Protein AF-0000000085164967 (afdb_homodimer)

InterPro domains:
  IPR003785 Creatininase/formamide hydrolase [PF02633] (7-240)
  IPR003785 Creatininase/formamide hydrolase [PTHR35005] (4-246)
  IPR024087 Creatininase-like superfamily [G3DSA:3.40.50.10310] (2-249)
  IPR024087 Creatininase-like superfamily [SSF102215] (3-246)

Sequence (498 aa):
MPLLHLSTWPEVEAYLNTSKGMIIPIGSTEQHGPMGLMGTDALCAEAIAKGVGEITQALVGPTISVGMALHHTAFPGTISLRPSTLMLVIRDYLVSLVRAGFQRFFFINGHGGNIATLKAAFAETYAILTDLQIPEADQVRCELANWFMCPSVVQLARELYGDREGSHATPSEVAVTQFLYPEAIKRVPLNPEVNSSHAIYSAADFRRRYPDGRMGSDSSLATPEHGQQFYQRAVQELSDRYRQFLQADMPLLHLSTWPEVEAYLNTSKGMIIPIGSTEQHGPMGLMGTDALCAEAIAKGVGEITQALVGPTISVGMALHHTAFPGTISLRPSTLMLVIRDYLVSLVRAGFQRFFFINGHGGNIATLKAAFAETYAILTDLQIPEADQVRCELANWFMCPSVVQLARELYGDREGSHATPSEVAVTQFLYPEAIKRVPLNPEVNSSHAIYSAADFRRRYPDGRMGSDSSLATPEHGQQFYQRAVQELSDRYRQFLQAD

Solvent-accessible surface area (backbone atoms only — not comparable to full-atom values): 24340 Å² total; per-residue (Å²): 93,54,42,42,48,64,27,26,26,62,57,41,50,56,44,55,76,77,43,39,53,36,35,36,17,30,14,24,26,30,59,18,18,77,51,18,31,17,16,43,23,21,53,50,12,39,54,38,39,51,49,21,16,50,74,65,58,32,38,27,46,72,60,38,42,62,24,36,41,62,54,41,42,65,36,33,80,12,32,24,33,51,58,70,49,47,27,46,50,51,33,29,42,48,54,30,37,41,76,52,60,40,34,37,40,41,31,29,31,40,39,80,59,36,52,68,40,50,54,53,23,51,58,52,35,56,53,49,37,53,74,67,64,45,85,68,42,89,66,51,45,77,44,83,41,47,46,78,66,35,66,67,32,44,51,49,42,43,73,75,42,46,79,35,30,49,78,30,36,22,15,64,59,42,5,33,46,26,45,78,36,63,90,59,62,56,87,67,94,72,75,85,81,54,50,60,86,74,90,82,84,39,20,68,55,36,40,71,65,21,76,62,51,32,24,24,26,44,45,82,72,36,37,40,71,57,7,49,53,45,47,51,41,33,22,54,53,50,32,54,49,49,58,50,57,74,68,52,131,94,54,42,41,48,65,26,24,26,63,56,42,50,56,42,54,76,78,44,39,52,36,35,35,17,31,13,23,25,31,58,17,17,77,50,20,31,18,18,40,24,21,52,51,12,39,54,37,40,51,48,22,15,50,75,65,58,32,39,26,47,72,59,38,42,62,24,35,40,62,52,41,41,67,36,33,79,12,33,25,34,50,58,72,50,47,27,46,49,53,34,28,42,48,55,31,37,41,75,52,58,40,36,35,39,41,32,27,30,40,41,78,58,35,52,68,40,51,54,52,24,51,59,52,34,56,51,48,37,53,75,68,63,45,84,69,42,88,64,52,45,76,44,83,41,47,48,79,67,34,66,67,33,43,51,50,42,44,72,75,42,46,81,37,28,49,80,30,34,20,15,63,61,42,5,33,46,26,44,75,36,64,91,60,62,56,87,69,93,73,76,85,80,55,50,61,84,74,89,80,74,43,20,68,56,34,39,71,65,22,76,62,52,30,24,23,27,44,44,83,72,36,37,40,70,57,5,48,52,44,47,52,42,34,21,53,54,49,34,54,50,48,57,49,58,74,68,53,130

Structure (mmCIF, N/CA/C/O backbone):
data_AF-0000000085164967-model_v1
#
loop_
_entity.id
_entity.type
_entity.pdbx_description
1 polymer 'Tlr1392 protein'
#
loop_
_atom_site.group_PDB
_atom_site.id
_atom_site.type_symbol
_atom_site.label_atom_id
_atom_site.label_alt_id
_atom_site.label_comp_id
_atom_site.label_asym_id
_atom_site.label_entity_id
_atom_site.label_seq_id
_atom_site.pdbx_PDB_ins_code
_atom_site.Cartn_x
_atom_site.Cartn_y
_atom_site.Cartn_z
_atom_site.occupancy
_atom_site.B_iso_or_equiv
_atom_site.auth_seq_id
_atom_site.auth_comp_id
_atom_site.auth_asym_id
_atom_site.auth_atom_id
_atom_site.pdbx_PDB_model_num
ATOM 1 N N . MET A 1 1 ? -14.781 12.492 -6 1 62.34 1 MET A N 1
ATOM 2 C CA . MET A 1 1 ? -14.625 12.234 -4.57 1 62.34 1 MET A CA 1
ATOM 3 C C . MET A 1 1 ? -13.195 11.805 -4.25 1 62.34 1 MET A C 1
ATOM 5 O O . MET A 1 1 ? -12.539 11.141 -5.062 1 62.34 1 MET A O 1
ATOM 9 N N . PRO A 1 2 ? -12.703 12.266 -2.943 1 82.62 2 PRO A N 1
ATOM 10 C CA . PRO A 1 2 ? -11.25 12.453 -2.85 1 82.62 2 PRO A CA 1
ATOM 11 C C . PRO A 1 2 ? -10.523 11.188 -2.404 1 82.62 2 PRO A C 1
ATOM 13 O O . PRO A 1 2 ? -11.102 10.344 -1.712 1 82.62 2 PRO A O 1
ATOM 16 N N . LEU A 1 3 ? -9.766 10.711 -3.094 1 97.88 3 LEU A N 1
ATOM 17 C CA . LEU A 1 3 ? -8.703 9.82 -2.623 1 97.88 3 LEU A CA 1
ATOM 18 C C . LEU A 1 3 ? -7.914 10.469 -1.493 1 97.88 3 LEU A C 1
ATOM 20 O O . LEU A 1 3 ? -7.461 11.609 -1.622 1 97.88 3 LEU A O 1
ATOM 24 N N . LEU A 1 4 ? -7.859 9.703 -0.384 1 98.75 4 LEU A N 1
ATOM 25 C CA . LEU A 1 4 ? -7.16 10.258 0.769 1 98.75 4 LEU A CA 1
ATOM 26 C C . LEU A 1 4 ? -5.77 10.742 0.38 1 98.75 4 LEU A C 1
ATOM 28 O O . LEU A 1 4 ? -5.359 11.844 0.753 1 98.75 4 LEU A O 1
ATOM 32 N N . HIS A 1 5 ? -5.031 9.914 -0.427 1 98.44 5 HIS A N 1
ATOM 33 C CA . HIS A 1 5 ? -3.641 10.234 -0.731 1 98.44 5 HIS A CA 1
ATOM 34 C C . HIS A 1 5 ? -3.541 11.484 -1.605 1 98.44 5 HIS A C 1
ATOM 36 O O . HIS A 1 5 ? -2.461 12.062 -1.748 1 98.44 5 HIS A O 1
ATOM 42 N N . LEU A 1 6 ? -4.648 11.992 -2.146 1 98.25 6 LEU A N 1
ATOM 43 C CA . LEU A 1 6 ? -4.637 13.195 -2.969 1 98.25 6 LEU A CA 1
ATOM 44 C C . LEU A 1 6 ? -5.379 14.336 -2.275 1 98.25 6 LEU A C 1
ATOM 46 O O . LEU A 1 6 ? -5.695 15.344 -2.902 1 98.25 6 LEU A O 1
ATOM 50 N N . SER A 1 7 ? -5.688 14.148 -0.988 1 98.12 7 SER A N 1
ATOM 51 C CA . SER A 1 7 ? -6.352 15.164 -0.173 1 98.12 7 SER A CA 1
ATOM 52 C C . SER A 1 7 ? -5.367 15.836 0.78 1 98.12 7 SER A C 1
ATOM 54 O O . SER A 1 7 ? -4.27 15.32 1.015 1 98.12 7 SER A O 1
ATOM 56 N N . THR A 1 8 ? -5.762 16.984 1.257 1 97.69 8 THR A N 1
ATOM 57 C CA . THR A 1 8 ? -5.055 17.625 2.359 1 97.69 8 THR A CA 1
ATOM 58 C C . THR A 1 8 ? -5.766 17.375 3.684 1 97.69 8 THR A C 1
ATOM 60 O O . THR A 1 8 ? -6.93 16.969 3.699 1 97.69 8 THR A O 1
ATOM 63 N N . TRP A 1 9 ? -5.051 17.578 4.789 1 97.94 9 TRP A N 1
ATOM 64 C CA . TRP A 1 9 ? -5.688 17.297 6.07 1 97.94 9 TRP A CA 1
ATOM 65 C C . TRP A 1 9 ? -6.852 18.25 6.32 1 97.94 9 TRP A C 1
ATOM 67 O O . TRP A 1 9 ? -7.863 17.859 6.91 1 97.94 9 TRP A O 1
ATOM 77 N N . PRO A 1 10 ? -6.785 19.562 5.844 1 97.44 10 PRO A N 1
ATOM 78 C CA . PRO A 1 10 ? -7.98 20.391 6.004 1 97.44 10 PRO A CA 1
ATOM 79 C C . PRO A 1 10 ? -9.188 19.844 5.242 1 97.44 10 PRO A C 1
ATOM 81 O O . PRO A 1 10 ? -10.32 19.938 5.723 1 97.44 10 PRO A O 1
ATOM 84 N N . GLU A 1 11 ? -8.961 19.297 4.07 1 97.38 11 GLU A N 1
ATOM 85 C CA . GLU A 1 11 ? -10.047 18.688 3.311 1 97.38 11 GLU A CA 1
ATOM 86 C C . GLU A 1 11 ? -10.633 17.484 4.043 1 97.38 11 GLU A C 1
ATOM 88 O O . GLU A 1 11 ? -11.844 17.266 4.004 1 97.38 11 GLU A O 1
ATOM 93 N N . VAL A 1 12 ? -9.773 16.703 4.684 1 98.12 12 VAL A N 1
ATOM 94 C CA . VAL A 1 12 ? -10.234 15.57 5.469 1 98.12 12 VAL A CA 1
ATOM 95 C C . VAL A 1 12 ? -11.062 16.062 6.656 1 98.12 12 VAL A C 1
ATOM 97 O O . VAL A 1 12 ? -12.102 15.477 6.977 1 98.12 12 VAL A O 1
ATOM 100 N N . GLU A 1 13 ? -10.547 17.094 7.297 1 97.5 13 GLU A N 1
ATOM 101 C CA . GLU A 1 13 ? -11.289 17.703 8.398 1 97.5 13 GLU A CA 1
ATOM 102 C C . GLU A 1 13 ? -12.688 18.125 7.945 1 97.5 13 GLU A C 1
ATOM 104 O O . GLU A 1 13 ? -13.672 17.875 8.641 1 97.5 13 GLU A O 1
ATOM 109 N N . ALA A 1 14 ? -12.75 18.766 6.801 1 97.25 14 ALA A N 1
ATOM 110 C CA . ALA A 1 14 ? -14.031 19.188 6.242 1 97.25 14 ALA A CA 1
ATOM 111 C C . ALA A 1 14 ? -14.922 17.984 5.941 1 97.25 14 ALA A C 1
ATOM 113 O O . ALA A 1 14 ? -16.141 18.031 6.176 1 97.25 14 ALA A O 1
ATOM 114 N N . TYR A 1 15 ? -14.344 16.969 5.414 1 97.56 15 TYR A N 1
ATOM 115 C CA . TYR A 1 15 ? -15.062 15.75 5.098 1 97.56 15 TYR A CA 1
ATOM 116 C C . TYR A 1 15 ? -15.719 15.164 6.34 1 97.56 15 TYR A C 1
ATOM 118 O O . TYR A 1 15 ? -16.859 14.695 6.289 1 97.56 15 TYR A O 1
ATOM 126 N N . LEU A 1 16 ? -15.062 15.219 7.441 1 97.19 16 LEU A N 1
ATOM 127 C CA . LEU A 1 16 ? -15.523 14.625 8.695 1 97.19 16 LEU A CA 1
ATOM 128 C C . LEU A 1 16 ? -16.766 15.352 9.219 1 97.19 16 LEU A C 1
ATOM 130 O O . LEU A 1 16 ? -17.469 14.836 10.078 1 97.19 16 LEU A O 1
ATOM 134 N N . ASN A 1 17 ? -16.969 16.578 8.695 1 96.75 17 ASN A N 1
ATOM 135 C CA . ASN A 1 17 ? -18.172 17.297 9.062 1 96.75 17 ASN A CA 1
ATOM 136 C C . ASN A 1 17 ? -19.391 16.75 8.336 1 96.75 17 ASN A C 1
ATOM 138 O O . ASN A 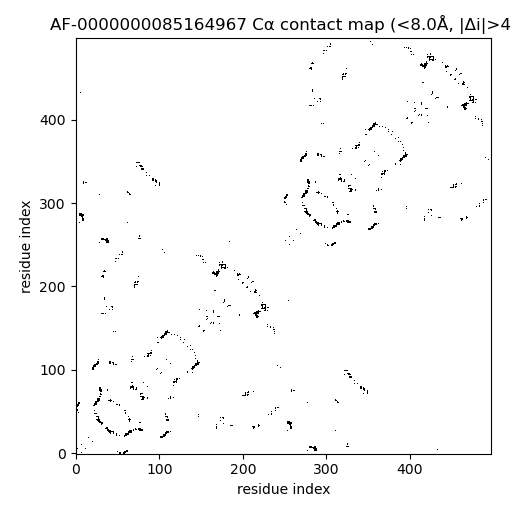1 17 ? -20.531 17.016 8.734 1 96.75 17 ASN A O 1
ATOM 142 N N . THR A 1 18 ? -19.172 15.945 7.281 1 95.25 18 THR A N 1
ATOM 143 C CA . THR A 1 18 ? -20.297 15.492 6.461 1 95.25 18 THR A CA 1
ATOM 144 C C . THR A 1 18 ? -20.438 13.977 6.543 1 95.25 18 THR A C 1
ATOM 146 O O . THR A 1 18 ? -21.531 13.438 6.348 1 95.25 18 THR A O 1
ATOM 149 N N . SER A 1 19 ? -19.328 13.289 6.758 1 96.62 19 SER A N 1
ATOM 150 C CA . SER A 1 19 ? -19.344 11.836 6.824 1 96.62 19 SER A CA 1
ATOM 151 C C . SER A 1 19 ? -18.25 11.312 7.75 1 96.62 19 SER A C 1
ATOM 153 O O . SER A 1 19 ? -17.141 11.859 7.785 1 96.62 19 SER A O 1
ATOM 155 N N . LYS A 1 20 ? -18.547 10.188 8.43 1 97.12 20 LYS A N 1
ATOM 156 C CA . LYS A 1 20 ? -17.578 9.516 9.289 1 97.12 20 LYS A CA 1
ATOM 157 C C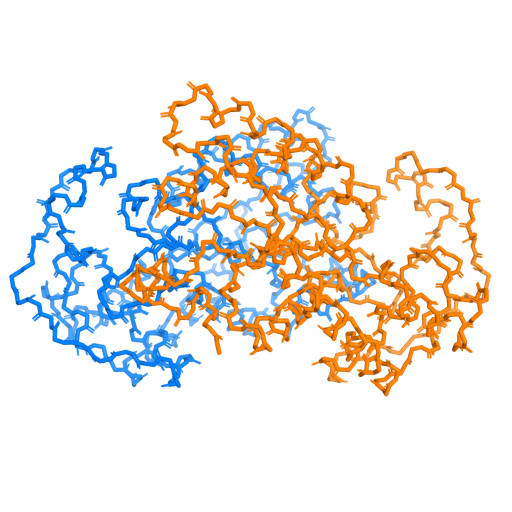 . LYS A 1 20 ? -17.109 8.195 8.672 1 97.12 20 LYS A C 1
ATOM 159 O O . LYS A 1 20 ? -16.5 7.371 9.344 1 97.12 20 LYS A O 1
ATOM 164 N N . GLY A 1 21 ? -17.562 8 7.418 1 97.94 21 GLY A N 1
ATOM 165 C CA . GLY A 1 21 ? -17.25 6.758 6.734 1 97.94 21 GLY A CA 1
ATOM 166 C C . GLY A 1 21 ? -16 6.844 5.875 1 97.94 21 GLY A C 1
ATOM 167 O O . GLY A 1 21 ? -15.703 7.895 5.305 1 97.94 21 GLY A O 1
ATOM 168 N N . MET A 1 22 ? -15.266 5.75 5.785 1 98.56 22 MET A N 1
ATOM 169 C CA . MET A 1 22 ? -14.133 5.605 4.883 1 98.56 22 MET A CA 1
ATOM 170 C C . MET A 1 22 ? -14.117 4.223 4.242 1 98.56 22 MET A C 1
ATOM 172 O O . MET A 1 22 ? -14.422 3.225 4.898 1 98.56 22 MET A O 1
ATOM 176 N N . ILE A 1 23 ? -13.75 4.184 2.98 1 98.88 23 ILE A N 1
ATOM 177 C CA . ILE A 1 23 ? -13.508 2.93 2.275 1 98.88 23 ILE A CA 1
ATOM 178 C C . ILE A 1 23 ? -12.016 2.605 2.303 1 98.88 23 ILE A C 1
ATOM 180 O O . ILE A 1 23 ? -11.18 3.479 2.061 1 98.88 23 ILE A O 1
ATOM 184 N N . ILE A 1 24 ? -11.648 1.395 2.646 1 98.94 24 ILE A N 1
ATOM 185 C CA . ILE A 1 24 ? -10.258 0.959 2.658 1 98.94 24 ILE A CA 1
ATOM 186 C C . ILE A 1 24 ? -10.086 -0.26 1.754 1 98.94 24 ILE A C 1
ATOM 188 O O . ILE A 1 24 ? -10.586 -1.344 2.064 1 98.94 24 ILE A O 1
ATOM 192 N N . PRO A 1 25 ? -9.414 -0.101 0.631 1 98.94 25 PRO A N 1
ATOM 193 C CA . PRO A 1 25 ? -9.117 -1.261 -0.215 1 98.94 25 PRO A CA 1
ATOM 194 C C . PRO A 1 25 ? -7.992 -2.129 0.342 1 98.94 25 PRO A C 1
ATOM 196 O O . PRO A 1 25 ? -7 -1.605 0.851 1 98.94 25 PRO A O 1
ATOM 199 N N . ILE A 1 26 ? -8.172 -3.451 0.28 1 98.94 26 ILE A N 1
ATOM 200 C CA . ILE A 1 26 ? -7.145 -4.383 0.722 1 98.94 26 ILE A CA 1
ATOM 201 C C . ILE A 1 26 ? -7.109 -5.594 -0.209 1 98.94 26 ILE A C 1
ATOM 203 O O . ILE A 1 26 ? -8.156 -6.086 -0.638 1 98.94 26 ILE A O 1
ATOM 207 N N . GLY A 1 27 ? -5.953 -5.969 -0.598 1 98.81 27 GLY A N 1
ATOM 208 C CA . GLY A 1 27 ? -5.723 -7.168 -1.389 1 98.81 27 GLY A CA 1
ATOM 209 C C . GLY A 1 27 ? -4.547 -7.988 -0.896 1 98.81 27 GLY A C 1
ATOM 210 O O . GLY A 1 27 ? -4.453 -8.297 0.294 1 98.81 27 GLY A O 1
ATOM 211 N N . SER A 1 28 ? -3.789 -8.453 -1.862 1 98.75 28 SER A N 1
ATOM 212 C CA . SER A 1 28 ? -2.582 -9.242 -1.661 1 98.75 28 SER A CA 1
ATOM 213 C C . SER A 1 28 ? -1.611 -9.078 -2.826 1 98.75 28 SER A C 1
ATOM 215 O O . SER A 1 28 ? -1.997 -8.617 -3.902 1 98.75 28 SER A O 1
ATOM 217 N N . THR A 1 29 ? -0.348 -9.258 -2.549 1 98.81 29 THR A N 1
ATOM 218 C CA . THR A 1 29 ? 0.665 -9.492 -3.574 1 98.81 29 THR A CA 1
ATOM 219 C C . THR A 1 29 ? 1.072 -10.961 -3.607 1 98.81 29 THR A C 1
ATOM 221 O O . THR A 1 29 ? 1.889 -11.406 -2.797 1 98.81 29 THR A O 1
ATOM 224 N N . GLU A 1 30 ? 0.521 -11.695 -4.566 1 98.81 30 GLU A N 1
ATOM 225 C CA . GLU A 1 30 ? 0.699 -13.141 -4.605 1 98.81 30 GLU A CA 1
ATOM 226 C C . GLU A 1 30 ? 0.509 -13.688 -6.02 1 98.81 30 GLU A C 1
ATOM 228 O O . GLU A 1 30 ? -0.004 -12.984 -6.895 1 98.81 30 GLU A O 1
ATOM 233 N N . GLN A 1 31 ? 0.863 -14.953 -6.16 1 98.5 31 GLN A N 1
ATOM 234 C CA . GLN A 1 31 ? 0.736 -15.602 -7.461 1 98.5 31 GLN A CA 1
ATOM 235 C C . GLN A 1 31 ? -0.728 -15.727 -7.875 1 98.5 31 GLN A C 1
ATOM 237 O O . GLN A 1 31 ? -1.605 -15.891 -7.023 1 98.5 31 GLN A O 1
ATOM 242 N N . HIS A 1 32 ? -1.003 -15.625 -9.203 1 98.44 32 HIS A N 1
ATOM 243 C CA . HIS A 1 32 ? -2.322 -15.852 -9.781 1 98.44 32 HIS A CA 1
ATOM 244 C C . HIS A 1 32 ? -2.232 -16.688 -11.055 1 98.44 32 HIS A C 1
ATOM 246 O O . HIS A 1 32 ? -2.844 -16.344 -12.07 1 98.44 32 HIS A O 1
ATOM 252 N N . GLY A 1 33 ? -1.492 -17.828 -10.93 1 97.31 33 GLY A N 1
ATOM 253 C CA . GLY A 1 33 ? -1.264 -18.656 -12.109 1 97.31 33 GLY A CA 1
ATOM 254 C C . GLY A 1 33 ? -0.308 -18.031 -13.102 1 97.31 33 GLY A C 1
ATOM 255 O O . GLY A 1 33 ? 0.227 -16.938 -12.859 1 97.31 33 GLY A O 1
ATOM 256 N N . PRO A 1 34 ? -0.104 -18.703 -14.219 1 96.75 34 PRO A N 1
ATOM 257 C CA . PRO A 1 34 ? 0.904 -18.266 -15.18 1 96.75 34 PRO A CA 1
ATOM 258 C C . PRO A 1 34 ? 0.509 -16.969 -15.898 1 96.75 34 PRO A C 1
ATOM 260 O O . PRO A 1 34 ? 1.372 -16.266 -16.422 1 96.75 34 PRO A O 1
ATOM 263 N N . MET A 1 35 ? -0.768 -16.656 -15.844 1 95.94 35 MET A N 1
ATOM 264 C CA . MET A 1 35 ? -1.242 -15.531 -16.656 1 95.94 35 MET A CA 1
ATOM 265 C C . MET A 1 35 ? -1.645 -14.352 -15.773 1 95.94 35 MET A C 1
ATOM 267 O O . MET A 1 35 ? -1.756 -13.227 -16.25 1 95.94 35 MET A O 1
ATOM 271 N N . GLY A 1 36 ? -1.91 -14.641 -14.555 1 98 36 GLY A N 1
ATOM 272 C CA . GLY A 1 36 ? -2.404 -13.594 -13.672 1 98 36 GLY A CA 1
ATOM 273 C C . GLY A 1 36 ? -1.296 -12.766 -13.055 1 98 36 GLY A C 1
ATOM 274 O O . GLY A 1 36 ? -0.214 -13.281 -12.766 1 98 36 GLY A O 1
ATOM 275 N N . LEU A 1 37 ? -1.569 -11.531 -12.836 1 98.62 37 LEU A N 1
ATOM 276 C CA . LEU A 1 37 ? -0.598 -10.602 -12.273 1 98.62 37 LEU A CA 1
ATOM 277 C C . LEU A 1 37 ? -0.433 -10.828 -10.773 1 98.62 37 LEU A C 1
ATOM 279 O O . LEU A 1 37 ? -1.402 -11.141 -10.078 1 98.62 37 LEU A O 1
ATOM 283 N N . MET A 1 38 ? 0.727 -10.555 -10.25 1 98.69 38 MET A N 1
ATOM 284 C CA . MET A 1 38 ? 1.025 -10.688 -8.828 1 98.69 38 MET A CA 1
ATOM 285 C C . MET A 1 38 ? 0.134 -9.766 -7.996 1 98.69 38 MET A C 1
ATOM 287 O O . MET A 1 38 ? -0.221 -10.102 -6.863 1 98.69 38 MET A O 1
ATOM 291 N N . GLY A 1 39 ? -0.244 -8.609 -8.547 1 98.81 39 GLY A N 1
ATOM 292 C CA . GLY A 1 39 ? -1.002 -7.613 -7.809 1 98.81 39 GLY A CA 1
ATOM 293 C C . GLY A 1 39 ? -2.5 -7.719 -8.023 1 98.81 39 GLY A C 1
ATOM 294 O O . GLY A 1 39 ? -3.252 -6.816 -7.66 1 98.81 39 GLY A O 1
ATOM 295 N N . THR A 1 40 ? -3.021 -8.812 -8.602 1 98.88 40 THR A N 1
ATOM 296 C CA . THR A 1 40 ? -4.414 -8.953 -9.008 1 98.88 40 THR A CA 1
ATOM 297 C C . THR A 1 40 ? -5.355 -8.562 -7.875 1 98.88 40 THR A C 1
ATOM 299 O O . THR A 1 40 ? -6.219 -7.699 -8.047 1 98.88 40 THR A O 1
ATOM 302 N N . ASP A 1 41 ? -5.145 -9.086 -6.719 1 98.94 41 ASP A N 1
ATOM 303 C CA . ASP A 1 41 ? -6.043 -8.867 -5.59 1 98.94 41 ASP A CA 1
ATOM 304 C C . ASP A 1 41 ? -6.098 -7.387 -5.215 1 98.94 41 ASP A C 1
ATOM 306 O O . ASP A 1 41 ? -7.176 -6.82 -5.035 1 98.94 41 ASP A O 1
ATOM 310 N N . ALA A 1 42 ? -4.938 -6.781 -5.098 1 98.94 42 ALA A N 1
ATOM 311 C CA . ALA A 1 42 ? -4.844 -5.383 -4.684 1 98.94 42 ALA A CA 1
ATOM 312 C C . ALA A 1 42 ? -5.344 -4.449 -5.781 1 98.94 42 ALA A C 1
ATOM 314 O O . ALA A 1 42 ? -6.02 -3.457 -5.5 1 98.94 42 ALA A O 1
ATOM 315 N N . LEU A 1 43 ? -4.992 -4.762 -7.031 1 98.88 43 LEU A N 1
ATOM 316 C CA . LEU A 1 43 ? -5.41 -3.943 -8.164 1 98.88 43 LEU A CA 1
ATOM 317 C C . LEU A 1 43 ? -6.93 -3.922 -8.289 1 98.88 43 LEU A C 1
ATOM 319 O O . LEU A 1 43 ? -7.523 -2.859 -8.492 1 98.88 43 LEU A O 1
ATOM 323 N N . CYS A 1 44 ? -7.535 -5.09 -8.141 1 98.94 44 CYS A N 1
ATOM 324 C CA . CYS A 1 44 ? -8.992 -5.168 -8.219 1 98.94 44 CYS A CA 1
ATOM 325 C C . CYS A 1 44 ? -9.641 -4.379 -7.086 1 98.94 44 CYS A C 1
ATOM 327 O O . CYS A 1 44 ? -10.523 -3.555 -7.324 1 98.94 44 CYS A O 1
ATOM 329 N N . ALA A 1 45 ? -9.188 -4.621 -5.887 1 98.94 45 ALA A N 1
ATOM 330 C CA . ALA A 1 45 ? -9.766 -3.951 -4.723 1 98.94 45 ALA A CA 1
ATOM 331 C C . ALA A 1 45 ? -9.633 -2.436 -4.836 1 98.94 45 ALA A C 1
ATOM 333 O O . ALA A 1 45 ? -10.57 -1.698 -4.531 1 98.94 45 ALA A O 1
ATOM 334 N N . GLU A 1 46 ? -8.5 -1.981 -5.262 1 98.88 46 GLU A N 1
ATOM 335 C CA . GLU A 1 46 ? -8.234 -0.552 -5.395 1 98.88 46 GLU A CA 1
ATOM 336 C C . GLU A 1 46 ? -9.164 0.09 -6.422 1 98.88 46 GLU A C 1
ATOM 338 O O . GLU A 1 46 ? -9.773 1.128 -6.148 1 98.88 46 GLU A O 1
ATOM 343 N N . ALA A 1 47 ? -9.227 -0.519 -7.598 1 98.88 47 ALA A N 1
ATOM 344 C CA . ALA A 1 47 ? -10.055 0.039 -8.664 1 98.88 47 ALA A CA 1
ATOM 345 C C . ALA A 1 47 ? -11.523 0.085 -8.258 1 98.88 47 ALA A C 1
ATOM 347 O O . ALA A 1 47 ? -12.203 1.088 -8.484 1 98.88 47 ALA A O 1
ATOM 348 N N . ILE A 1 48 ? -11.977 -0.993 -7.68 1 98.94 48 ILE A N 1
ATOM 349 C CA . ILE A 1 48 ? -13.375 -1.079 -7.281 1 98.94 48 ILE A CA 1
ATOM 350 C C . ILE A 1 48 ? -13.656 -0.078 -6.164 1 98.94 48 ILE A C 1
ATOM 352 O O . ILE A 1 48 ? -14.688 0.604 -6.176 1 98.94 48 ILE A O 1
ATOM 356 N N . ALA A 1 49 ? -12.766 0.038 -5.207 1 98.94 49 ALA A N 1
ATOM 357 C CA . ALA A 1 49 ? -12.922 1.012 -4.129 1 98.94 49 ALA A CA 1
ATOM 358 C C . ALA A 1 49 ? -13 2.432 -4.68 1 98.94 49 ALA A C 1
ATOM 360 O O . ALA A 1 49 ? -13.812 3.238 -4.223 1 98.94 49 ALA A O 1
ATOM 361 N N . LYS A 1 50 ? -12.148 2.748 -5.637 1 98.69 50 LYS A N 1
ATOM 362 C CA . LYS A 1 50 ? -12.18 4.066 -6.266 1 98.69 50 LYS A CA 1
ATOM 363 C C . LYS A 1 50 ? -13.523 4.32 -6.938 1 98.69 50 LYS A C 1
ATOM 365 O O . LYS A 1 50 ? -14.094 5.406 -6.809 1 98.69 50 LYS A O 1
ATOM 370 N N . GLY A 1 51 ? -14.023 3.305 -7.672 1 98.69 51 GLY A N 1
ATOM 371 C CA . GLY A 1 51 ? -15.328 3.426 -8.297 1 98.69 51 GLY A CA 1
ATOM 372 C C . GLY A 1 51 ? -16.453 3.656 -7.297 1 98.69 51 GLY A C 1
ATOM 373 O O . GLY A 1 51 ? -17.297 4.531 -7.496 1 98.69 51 GLY A O 1
ATOM 374 N N . VAL A 1 52 ? -16.422 2.859 -6.211 1 98.75 52 VAL A N 1
ATOM 375 C CA . VAL A 1 52 ? -17.422 3.014 -5.164 1 98.75 52 VAL A CA 1
ATOM 376 C C . VAL A 1 52 ? -17.312 4.406 -4.543 1 98.75 52 VAL A C 1
ATOM 378 O O . VAL A 1 52 ? -18.328 5.062 -4.301 1 98.75 52 VAL A O 1
ATOM 381 N N . GLY A 1 53 ? -16.078 4.824 -4.238 1 98.38 53 GLY A N 1
ATOM 382 C CA . GLY A 1 53 ? -15.859 6.156 -3.693 1 98.38 53 GLY A CA 1
ATOM 383 C C . GLY A 1 53 ? -16.422 7.258 -4.574 1 98.38 53 GLY A C 1
ATOM 384 O O . GLY A 1 53 ? -17.016 8.211 -4.074 1 98.38 53 GLY A O 1
ATOM 385 N N . GLU A 1 54 ? -16.234 7.152 -5.863 1 97.62 54 GLU A N 1
ATOM 386 C CA . GLU A 1 54 ? -16.703 8.148 -6.812 1 97.62 54 GLU A CA 1
ATOM 387 C C . GLU A 1 54 ? -18.234 8.242 -6.793 1 97.62 54 GLU A C 1
ATOM 389 O O . GLU A 1 54 ? -18.797 9.344 -6.797 1 97.62 54 GLU A O 1
ATOM 394 N N . ILE A 1 55 ? -18.875 7.129 -6.738 1 97.5 55 ILE A N 1
ATOM 395 C CA . ILE A 1 55 ? -20.328 7.074 -6.801 1 97.5 55 ILE A CA 1
ATOM 396 C C . ILE A 1 55 ? -20.922 7.57 -5.484 1 97.5 55 ILE A C 1
ATOM 398 O O . ILE A 1 55 ? -21.922 8.297 -5.477 1 97.5 55 ILE A O 1
ATOM 402 N N . THR A 1 56 ? -20.312 7.238 -4.395 1 97.69 56 THR A N 1
ATOM 403 C CA . THR A 1 56 ? -20.906 7.473 -3.084 1 97.69 56 THR A CA 1
ATOM 404 C C . THR A 1 56 ? -20.344 8.742 -2.451 1 97.69 56 THR A C 1
ATOM 406 O O . THR A 1 56 ? -20.797 9.164 -1.386 1 97.69 56 THR A O 1
ATOM 409 N N . GLN A 1 57 ? -19.297 9.312 -3.023 1 96.44 57 GLN A N 1
ATOM 410 C CA . GLN A 1 57 ? -18.578 10.469 -2.492 1 96.44 57 GLN A CA 1
ATOM 411 C C . GLN A 1 57 ? -17.891 10.125 -1.17 1 96.44 57 GLN A C 1
ATOM 413 O O . GLN A 1 57 ? -17.797 10.977 -0.278 1 96.44 57 GLN A O 1
ATOM 418 N N . ALA A 1 58 ? -17.562 8.852 -1.056 1 97.62 58 ALA A N 1
ATOM 419 C CA . ALA A 1 58 ? -16.844 8.391 0.127 1 97.62 58 ALA A CA 1
ATOM 420 C C . ALA A 1 58 ? -15.336 8.594 -0.036 1 97.62 58 ALA A C 1
ATOM 422 O O . ALA A 1 58 ? -14.789 8.391 -1.125 1 97.62 58 ALA A O 1
ATOM 423 N N . LEU A 1 59 ? -14.672 9 1.054 1 98.5 59 LEU A N 1
ATOM 424 C CA . LEU A 1 59 ? -13.219 9.047 1.081 1 98.5 59 LEU A CA 1
ATOM 425 C C . LEU A 1 59 ? -12.625 7.645 1.016 1 98.5 59 LEU A C 1
ATOM 427 O O . LEU A 1 59 ? -13.07 6.742 1.729 1 98.5 59 LEU A O 1
ATOM 431 N N . VAL A 1 60 ? -11.648 7.43 0.098 1 98.88 60 VAL A N 1
ATOM 432 C CA . VAL A 1 60 ? -10.977 6.141 -0.062 1 98.88 60 VAL A CA 1
ATOM 433 C C . VAL A 1 60 ? -9.555 6.227 0.483 1 98.88 60 VAL A C 1
ATOM 435 O O . VAL A 1 60 ? -8.773 7.086 0.064 1 98.88 60 VAL A O 1
ATOM 438 N N . GLY A 1 61 ? -9.242 5.371 1.429 1 98.75 61 GLY A N 1
ATOM 439 C CA . GLY A 1 61 ? -7.918 5.312 2.021 1 98.75 61 GLY A CA 1
ATOM 440 C C . GLY A 1 61 ? -6.895 4.629 1.133 1 98.75 61 GLY A C 1
ATOM 441 O O . GLY A 1 61 ? -7.227 4.16 0.042 1 98.75 61 GLY A O 1
ATOM 442 N N . PRO A 1 62 ? -5.621 4.645 1.585 1 98.69 62 PRO A N 1
ATOM 443 C CA . PRO A 1 62 ? -4.574 3.979 0.806 1 98.69 62 PRO A CA 1
ATOM 444 C C . PRO A 1 62 ? -4.785 2.469 0.706 1 98.69 62 PRO A C 1
ATOM 446 O O . PRO A 1 62 ? -5.23 1.839 1.668 1 98.69 62 PRO A O 1
ATOM 449 N N . THR A 1 63 ? -4.441 1.912 -0.42 1 98.75 63 THR A N 1
ATOM 450 C CA . THR A 1 63 ? -4.586 0.477 -0.643 1 98.75 63 THR A CA 1
ATOM 451 C C . THR A 1 63 ? -3.57 -0.303 0.187 1 98.75 63 THR A C 1
ATOM 453 O O . THR A 1 63 ? -2.389 0.048 0.225 1 98.75 63 THR A O 1
ATOM 456 N N . ILE A 1 64 ? -4.055 -1.303 0.91 1 98.88 64 ILE A N 1
ATOM 457 C CA . ILE A 1 64 ? -3.191 -2.295 1.541 1 98.88 64 ILE A CA 1
ATOM 458 C C . ILE A 1 64 ? -2.885 -3.416 0.551 1 98.88 64 ILE A C 1
ATOM 460 O O . ILE A 1 64 ? -3.693 -4.328 0.364 1 98.88 64 ILE A O 1
ATOM 464 N N . SER A 1 65 ? -1.73 -3.396 -0.046 1 98.75 65 SER A N 1
ATOM 465 C CA . SER A 1 65 ? -1.438 -4.207 -1.225 1 98.75 65 SER A CA 1
ATOM 466 C C . SER A 1 65 ? -0.92 -5.586 -0.833 1 98.75 65 SER A C 1
ATOM 468 O O . SER A 1 65 ? -0.844 -6.488 -1.671 1 98.75 65 SER A O 1
ATOM 470 N N . VAL A 1 66 ? -0.482 -5.688 0.413 1 98.88 66 VAL A N 1
ATOM 471 C CA . VAL A 1 66 ? 0.027 -6.961 0.913 1 98.88 66 VAL A CA 1
ATOM 472 C C . VAL A 1 66 ? -0.835 -7.441 2.078 1 98.88 66 VAL A C 1
ATOM 474 O O . VAL A 1 66 ? -1.003 -6.727 3.068 1 98.88 66 VAL A O 1
ATOM 477 N N . GLY A 1 67 ? -1.445 -8.531 1.925 1 98.69 67 GLY A N 1
ATOM 478 C CA . GLY A 1 67 ? -2.271 -9.156 2.947 1 98.69 67 GLY A CA 1
ATOM 479 C C . GLY A 1 67 ? -1.735 -10.492 3.418 1 98.69 67 GLY A C 1
ATOM 480 O O . GLY A 1 67 ? -0.523 -10.664 3.572 1 98.69 67 GLY A O 1
ATOM 481 N N . MET A 1 68 ? -2.639 -11.383 3.803 1 98.62 68 MET A N 1
ATOM 482 C CA . MET A 1 68 ? -2.27 -12.711 4.297 1 98.62 68 MET A CA 1
ATOM 483 C C . MET A 1 68 ? -2.334 -13.742 3.178 1 98.62 68 MET A C 1
ATOM 485 O O . MET A 1 68 ? -3.42 -14.133 2.746 1 98.62 68 MET A O 1
ATOM 489 N N . ALA A 1 69 ? -1.156 -14.148 2.693 1 98.19 69 ALA A N 1
ATOM 490 C CA . ALA A 1 69 ? -1.07 -15.086 1.579 1 98.19 69 ALA A CA 1
ATOM 491 C C . ALA A 1 69 ? 0.027 -16.125 1.815 1 98.19 69 ALA A C 1
ATOM 493 O O . ALA A 1 69 ? 0.724 -16.516 0.879 1 98.19 69 ALA A O 1
ATOM 494 N N . LEU A 1 70 ? 0.206 -16.609 3.01 1 97.5 70 LEU A N 1
ATOM 495 C CA . LEU A 1 70 ? 1.278 -17.531 3.385 1 97.5 70 LEU A CA 1
ATOM 496 C C . LEU A 1 70 ? 1.252 -18.781 2.516 1 97.5 70 LEU A C 1
ATOM 498 O O . LEU A 1 70 ? 2.303 -19.297 2.133 1 97.5 70 LEU A O 1
ATOM 502 N N . HIS A 1 71 ? 0.118 -19.25 2.15 1 96.06 71 HIS A N 1
ATOM 503 C CA . HIS A 1 71 ? -0.02 -20.484 1.402 1 96.06 71 HIS A CA 1
ATOM 504 C C . HIS A 1 71 ? 0.488 -20.328 -0.027 1 96.06 71 HIS A C 1
ATOM 506 O O . HIS A 1 71 ? 0.704 -21.328 -0.725 1 96.06 71 HIS A O 1
ATOM 512 N N . HIS A 1 72 ? 0.741 -19.094 -0.483 1 97.62 72 HIS A N 1
ATOM 513 C CA . HIS A 1 72 ? 1.184 -18.859 -1.853 1 97.62 72 HIS A CA 1
ATOM 514 C C . HIS A 1 72 ? 2.678 -18.562 -1.905 1 97.62 72 HIS A C 1
ATOM 516 O O . HIS A 1 72 ? 3.232 -18.328 -2.982 1 97.62 72 HIS A O 1
ATOM 522 N N . THR A 1 73 ? 3.387 -18.641 -0.795 1 97.81 73 THR A N 1
ATOM 523 C CA . THR A 1 73 ? 4.75 -18.125 -0.697 1 97.81 73 THR A CA 1
ATOM 524 C C . THR A 1 73 ? 5.738 -19.078 -1.36 1 97.81 73 THR A C 1
ATOM 526 O O . THR A 1 73 ? 6.918 -18.75 -1.5 1 97.81 73 THR A O 1
ATOM 529 N N . ALA A 1 74 ? 5.305 -20.219 -1.845 1 97.56 74 ALA A N 1
ATOM 530 C CA . ALA A 1 74 ? 6.18 -21.109 -2.607 1 97.56 74 ALA A CA 1
ATOM 531 C C . ALA A 1 74 ? 6.277 -20.656 -4.062 1 97.56 74 ALA A C 1
ATOM 533 O O . ALA A 1 74 ? 7.027 -21.25 -4.848 1 97.56 74 ALA A O 1
ATOM 534 N N . PHE A 1 75 ? 5.555 -19.688 -4.473 1 98.19 75 PHE A N 1
ATOM 535 C CA . PHE A 1 75 ? 5.652 -19.078 -5.789 1 98.19 75 PHE A CA 1
ATOM 536 C C . PHE A 1 75 ? 6.418 -17.75 -5.707 1 98.19 75 PHE A C 1
ATOM 538 O O . PHE A 1 75 ? 6.012 -16.844 -4.992 1 98.19 75 PHE A O 1
ATOM 545 N N . PRO A 1 76 ? 7.48 -17.625 -6.492 1 97.88 76 PRO A N 1
ATOM 546 C CA . PRO A 1 76 ? 8.328 -16.438 -6.367 1 97.88 76 PRO A CA 1
ATOM 547 C C . PRO A 1 76 ? 7.578 -15.141 -6.664 1 97.88 76 PRO A C 1
ATOM 549 O O . PRO A 1 76 ? 6.77 -15.086 -7.594 1 97.88 76 PRO A O 1
ATOM 552 N N . GLY A 1 77 ? 7.91 -14.109 -5.805 1 98 77 GLY A N 1
ATOM 553 C CA . GLY A 1 77 ? 7.285 -12.805 -5.938 1 98 77 GLY A CA 1
ATOM 554 C C . GLY A 1 77 ? 6.16 -12.578 -4.945 1 98 77 GLY A C 1
ATOM 555 O O . GLY A 1 77 ? 5.734 -11.445 -4.73 1 98 77 GLY A O 1
ATOM 556 N N . THR A 1 78 ? 5.629 -13.68 -4.371 1 98.81 78 THR A N 1
ATOM 557 C CA . THR A 1 78 ? 4.59 -13.555 -3.355 1 98.81 78 THR A CA 1
ATOM 558 C C . THR A 1 78 ? 5.152 -12.945 -2.078 1 98.81 78 THR A C 1
ATOM 560 O O . THR A 1 78 ? 6.227 -13.336 -1.615 1 98.81 78 THR A O 1
ATOM 563 N N . ILE A 1 79 ? 4.516 -11.969 -1.61 1 98.88 79 ILE A N 1
ATOM 564 C CA . ILE A 1 79 ? 4.789 -11.352 -0.313 1 98.88 79 ILE A CA 1
ATOM 565 C C . ILE A 1 79 ? 3.576 -11.523 0.602 1 98.88 79 ILE A C 1
ATOM 567 O O . ILE A 1 79 ? 2.445 -11.242 0.203 1 98.88 79 ILE A O 1
ATOM 571 N N . SER A 1 80 ? 3.789 -12 1.844 1 98.81 80 SER A N 1
ATOM 572 C CA . SER A 1 80 ? 2.666 -12.195 2.758 1 98.81 80 SER A CA 1
ATOM 573 C C . SER A 1 80 ? 2.979 -11.625 4.141 1 98.81 80 SER A C 1
ATOM 575 O O . SER A 1 80 ? 4.098 -11.766 4.633 1 98.81 80 SER A O 1
ATOM 577 N N . LEU A 1 81 ? 1.991 -11.047 4.707 1 98.81 81 LEU A N 1
ATOM 578 C CA . LEU A 1 81 ? 2.023 -10.797 6.145 1 98.81 81 LEU A CA 1
ATOM 579 C C . LEU A 1 81 ? 1.517 -12.016 6.918 1 98.81 81 LEU A C 1
ATOM 581 O O . LEU A 1 81 ? 0.576 -12.68 6.488 1 98.81 81 LEU A O 1
ATOM 585 N N . ARG A 1 82 ? 2.16 -12.297 8.023 1 98.44 82 ARG A N 1
ATOM 586 C CA . ARG A 1 82 ? 1.534 -13.203 8.977 1 98.44 82 ARG A CA 1
ATOM 587 C C . ARG A 1 82 ? 0.198 -12.656 9.461 1 98.44 82 ARG A C 1
ATOM 589 O O . ARG A 1 82 ? 0.008 -11.438 9.523 1 98.44 82 ARG A O 1
ATOM 596 N N . PRO A 1 83 ? -0.763 -13.578 9.844 1 98.44 83 PRO A N 1
ATOM 597 C CA . PRO A 1 83 ? -2.039 -13.094 10.375 1 98.44 83 PRO A CA 1
ATOM 598 C C . PRO A 1 83 ? -1.865 -12.133 11.547 1 98.44 83 PRO A C 1
ATOM 600 O O . PRO A 1 83 ? -2.535 -11.102 11.609 1 98.44 83 PRO A O 1
ATOM 603 N N . SER A 1 84 ? -0.967 -12.422 12.453 1 98.69 84 SER A N 1
ATOM 604 C CA . SER A 1 84 ? -0.743 -11.57 13.625 1 98.69 84 SER A CA 1
ATOM 605 C C . SER A 1 84 ? -0.241 -10.188 13.211 1 98.69 84 SER A C 1
ATOM 607 O O . SER A 1 84 ? -0.627 -9.18 13.812 1 98.69 84 SER A O 1
ATOM 609 N N . THR A 1 85 ? 0.673 -10.125 12.211 1 98.81 85 THR A N 1
ATOM 610 C CA . THR A 1 85 ? 1.178 -8.844 11.719 1 98.81 85 THR A CA 1
ATOM 611 C C . THR A 1 85 ? 0.057 -8.031 11.07 1 98.81 85 THR A C 1
ATOM 613 O O . THR A 1 85 ? -0.077 -6.836 11.328 1 98.81 85 THR A O 1
ATOM 616 N N . LEU A 1 86 ? -0.733 -8.695 10.227 1 98.88 86 LEU A N 1
ATOM 617 C CA . LEU A 1 86 ? -1.826 -8.008 9.555 1 98.88 86 LEU A CA 1
ATOM 618 C C . LEU A 1 86 ? -2.83 -7.461 10.562 1 98.88 86 LEU A C 1
ATOM 620 O O . LEU A 1 86 ? -3.355 -6.359 10.391 1 98.88 86 LEU A O 1
ATOM 624 N N . MET A 1 87 ? -3.125 -8.195 11.594 1 98.88 87 MET A N 1
ATOM 625 C CA . MET A 1 87 ? -4.039 -7.727 12.633 1 98.88 87 MET A CA 1
ATOM 626 C C . MET A 1 87 ? -3.52 -6.441 13.273 1 98.88 87 MET A C 1
ATOM 628 O O . MET A 1 87 ? -4.293 -5.523 13.547 1 98.88 87 MET A O 1
ATOM 632 N N . LEU A 1 88 ? -2.193 -6.359 13.516 1 98.81 88 LEU A N 1
ATOM 633 C CA . LEU A 1 88 ? -1.595 -5.164 14.086 1 98.81 88 LEU A CA 1
ATOM 634 C C . LEU A 1 88 ? -1.682 -3.99 13.117 1 98.81 88 LEU A C 1
ATOM 636 O O . LEU A 1 88 ? -1.893 -2.848 13.539 1 98.81 88 LEU A O 1
ATOM 640 N N . VAL A 1 89 ? -1.481 -4.246 11.828 1 98.94 89 VAL A N 1
ATOM 641 C CA . VAL A 1 89 ? -1.599 -3.215 10.805 1 98.94 89 VAL A CA 1
ATOM 642 C C . VAL A 1 89 ? -3.008 -2.625 10.828 1 98.94 89 VAL A C 1
ATOM 644 O O . VAL A 1 89 ? -3.176 -1.406 10.898 1 98.94 89 VAL A O 1
ATOM 647 N N . ILE A 1 90 ? -4.004 -3.506 10.812 1 98.88 90 ILE A N 1
ATOM 648 C CA . ILE A 1 90 ? -5.395 -3.061 10.789 1 98.88 90 ILE A CA 1
ATOM 649 C C . ILE A 1 90 ? -5.699 -2.264 12.062 1 98.88 90 ILE A C 1
ATOM 651 O O . ILE A 1 90 ? -6.336 -1.21 12 1 98.88 90 ILE A O 1
ATOM 655 N N . ARG A 1 91 ? -5.258 -2.744 13.188 1 98.69 91 ARG A N 1
ATOM 656 C CA . ARG A 1 91 ? -5.453 -2.039 14.453 1 98.69 91 ARG A CA 1
ATOM 657 C C . ARG A 1 91 ? -4.871 -0.631 14.391 1 98.69 91 ARG A C 1
ATOM 659 O O . ARG A 1 91 ? -5.531 0.338 14.766 1 98.69 91 ARG A O 1
ATOM 666 N N . ASP A 1 92 ? -3.629 -0.524 13.961 1 98.81 92 ASP A N 1
ATOM 667 C CA . ASP A 1 92 ? -2.959 0.772 13.93 1 98.81 92 ASP A CA 1
ATOM 668 C C . ASP A 1 92 ? -3.658 1.73 12.969 1 98.81 92 ASP A C 1
ATOM 670 O O . ASP A 1 92 ? -3.771 2.926 13.242 1 98.81 92 ASP A O 1
ATOM 674 N N . TYR A 1 93 ? -4.113 1.198 11.758 1 98.81 93 TYR A N 1
ATOM 675 C CA . TYR A 1 93 ? -4.91 1.993 10.836 1 98.81 93 TYR A CA 1
ATOM 676 C C . TYR A 1 93 ? -6.133 2.578 11.523 1 98.81 93 TYR A C 1
ATOM 678 O O . TYR A 1 93 ? -6.344 3.793 11.508 1 98.81 93 TYR A O 1
ATOM 686 N N . LEU A 1 94 ? -6.871 1.727 12.172 1 98.56 94 LEU A N 1
ATOM 687 C CA . LEU A 1 94 ? -8.18 2.102 12.695 1 98.56 94 LEU A CA 1
ATOM 688 C C . LEU A 1 94 ? -8.039 3.006 13.914 1 98.56 94 LEU A C 1
ATOM 690 O O . LEU A 1 94 ? -8.789 3.977 14.055 1 98.56 94 LEU A O 1
ATOM 694 N N . VAL A 1 95 ? -7.074 2.717 14.781 1 98.19 95 VAL A N 1
ATOM 695 C CA . VAL A 1 95 ? -6.883 3.555 15.961 1 98.19 95 VAL A CA 1
ATOM 696 C C . VAL A 1 95 ? -6.566 4.984 15.539 1 98.19 95 VAL A C 1
ATOM 698 O O . VAL A 1 95 ? -7.121 5.941 16.078 1 98.19 95 VAL A O 1
ATOM 701 N N . SER A 1 96 ? -5.672 5.152 14.516 1 97.94 96 SER A N 1
ATOM 702 C CA . SER A 1 96 ? -5.332 6.473 14 1 97.94 96 SER A CA 1
ATOM 703 C C . SER A 1 96 ? -6.57 7.203 13.492 1 97.94 96 SER A C 1
ATOM 705 O O . SER A 1 96 ? -6.793 8.367 13.828 1 97.94 96 SER A O 1
ATOM 707 N N . LEU A 1 97 ? -7.383 6.527 12.75 1 98.38 97 LEU A N 1
ATOM 708 C CA . LEU A 1 97 ? -8.508 7.137 12.055 1 98.38 97 LEU A CA 1
ATOM 709 C C . LEU A 1 97 ? -9.664 7.402 13.016 1 98.38 97 LEU A C 1
ATOM 711 O O . LEU A 1 97 ? -10.344 8.422 12.906 1 98.38 97 LEU A O 1
ATOM 715 N N . VAL A 1 98 ? -9.883 6.492 14 1 98.38 98 VAL A N 1
ATOM 716 C CA . VAL A 1 98 ? -10.945 6.676 14.984 1 98.38 98 VAL A CA 1
ATOM 717 C C . VAL A 1 98 ? -10.633 7.887 15.859 1 98.38 98 VAL A C 1
ATOM 719 O O . VAL A 1 98 ? -11.531 8.672 16.188 1 98.38 98 VAL A O 1
ATOM 722 N N . ARG A 1 99 ? -9.398 8.078 16.25 1 96.94 99 ARG A N 1
ATOM 723 C CA . ARG A 1 99 ? -8.992 9.234 17.047 1 96.94 99 ARG A CA 1
ATOM 724 C C . ARG A 1 99 ? -9.258 10.539 16.297 1 96.94 99 ARG A C 1
ATOM 726 O O . ARG A 1 99 ? -9.531 11.57 16.906 1 96.94 99 ARG A O 1
ATOM 733 N N . ALA A 1 100 ? -9.227 10.445 14.977 1 96.75 100 ALA A N 1
ATOM 734 C CA . ALA A 1 100 ? -9.422 11.633 14.148 1 96.75 100 ALA A CA 1
ATOM 735 C C . ALA A 1 100 ? -10.906 11.898 13.922 1 96.75 100 ALA A C 1
ATOM 737 O O . ALA A 1 100 ? -11.289 12.953 13.398 1 96.75 100 ALA A O 1
ATOM 738 N N . GLY A 1 101 ? -11.766 10.891 14.203 1 97.06 101 GLY A N 1
ATOM 739 C CA . GLY A 1 101 ? -13.195 11.148 14.133 1 97.06 101 GLY A CA 1
ATOM 740 C C . GLY A 1 101 ? -13.93 10.188 13.227 1 97.06 101 GLY A C 1
ATOM 741 O O . GLY A 1 101 ? -15.156 10.195 13.164 1 97.06 101 GLY A O 1
ATOM 742 N N . PHE A 1 102 ? -13.266 9.32 12.492 1 98 102 PHE A N 1
ATOM 743 C CA . PHE A 1 102 ? -13.938 8.328 11.656 1 98 102 PHE A CA 1
ATOM 744 C C . PHE A 1 102 ? -14.57 7.242 12.516 1 98 102 PHE A C 1
ATOM 746 O O . PHE A 1 102 ? -14.07 6.918 13.594 1 98 102 PHE A O 1
ATOM 753 N N . GLN A 1 103 ? -15.648 6.605 11.93 1 97.81 103 GLN A N 1
ATOM 754 C CA . GLN A 1 103 ? -16.344 5.609 12.727 1 97.81 103 GLN A CA 1
ATOM 755 C C . GLN A 1 103 ? -16.828 4.445 11.867 1 97.81 103 GLN A C 1
ATOM 757 O O . GLN A 1 103 ? -17.172 3.379 12.383 1 97.81 103 GLN A O 1
ATOM 762 N N . ARG A 1 104 ? -16.984 4.621 10.633 1 98.38 104 ARG A N 1
ATOM 763 C CA . ARG A 1 104 ? -17.5 3.621 9.703 1 98.38 104 ARG A CA 1
ATOM 764 C C . ARG A 1 104 ? -16.438 3.229 8.672 1 98.38 104 ARG A C 1
ATOM 766 O O . ARG A 1 104 ? -16.062 4.035 7.824 1 98.38 104 ARG A O 1
ATOM 773 N N . PHE A 1 105 ? -16.031 1.974 8.789 1 98.81 105 PHE A N 1
ATOM 774 C CA . PHE A 1 105 ? -14.945 1.501 7.934 1 98.81 105 PHE A CA 1
ATOM 775 C C . PHE A 1 105 ? -15.43 0.367 7.035 1 98.81 105 PHE A C 1
ATOM 777 O O . PHE A 1 105 ? -15.812 -0.699 7.523 1 98.81 105 PHE A O 1
ATOM 784 N N . PHE A 1 106 ? -15.422 0.616 5.734 1 98.88 106 PHE A N 1
ATOM 785 C CA . PHE A 1 106 ? -15.844 -0.332 4.711 1 98.88 106 PHE A CA 1
ATOM 786 C C . PHE A 1 106 ? -14.641 -0.878 3.949 1 98.88 106 PHE A C 1
ATOM 788 O O . PHE A 1 106 ? -14.117 -0.215 3.053 1 98.88 106 PHE A O 1
ATOM 795 N N . PHE A 1 107 ? -14.25 -2.113 4.324 1 98.94 107 PHE A N 1
ATOM 796 C CA . PHE A 1 107 ? -13.102 -2.742 3.684 1 98.94 107 PHE A CA 1
ATOM 797 C C . PHE A 1 107 ? -13.516 -3.459 2.404 1 98.94 107 PHE A C 1
ATOM 799 O O . PHE A 1 107 ? -14.273 -4.434 2.451 1 98.94 107 PHE A O 1
ATOM 806 N N . ILE A 1 108 ? -13.055 -2.98 1.263 1 98.94 108 ILE A N 1
ATOM 807 C CA . ILE A 1 108 ? -13.234 -3.703 0.008 1 98.94 108 ILE A CA 1
ATOM 808 C C . ILE A 1 108 ? -12.039 -4.625 -0.237 1 98.94 108 ILE A C 1
ATOM 810 O O . ILE A 1 108 ? -10.922 -4.156 -0.435 1 98.94 108 ILE A O 1
ATOM 814 N N . ASN A 1 109 ? -12.312 -5.898 -0.257 1 98.94 109 ASN A N 1
ATOM 815 C CA . ASN A 1 109 ? -11.281 -6.93 -0.197 1 98.94 109 ASN A CA 1
ATOM 816 C C . ASN A 1 109 ? -11.203 -7.727 -1.496 1 98.94 109 ASN A C 1
ATOM 818 O O . ASN A 1 109 ? -12.234 -8.047 -2.094 1 98.94 109 ASN A O 1
ATOM 822 N N . GLY A 1 110 ? -9.945 -8.016 -1.887 1 98.88 110 GLY A N 1
ATOM 823 C CA . GLY A 1 110 ? -9.75 -8.75 -3.127 1 98.88 110 GLY A CA 1
ATOM 824 C C . GLY A 1 110 ? -9.125 -10.117 -2.918 1 98.88 110 GLY A C 1
ATOM 825 O O . GLY A 1 110 ? -8.773 -10.805 -3.885 1 98.88 110 GLY A O 1
ATOM 826 N N . HIS A 1 111 ? -9.008 -10.562 -1.664 1 98.75 111 HIS A N 1
ATOM 827 C CA . HIS A 1 111 ? -8.25 -11.773 -1.397 1 98.75 111 HIS A CA 1
ATOM 828 C C . HIS A 1 111 ? -8.93 -12.625 -0.324 1 98.75 111 HIS A C 1
ATOM 830 O O . HIS A 1 111 ? -9.156 -12.156 0.793 1 98.75 111 HIS A O 1
ATOM 836 N N . GLY A 1 112 ? -9.219 -13.867 -0.621 1 97.94 112 GLY A N 1
ATOM 837 C CA . GLY A 1 112 ? -9.875 -14.766 0.317 1 97.94 112 GLY A CA 1
ATOM 838 C C . GLY A 1 112 ? -9.094 -14.969 1.6 1 97.94 112 GLY A C 1
ATOM 839 O O . GLY A 1 112 ? -9.68 -15.133 2.672 1 97.94 112 GLY A O 1
ATOM 840 N N . GLY A 1 113 ? -7.77 -14.977 1.552 1 97.38 113 GLY A N 1
ATOM 841 C CA . GLY A 1 113 ? -6.91 -15.219 2.699 1 97.38 113 GLY A CA 1
ATOM 842 C C . GLY A 1 113 ? -6.992 -14.117 3.744 1 97.38 113 GLY A C 1
ATOM 843 O O . GLY A 1 113 ? -6.555 -14.305 4.883 1 97.38 113 GLY A O 1
ATOM 844 N N . ASN A 1 114 ? -7.527 -13.016 3.389 1 98.75 114 ASN A N 1
ATOM 845 C CA . ASN A 1 114 ? -7.641 -11.891 4.312 1 98.75 114 ASN A CA 1
ATOM 846 C C . ASN A 1 114 ? -8.852 -12.031 5.227 1 98.75 114 ASN A C 1
ATOM 848 O O . ASN A 1 114 ? -8.938 -11.367 6.258 1 98.75 114 ASN A O 1
ATOM 852 N N . ILE A 1 115 ? -9.859 -12.82 4.809 1 98.5 115 ILE A N 1
ATOM 853 C CA . ILE A 1 115 ? -11.203 -12.766 5.371 1 98.5 115 ILE A CA 1
ATOM 854 C C . ILE A 1 115 ? -11.148 -13.102 6.859 1 98.5 115 ILE A C 1
ATOM 856 O O . ILE A 1 115 ? -11.594 -12.312 7.699 1 98.5 115 ILE A O 1
ATOM 860 N N . ALA A 1 116 ? -10.562 -14.258 7.211 1 98.25 116 ALA A N 1
ATOM 861 C CA . ALA A 1 116 ? -10.523 -14.672 8.609 1 98.25 116 ALA A CA 1
ATOM 862 C C . ALA A 1 116 ? -9.711 -13.695 9.445 1 98.25 116 ALA A C 1
ATOM 864 O O . ALA A 1 116 ? -10.109 -13.344 10.562 1 98.25 116 ALA A O 1
ATOM 865 N N . THR A 1 117 ? -8.586 -13.219 8.953 1 98.69 117 THR A N 1
ATOM 866 C CA . THR A 1 117 ? -7.68 -12.336 9.68 1 98.69 117 THR A CA 1
ATOM 867 C C . THR A 1 117 ? -8.328 -10.969 9.906 1 98.69 117 THR A C 1
ATOM 869 O O . THR A 1 117 ? -8.188 -10.383 10.984 1 98.69 117 THR A O 1
ATOM 872 N N . LEU A 1 118 ? -9.031 -10.43 8.883 1 98.75 118 LEU A N 1
ATOM 873 C CA . LEU A 1 118 ? -9.695 -9.141 9.031 1 98.75 118 LEU A CA 1
ATOM 874 C C . LEU A 1 118 ? -10.797 -9.219 10.078 1 98.75 118 LEU A C 1
ATOM 876 O O . LEU A 1 118 ? -10.938 -8.305 10.906 1 98.75 118 LEU A O 1
ATOM 880 N N . LYS A 1 119 ? -11.555 -10.289 10.062 1 98.44 119 LYS A N 1
ATOM 881 C CA . LYS A 1 119 ? -12.602 -10.445 11.062 1 98.44 119 LYS A CA 1
ATOM 882 C C . LYS A 1 119 ? -12.016 -10.492 12.469 1 98.44 119 LYS A C 1
ATOM 884 O O . LYS A 1 119 ? -12.547 -9.867 13.391 1 98.44 119 LYS A O 1
ATOM 889 N N . ALA A 1 120 ? -10.961 -11.234 12.641 1 98.62 120 ALA A N 1
ATOM 890 C CA . ALA A 1 120 ? -10.266 -11.289 13.922 1 98.62 120 ALA A CA 1
ATOM 891 C C . ALA A 1 120 ? -9.727 -9.914 14.312 1 98.62 120 ALA A C 1
ATOM 893 O O . ALA A 1 120 ? -9.805 -9.516 15.477 1 98.62 120 ALA A O 1
ATOM 894 N N . ALA A 1 121 ? -9.148 -9.18 13.359 1 98.75 121 ALA A N 1
ATOM 895 C CA . ALA A 1 121 ? -8.594 -7.852 13.602 1 98.75 121 ALA A CA 1
ATOM 896 C C . ALA A 1 121 ? -9.68 -6.887 14.078 1 98.75 121 ALA A C 1
ATOM 898 O O . ALA A 1 121 ? -9.453 -6.094 14.992 1 98.75 121 ALA A O 1
ATOM 899 N N . PHE A 1 122 ? -10.883 -6.957 13.422 1 98.19 122 PHE A N 1
ATOM 900 C CA . PHE A 1 122 ? -11.984 -6.094 13.812 1 98.19 122 PHE A CA 1
ATOM 901 C C . PHE A 1 122 ? -12.375 -6.336 15.266 1 98.19 122 PHE A C 1
ATOM 903 O O . PHE A 1 122 ? -12.453 -5.395 16.062 1 98.19 122 PHE A O 1
ATOM 910 N N . ALA A 1 123 ? -12.539 -7.59 15.625 1 97.69 123 ALA A N 1
ATOM 911 C CA . ALA A 1 123 ? -12.938 -7.953 16.984 1 97.69 123 ALA A CA 1
ATOM 912 C C . ALA A 1 123 ? -11.93 -7.445 18.016 1 97.69 123 ALA A C 1
ATOM 914 O O . ALA A 1 123 ? -12.312 -6.852 19.016 1 97.69 123 ALA A O 1
ATOM 915 N N . GLU A 1 124 ? -10.734 -7.641 17.719 1 97.5 124 GLU A N 1
ATOM 916 C CA . GLU A 1 124 ? -9.688 -7.203 18.641 1 97.5 124 GLU A CA 1
ATOM 917 C C . GLU A 1 124 ? -9.625 -5.68 18.719 1 97.5 124 GLU A C 1
ATOM 919 O O . GLU A 1 124 ? -9.406 -5.113 19.797 1 97.5 124 GLU A O 1
ATOM 924 N N . THR A 1 125 ? -9.766 -5.055 17.594 1 97.56 125 THR A N 1
ATOM 925 C CA . THR A 1 125 ? -9.656 -3.602 17.547 1 97.56 125 THR A CA 1
ATOM 926 C C . THR A 1 125 ? -10.789 -2.945 18.312 1 97.56 125 THR A C 1
ATOM 928 O O . THR A 1 125 ? -10.586 -1.946 19.016 1 97.56 125 THR A O 1
ATOM 931 N N . TYR A 1 126 ? -12.008 -3.525 18.25 1 96.62 126 TYR A N 1
ATOM 932 C CA . TYR A 1 126 ? -13.109 -3.006 19.047 1 96.62 126 TYR A CA 1
ATOM 933 C C . TYR A 1 126 ? -12.758 -2.988 20.531 1 96.62 126 TYR A C 1
ATOM 935 O O . TYR A 1 126 ? -13.008 -2 21.219 1 96.62 126 TYR A O 1
ATOM 943 N N . ALA A 1 127 ? -12.156 -4.02 20.984 1 96.56 127 ALA A N 1
ATOM 944 C CA . ALA A 1 127 ? -11.773 -4.121 22.391 1 96.56 127 ALA A CA 1
ATOM 945 C C . ALA A 1 127 ? -10.703 -3.092 22.734 1 96.56 127 ALA A C 1
ATOM 947 O O . ALA A 1 127 ? -10.766 -2.451 23.781 1 96.56 127 ALA A O 1
ATOM 948 N N . ILE A 1 128 ? -9.758 -2.975 21.844 1 97.12 128 ILE A N 1
ATOM 949 C CA . ILE A 1 128 ? -8.641 -2.059 22.078 1 97.12 128 ILE A CA 1
ATOM 950 C C . ILE A 1 128 ? -9.164 -0.624 22.141 1 97.12 128 ILE A C 1
ATOM 952 O O . ILE A 1 128 ? -8.719 0.165 22.984 1 97.12 128 ILE A O 1
ATOM 956 N N . LEU A 1 129 ? -10.039 -0.264 21.25 1 96.94 129 LEU A N 1
ATOM 957 C CA . LEU A 1 129 ? -10.609 1.079 21.234 1 96.94 129 LEU A CA 1
ATOM 958 C C . LEU A 1 129 ? -11.328 1.386 22.547 1 96.94 129 LEU A C 1
ATOM 960 O O . LEU A 1 129 ? -11.242 2.506 23.047 1 96.94 129 LEU A O 1
ATOM 964 N N . THR A 1 130 ? -11.961 0.396 23.094 1 94.31 130 THR A N 1
ATOM 965 C CA . THR A 1 130 ? -12.617 0.536 24.391 1 94.31 130 THR A CA 1
ATOM 966 C C . THR A 1 130 ? -11.586 0.702 25.5 1 94.31 130 THR A C 1
ATOM 968 O O . THR A 1 130 ? -11.742 1.561 26.375 1 94.31 130 THR A O 1
ATOM 971 N N . ASP A 1 131 ? -10.594 -0.071 25.438 1 96.06 131 ASP A N 1
ATOM 972 C CA . ASP A 1 131 ? -9.539 -0.022 26.453 1 96.06 131 ASP A CA 1
ATOM 973 C C . ASP A 1 131 ? -8.852 1.342 26.453 1 96.06 131 ASP A C 1
ATOM 975 O O . ASP A 1 131 ? -8.43 1.823 27.516 1 96.06 131 ASP A O 1
ATOM 979 N N . LEU A 1 132 ? -8.766 1.95 25.312 1 95.12 132 LEU A N 1
ATOM 980 C CA . LEU A 1 132 ? -8.102 3.238 25.156 1 95.12 132 LEU A CA 1
ATOM 981 C C . LEU A 1 132 ? -9.031 4.383 25.562 1 95.12 132 LEU A C 1
ATOM 983 O O . LEU A 1 132 ? -8.617 5.543 25.578 1 95.12 132 LEU A O 1
ATOM 987 N N . GLN A 1 133 ? -10.258 4.105 25.75 1 94.62 133 GLN A N 1
ATOM 988 C CA . GLN A 1 133 ? -11.273 5.059 26.203 1 94.62 133 GLN A CA 1
ATOM 989 C C . GLN A 1 133 ? -11.461 6.172 25.172 1 94.62 133 GLN A C 1
ATOM 991 O O . GLN A 1 133 ? -11.539 7.352 25.531 1 94.62 133 GLN A O 1
ATOM 996 N N . ILE A 1 134 ? -11.383 5.805 23.953 1 93.31 134 ILE A N 1
ATOM 997 C CA . ILE A 1 134 ? -11.664 6.762 22.875 1 93.31 134 ILE A CA 1
ATOM 998 C C . ILE A 1 134 ? -13.148 7.121 22.891 1 93.31 134 ILE A C 1
ATOM 1000 O O . ILE A 1 134 ? -14.008 6.238 22.938 1 93.31 134 ILE A O 1
ATOM 1004 N N . PRO A 1 135 ? -13.453 8.375 22.859 1 91.12 135 PRO A N 1
ATOM 1005 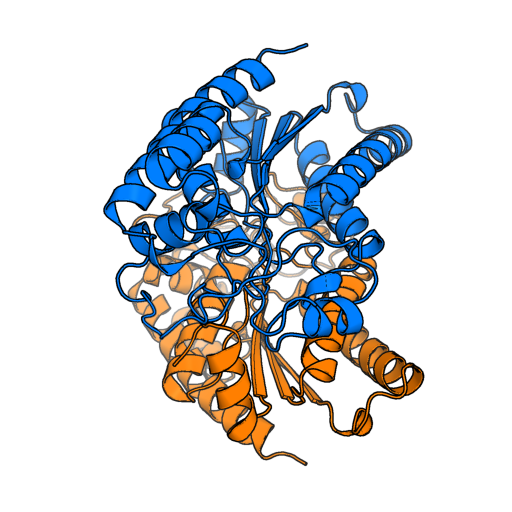C CA . PRO A 1 135 ? -14.859 8.766 22.844 1 91.12 135 PRO A CA 1
ATOM 1006 C C . PRO A 1 135 ? -15.641 8.125 21.703 1 91.12 135 PRO A C 1
ATOM 1008 O O . PRO A 1 135 ? -15.156 8.07 20.578 1 91.12 135 PRO A O 1
ATOM 1011 N N . GLU A 1 136 ? -16.781 7.586 22 1 91.69 136 GLU A N 1
ATOM 1012 C CA . GLU A 1 136 ? -17.719 7.004 21.047 1 91.69 136 GLU A CA 1
ATOM 1013 C C . GLU A 1 136 ? -17.125 5.77 20.375 1 91.69 136 GLU A C 1
ATOM 1015 O O . GLU A 1 136 ? -17.5 5.43 19.25 1 91.69 136 GLU A O 1
ATOM 1020 N N . ALA A 1 137 ? -16.219 5.16 21.078 1 92.19 137 ALA A N 1
ATOM 1021 C CA . ALA A 1 137 ? -15.594 3.953 20.547 1 92.19 137 ALA A CA 1
ATOM 1022 C C . ALA A 1 137 ? -16.641 2.879 20.234 1 92.19 137 ALA A C 1
ATOM 1024 O O . ALA A 1 137 ? -16.469 2.084 19.312 1 92.19 137 ALA A O 1
ATOM 1025 N N . ASP A 1 138 ? -17.719 2.84 20.953 1 92.62 138 ASP A N 1
ATOM 1026 C CA . ASP A 1 138 ? -18.734 1.815 20.797 1 92.62 138 ASP A CA 1
ATOM 1027 C C . ASP A 1 138 ? -19.547 2.031 19.516 1 92.62 138 ASP A C 1
ATOM 1029 O O . ASP A 1 138 ? -20.297 1.151 19.094 1 92.62 138 ASP A O 1
ATOM 1033 N N . GLN A 1 139 ? -19.312 3.145 18.844 1 95.19 139 GLN A N 1
ATOM 1034 C CA . GLN A 1 139 ? -20.031 3.457 17.609 1 95.19 139 GLN A CA 1
ATOM 1035 C C . GLN A 1 139 ? -19.25 3.006 16.391 1 95.19 139 GLN A C 1
ATOM 1037 O O . GLN A 1 139 ? -19.766 3.027 15.266 1 95.19 139 GLN A O 1
ATOM 1042 N N . VAL A 1 140 ? -18.047 2.572 16.609 1 97.62 140 VAL A N 1
ATOM 1043 C CA . VAL A 1 140 ? -17.188 2.178 15.492 1 97.62 140 VAL A CA 1
ATOM 1044 C C . VAL A 1 140 ? -17.688 0.874 14.883 1 97.62 140 VAL A C 1
ATOM 1046 O O . VAL A 1 140 ? -18.062 -0.056 15.609 1 97.62 140 VAL A O 1
ATOM 1049 N N . ARG A 1 141 ? -17.859 0.831 13.555 1 98 141 ARG A N 1
ATOM 1050 C CA . ARG A 1 141 ? -18.281 -0.347 12.797 1 98 141 ARG A CA 1
ATOM 1051 C C . ARG A 1 141 ? -17.344 -0.608 11.625 1 98 141 ARG A C 1
ATOM 1053 O O . ARG A 1 141 ? -16.953 0.324 10.922 1 98 141 ARG A O 1
ATOM 1060 N N . CYS A 1 142 ? -17.016 -1.86 11.461 1 98.5 142 CYS A N 1
ATOM 1061 C CA . CYS A 1 142 ? -16.266 -2.311 10.289 1 98.5 142 CYS A CA 1
ATOM 1062 C C . CYS A 1 142 ? -17.078 -3.318 9.484 1 98.5 142 CYS A C 1
ATOM 1064 O O . CYS A 1 142 ? -17.781 -4.156 10.055 1 98.5 142 CYS A O 1
ATOM 1066 N N . GLU A 1 143 ? -17.016 -3.207 8.219 1 98.38 143 GLU A N 1
ATOM 1067 C CA . GLU A 1 143 ? -17.625 -4.18 7.312 1 98.38 143 GLU A CA 1
ATOM 1068 C C . GLU A 1 143 ? -16.609 -4.691 6.297 1 98.38 143 GLU A C 1
ATOM 1070 O O . GLU A 1 143 ? -15.805 -3.922 5.766 1 98.38 143 GLU A O 1
ATOM 1075 N N . LEU A 1 144 ? -16.578 -5.941 6.184 1 98.69 144 LEU A N 1
ATOM 1076 C CA . LEU A 1 144 ? -15.758 -6.59 5.172 1 98.69 144 LEU A CA 1
ATOM 1077 C C . LEU A 1 144 ? -16.562 -6.887 3.916 1 98.69 144 LEU A C 1
ATOM 1079 O O . LEU A 1 144 ? -17.484 -7.703 3.945 1 98.69 144 LEU A O 1
ATOM 1083 N N . ALA A 1 145 ? -16.172 -6.223 2.846 1 98.75 145 ALA A N 1
ATOM 1084 C CA . ALA A 1 145 ? -16.859 -6.391 1.564 1 98.75 145 ALA A CA 1
ATOM 1085 C C . ALA A 1 145 ? -15.953 -7.066 0.542 1 98.75 145 ALA A C 1
ATOM 1087 O O . ALA A 1 145 ? -15.125 -6.406 -0.09 1 98.75 145 ALA A O 1
ATOM 1088 N N . ASN A 1 146 ? -16.156 -8.352 0.36 1 98.88 146 ASN A N 1
ATOM 1089 C CA . ASN A 1 146 ? -15.438 -9.102 -0.666 1 98.88 146 ASN A CA 1
ATOM 1090 C C . ASN A 1 146 ? -16.062 -8.906 -2.045 1 98.88 146 ASN A C 1
ATOM 1092 O O . ASN A 1 146 ? -17.125 -9.453 -2.334 1 98.88 146 ASN A O 1
ATOM 1096 N N . TRP A 1 147 ? -15.359 -8.211 -2.893 1 98.94 147 TRP A N 1
ATOM 1097 C CA . TRP A 1 147 ? -16 -7.836 -4.152 1 98.94 147 TRP A CA 1
ATOM 1098 C C . TRP A 1 147 ? -16.344 -9.078 -4.977 1 98.94 147 TRP A C 1
ATOM 1100 O O . TRP A 1 147 ? -17.359 -9.109 -5.66 1 98.94 147 TRP A O 1
ATOM 1110 N N . PHE A 1 148 ? -15.531 -10.148 -4.898 1 98.69 148 PHE A N 1
ATOM 1111 C CA . PHE A 1 148 ? -15.664 -11.359 -5.703 1 98.69 148 PHE A CA 1
ATOM 1112 C C . PHE A 1 148 ? -16.766 -12.25 -5.164 1 98.69 148 PHE A C 1
ATOM 1114 O O . PHE A 1 148 ? -17.109 -13.273 -5.77 1 98.69 148 PHE A O 1
ATOM 1121 N N . MET A 1 149 ? -17.328 -11.883 -4.031 1 98.44 149 MET A N 1
ATOM 1122 C CA . MET A 1 149 ? -18.422 -12.641 -3.438 1 98.44 149 MET A CA 1
ATOM 1123 C C . MET A 1 149 ? -19.75 -11.898 -3.58 1 98.44 149 MET A C 1
ATOM 1125 O O . MET A 1 149 ? -20.781 -12.375 -3.102 1 98.44 149 MET A O 1
ATOM 1129 N N . CYS A 1 150 ? -19.766 -10.711 -4.172 1 98.62 150 CYS A N 1
ATOM 1130 C CA . CYS A 1 150 ? -21.016 -10.031 -4.48 1 98.62 150 CYS A CA 1
ATOM 1131 C C . CYS A 1 150 ? -21.938 -10.93 -5.293 1 98.62 150 CYS A C 1
ATOM 1133 O O . CYS A 1 150 ? -21.516 -11.539 -6.273 1 98.62 150 CYS A O 1
ATOM 1135 N N . PRO A 1 151 ? -23.156 -10.984 -4.93 1 98.5 151 PRO A N 1
ATOM 1136 C CA . PRO A 1 151 ? -24.109 -11.859 -5.633 1 98.5 151 PRO A CA 1
ATOM 1137 C C . PRO A 1 151 ? -24.125 -11.602 -7.141 1 98.5 151 PRO A C 1
ATOM 1139 O O . PRO A 1 151 ? -24.109 -12.555 -7.93 1 98.5 151 PRO A O 1
ATOM 1142 N N . SER A 1 152 ? -24.141 -10.398 -7.555 1 98.62 152 SER A N 1
ATOM 1143 C CA . SER A 1 152 ? -24.203 -10.07 -8.977 1 98.62 152 SER A CA 1
ATOM 1144 C C . SER A 1 152 ? -22.922 -10.492 -9.688 1 98.62 152 SER A C 1
ATOM 1146 O O . SER A 1 152 ? -22.953 -10.852 -10.867 1 98.62 152 SER A O 1
ATOM 1148 N N . VAL A 1 153 ? -21.781 -10.406 -8.992 1 98.88 153 VAL A N 1
ATOM 1149 C CA . VAL A 1 153 ? -20.5 -10.812 -9.555 1 98.88 153 VAL A CA 1
ATOM 1150 C C . VAL A 1 153 ? -20.453 -12.336 -9.688 1 98.88 153 VAL A C 1
ATOM 1152 O O . VAL A 1 153 ? -20.062 -12.859 -10.734 1 98.88 153 VAL A O 1
ATOM 1155 N N . VAL A 1 154 ? -20.922 -13.016 -8.656 1 98.69 154 VAL A N 1
ATOM 1156 C CA . VAL A 1 154 ? -20.938 -14.477 -8.641 1 98.69 154 VAL A CA 1
ATOM 1157 C C . VAL A 1 154 ? -21.859 -14.984 -9.75 1 98.69 154 VAL A C 1
ATOM 1159 O O . VAL A 1 154 ? -21.516 -15.945 -10.453 1 98.69 154 VAL A O 1
ATOM 1162 N N . GLN A 1 155 ? -22.953 -14.352 -9.898 1 98.75 155 GLN A N 1
ATOM 1163 C CA . GLN A 1 155 ? -23.891 -14.742 -10.945 1 98.75 155 GLN A CA 1
ATOM 1164 C C . GLN A 1 155 ? -23.281 -14.57 -12.328 1 98.75 155 GLN A C 1
ATOM 1166 O O . GLN A 1 155 ? -23.391 -15.461 -13.18 1 98.75 155 GLN A O 1
ATOM 1171 N N . LEU A 1 156 ? -22.641 -13.469 -12.547 1 98.88 156 LEU A N 1
ATOM 1172 C CA . LEU A 1 156 ? -22.016 -13.219 -13.836 1 98.88 156 LEU A CA 1
ATOM 1173 C C . LEU A 1 156 ? -20.906 -14.234 -14.117 1 98.88 156 LEU A C 1
ATOM 1175 O O . LEU A 1 156 ? -20.797 -14.734 -15.234 1 98.88 156 LEU A O 1
ATOM 1179 N N . ALA A 1 157 ? -20.109 -14.539 -13.125 1 98.81 157 ALA A N 1
ATOM 1180 C CA . ALA A 1 157 ? -19.031 -15.523 -13.281 1 98.81 157 ALA A CA 1
ATOM 1181 C C . ALA A 1 157 ? -19.594 -16.891 -13.664 1 98.81 157 ALA A C 1
ATOM 1183 O O . ALA A 1 157 ? -19.031 -17.594 -14.508 1 98.81 157 ALA A O 1
ATOM 1184 N N . ARG A 1 158 ? -20.688 -17.266 -13.016 1 98.5 158 ARG A N 1
ATOM 1185 C CA . ARG A 1 158 ? -21.344 -18.531 -13.328 1 98.5 158 ARG A CA 1
ATOM 1186 C C . ARG A 1 158 ? -21.844 -18.547 -14.766 1 98.5 158 ARG A C 1
ATOM 1188 O O . ARG A 1 158 ? -21.703 -19.547 -15.469 1 98.5 158 ARG A O 1
ATOM 1195 N N . GLU A 1 159 ? -22.391 -17.484 -15.219 1 98.75 159 GLU A N 1
ATOM 1196 C CA . GLU A 1 159 ? -22.938 -17.375 -16.562 1 98.75 159 GLU A CA 1
ATOM 1197 C C . GLU A 1 159 ? -21.828 -17.438 -17.609 1 98.75 159 GLU A C 1
ATOM 1199 O O . GLU A 1 159 ? -21.984 -18.062 -18.656 1 98.75 159 GLU A O 1
ATOM 1204 N N . LEU A 1 160 ? -20.719 -16.844 -17.312 1 98.75 160 LEU A N 1
ATOM 1205 C CA . LEU A 1 160 ? -19.656 -16.688 -18.297 1 98.75 160 LEU A CA 1
ATOM 1206 C C . LEU A 1 160 ? -18.75 -17.922 -18.297 1 98.75 160 LEU A C 1
ATOM 1208 O O . LEU A 1 160 ? -18.266 -18.328 -19.359 1 98.75 160 LEU A O 1
ATOM 1212 N N . TYR A 1 161 ? -18.531 -18.547 -17.062 1 98.31 161 TYR A N 1
ATOM 1213 C CA . TYR A 1 161 ? -17.406 -19.484 -16.984 1 98.31 161 TYR A CA 1
ATOM 1214 C C . TYR A 1 161 ? -17.859 -20.828 -16.422 1 98.31 161 TYR A C 1
ATOM 1216 O O . TYR A 1 161 ? -17.156 -21.828 -16.547 1 98.31 161 TYR A O 1
ATOM 1224 N N . GLY A 1 162 ? -19.031 -20.859 -15.75 1 97.38 162 GLY A N 1
ATOM 1225 C CA . GLY A 1 162 ? -19.484 -22.094 -15.125 1 97.38 162 GLY A CA 1
ATOM 1226 C C . GLY A 1 162 ? -18.469 -22.688 -14.164 1 97.38 162 GLY A C 1
ATOM 1227 O O . GLY A 1 162 ? -17.953 -22 -13.297 1 97.38 162 GLY A O 1
ATOM 1228 N N . ASP A 1 163 ? -18.219 -23.953 -14.344 1 94.44 163 ASP A N 1
ATOM 1229 C CA . ASP A 1 163 ? -17.328 -24.672 -13.445 1 94.44 163 ASP A CA 1
ATOM 1230 C C . ASP A 1 163 ? -15.867 -24.297 -13.688 1 94.44 163 ASP A C 1
ATOM 1232 O O . ASP A 1 163 ? -15 -24.609 -12.875 1 94.44 163 ASP A O 1
ATOM 1236 N N . ARG A 1 164 ? -15.609 -23.547 -14.695 1 96.62 164 ARG A N 1
ATOM 1237 C CA . ARG A 1 164 ? -14.242 -23.188 -15.055 1 96.62 164 ARG A CA 1
ATOM 1238 C C . ARG A 1 164 ? -13.812 -21.906 -14.344 1 96.62 164 ARG A C 1
ATOM 1240 O O . ARG A 1 164 ? -12.664 -21.484 -14.477 1 96.62 164 ARG A O 1
ATOM 1247 N N . GLU A 1 165 ? -14.719 -21.266 -13.547 1 97.06 165 GLU A N 1
ATOM 1248 C CA . GLU A 1 165 ? -14.352 -20.141 -12.703 1 97.06 165 GLU A CA 1
ATOM 1249 C C . GLU A 1 165 ? -13.273 -20.531 -11.695 1 97.06 165 GLU A C 1
ATOM 1251 O O . GLU A 1 165 ? -12.273 -19.828 -11.539 1 97.06 165 GLU A O 1
ATOM 1256 N N . GLY A 1 166 ? -13.562 -21.703 -11.078 1 95.81 166 GLY A N 1
ATOM 1257 C CA . GLY A 1 166 ? -12.633 -22.141 -10.055 1 95.81 166 GLY A CA 1
ATOM 1258 C C . GLY A 1 166 ? -12.602 -21.234 -8.836 1 95.81 166 GLY A C 1
ATOM 1259 O O . GLY A 1 166 ? -13.602 -20.594 -8.516 1 95.81 166 GLY A O 1
ATOM 1260 N N . SER A 1 167 ? -11.383 -21.266 -8.07 1 95.19 167 SER A N 1
ATOM 1261 C CA . SER A 1 167 ? -11.383 -20.562 -6.793 1 95.19 167 SER A CA 1
ATOM 1262 C C . SER A 1 167 ? -10.148 -19.672 -6.656 1 95.19 167 SER A C 1
ATOM 1264 O O . SER A 1 167 ? -10.086 -18.812 -5.77 1 95.19 167 SER A O 1
ATOM 1266 N N . HIS A 1 168 ? -9.195 -19.75 -7.48 1 96.69 168 HIS A N 1
ATOM 1267 C CA . HIS A 1 168 ? -8 -18.906 -7.473 1 96.69 168 HIS A CA 1
ATOM 1268 C C . HIS A 1 168 ? -7.418 -18.766 -8.875 1 96.69 168 HIS A C 1
ATOM 1270 O O . HIS A 1 168 ? -7.438 -19.719 -9.664 1 96.69 168 HIS A O 1
ATOM 1276 N N . ALA A 1 169 ? -6.848 -17.594 -9.102 1 97.69 169 ALA A N 1
ATOM 1277 C CA . ALA A 1 169 ? -6.461 -17.234 -10.461 1 97.69 169 ALA A CA 1
ATOM 1278 C C . ALA A 1 169 ? -7.648 -17.359 -11.414 1 97.69 169 ALA A C 1
ATOM 1280 O O . ALA A 1 169 ? -7.535 -17.953 -12.484 1 97.69 169 ALA A O 1
ATOM 1281 N N . THR A 1 170 ? -8.75 -16.875 -10.953 1 98.12 170 THR A N 1
ATOM 1282 C CA . THR A 1 170 ? -10.008 -17.062 -11.672 1 98.12 170 THR A CA 1
ATOM 1283 C C . THR A 1 170 ? -10.047 -16.188 -12.922 1 98.12 170 THR A C 1
ATOM 1285 O O . THR A 1 170 ? -9.43 -15.117 -12.961 1 98.12 170 THR A O 1
ATOM 1288 N N . PRO A 1 171 ? -10.789 -16.688 -13.914 1 98.44 171 PRO A N 1
ATOM 1289 C CA . PRO A 1 171 ? -10.961 -15.797 -15.07 1 98.44 171 PRO A CA 1
ATOM 1290 C C . PRO A 1 171 ? -11.609 -14.461 -14.695 1 98.44 171 PRO A C 1
ATOM 1292 O O . PRO A 1 171 ? -11.312 -13.438 -15.312 1 98.44 171 PRO A O 1
ATOM 1295 N N . SER A 1 172 ? -12.469 -14.359 -13.672 1 98.81 172 SER A N 1
ATOM 1296 C CA . SER A 1 172 ? -13.125 -13.117 -13.289 1 98.81 172 SER A CA 1
ATOM 1297 C C . SER A 1 172 ? -12.109 -12.078 -12.812 1 98.81 172 SER A C 1
ATOM 1299 O O . SER A 1 172 ? -12.102 -10.945 -13.281 1 98.81 172 SER A O 1
ATOM 1301 N N . GLU A 1 173 ? -11.25 -12.453 -11.883 1 98.81 173 GLU A N 1
ATOM 1302 C CA . GLU A 1 173 ? -10.297 -11.477 -11.359 1 98.81 173 GLU A CA 1
ATOM 1303 C C . GLU A 1 173 ? -9.25 -11.117 -12.406 1 98.81 173 GLU A C 1
ATOM 1305 O O . GLU A 1 173 ? -8.828 -9.961 -12.5 1 98.81 173 GLU A O 1
ATOM 1310 N N . VAL A 1 174 ? -8.82 -12.117 -13.203 1 98.81 174 VAL A N 1
ATOM 1311 C CA . VAL A 1 174 ? -7.883 -11.844 -14.289 1 98.81 174 VAL A CA 1
ATOM 1312 C C . VAL A 1 174 ? -8.523 -10.891 -15.297 1 98.81 174 VAL A C 1
ATOM 1314 O O . VAL A 1 174 ? -7.867 -9.969 -15.789 1 98.81 174 VAL A O 1
ATOM 1317 N N . ALA A 1 175 ? -9.789 -11.07 -15.578 1 98.88 175 ALA A N 1
ATOM 1318 C CA . ALA A 1 175 ? -10.516 -10.211 -16.516 1 98.88 175 ALA A CA 1
ATOM 1319 C C . ALA A 1 175 ? -10.531 -8.766 -16.031 1 98.88 175 ALA A C 1
ATOM 1321 O O . ALA A 1 175 ? -10.344 -7.832 -16.812 1 98.88 175 ALA A O 1
ATOM 1322 N N . VAL A 1 176 ? -10.773 -8.578 -14.734 1 98.94 176 VAL A N 1
ATOM 1323 C CA . VAL A 1 176 ? -10.781 -7.227 -14.188 1 98.94 176 VAL A CA 1
ATOM 1324 C C . VAL A 1 176 ? -9.422 -6.574 -14.383 1 98.94 176 VAL A C 1
ATOM 1326 O O . VAL A 1 176 ? -9.328 -5.414 -14.789 1 98.94 176 VAL A O 1
ATOM 1329 N N . THR A 1 177 ? -8.336 -7.316 -14.156 1 98.88 177 THR A N 1
ATOM 1330 C CA . THR A 1 177 ? -7.012 -6.73 -14.336 1 98.88 177 THR A CA 1
ATOM 1331 C C . THR A 1 177 ? -6.746 -6.426 -15.805 1 98.88 177 THR A C 1
ATOM 1333 O O . THR A 1 177 ? -6.062 -5.453 -16.125 1 98.88 177 THR A O 1
ATOM 1336 N N . GLN A 1 178 ? -7.285 -7.258 -16.688 1 98.81 178 GLN A N 1
ATOM 1337 C CA . GLN A 1 178 ? -7.117 -7 -18.109 1 98.81 178 GLN A CA 1
ATOM 1338 C C . GLN A 1 178 ? -7.852 -5.727 -18.531 1 98.81 178 GLN A C 1
ATOM 1340 O O . GLN A 1 178 ? -7.379 -4.984 -19.391 1 98.81 178 GLN A O 1
ATOM 1345 N N . PHE A 1 179 ? -9.008 -5.539 -18 1 98.88 179 PHE A N 1
ATOM 1346 C CA . PHE A 1 179 ? -9.766 -4.316 -18.234 1 98.88 179 PHE A CA 1
ATOM 1347 C C . PHE A 1 179 ? -9 -3.096 -17.75 1 98.88 179 PHE A C 1
ATOM 1349 O O . PHE A 1 179 ? -8.922 -2.082 -18.438 1 98.88 179 PHE A O 1
ATOM 1356 N N . LEU A 1 180 ? -8.367 -3.197 -16.578 1 98.69 180 LEU A N 1
ATOM 1357 C CA . LEU A 1 180 ? -7.684 -2.084 -15.922 1 98.69 180 LEU A CA 1
ATOM 1358 C C . LEU A 1 180 ? -6.336 -1.812 -16.578 1 98.69 180 LEU A C 1
ATOM 1360 O O . LEU A 1 180 ? -5.898 -0.662 -16.656 1 98.69 180 LEU A O 1
ATOM 1364 N N . TYR A 1 181 ? -5.664 -2.865 -16.984 1 98.06 181 TYR A N 1
ATOM 1365 C CA . TYR A 1 181 ? -4.312 -2.791 -17.516 1 98.06 181 TYR A CA 1
ATOM 1366 C C . TYR A 1 181 ? -4.195 -3.604 -18.812 1 98.06 181 TYR A C 1
ATOM 1368 O O . TYR A 1 181 ? -3.455 -4.586 -18.859 1 98.06 181 TYR A O 1
ATOM 1376 N N . PRO A 1 182 ? -4.797 -3.107 -19.859 1 98.25 182 PRO A N 1
ATOM 1377 C CA . PRO A 1 182 ? -4.762 -3.867 -21.109 1 98.25 182 PRO A CA 1
ATOM 1378 C C . PRO A 1 182 ? -3.342 -4.055 -21.656 1 98.25 182 PRO A C 1
ATOM 1380 O O . PRO A 1 182 ? -3.066 -5.035 -22.344 1 98.25 182 PRO A O 1
ATOM 1383 N N . GLU A 1 183 ? -2.453 -3.195 -21.234 1 96.44 183 GLU A N 1
ATOM 1384 C CA . GLU A 1 183 ? -1.071 -3.258 -21.703 1 96.44 183 GLU A CA 1
ATOM 1385 C C . GLU A 1 183 ? -0.289 -4.344 -20.969 1 96.44 183 GLU A C 1
ATOM 1387 O O . GLU A 1 183 ? 0.809 -4.715 -21.391 1 96.44 183 GLU A O 1
ATOM 1392 N N . ALA A 1 184 ? -0.86 -4.902 -19.906 1 97.12 184 ALA A N 1
ATOM 1393 C CA . ALA A 1 184 ? -0.156 -5.883 -19.094 1 97.12 184 ALA A CA 1
ATOM 1394 C C . ALA A 1 184 ? -0.749 -7.277 -19.281 1 97.12 184 ALA A C 1
ATOM 1396 O O . ALA A 1 184 ? -0.477 -8.188 -18.484 1 97.12 184 ALA A O 1
ATOM 1397 N N . ILE A 1 185 ? -1.604 -7.492 -20.297 1 98.06 185 ILE A N 1
ATOM 1398 C CA . ILE A 1 185 ? -2.227 -8.789 -20.562 1 98.06 185 ILE A CA 1
ATOM 1399 C C . ILE A 1 185 ? -1.153 -9.812 -20.906 1 98.06 185 ILE A C 1
ATOM 1401 O O . ILE A 1 185 ? -0.281 -9.555 -21.734 1 98.06 185 ILE A O 1
ATOM 1405 N N . LYS A 1 186 ? -1.195 -10.914 -20.188 1 96.69 186 LYS A N 1
ATOM 1406 C CA . LYS A 1 186 ? -0.286 -12.031 -20.438 1 96.69 186 LYS A CA 1
ATOM 1407 C C . LYS A 1 186 ? -0.985 -13.148 -21.203 1 96.69 186 LYS A C 1
ATOM 1409 O O . LYS A 1 186 ? -2.146 -13.461 -20.938 1 96.69 186 LYS A O 1
ATOM 1414 N N . ARG A 1 187 ? -0.266 -13.641 -22.188 1 93 187 ARG A N 1
ATOM 1415 C CA . ARG A 1 187 ? -0.765 -14.773 -22.953 1 93 187 ARG A CA 1
ATOM 1416 C C . ARG A 1 187 ? 0.234 -15.93 -22.938 1 93 187 ARG A C 1
ATOM 1418 O O . ARG A 1 187 ? 1.315 -15.828 -23.531 1 93 187 ARG A O 1
ATOM 1425 N N . VAL A 1 188 ? -0.181 -16.953 -22.234 1 93.62 188 VAL A N 1
ATOM 1426 C CA . VAL A 1 188 ? 0.665 -18.141 -22.125 1 93.62 188 VAL A CA 1
ATOM 1427 C C . VAL A 1 188 ? -0.194 -19.406 -22.203 1 93.62 188 VAL A C 1
ATOM 1429 O O . VAL A 1 188 ? -1.364 -19.391 -21.812 1 93.62 188 VAL A O 1
ATOM 1432 N N . PRO A 1 189 ? 0.394 -20.453 -22.781 1 91.44 189 PRO A N 1
ATOM 1433 C CA . PRO A 1 189 ? -0.337 -21.719 -22.766 1 91.44 189 PRO A CA 1
ATOM 1434 C C . PRO A 1 189 ? -0.589 -22.25 -21.344 1 91.44 189 PRO A C 1
ATOM 1436 O O . PRO A 1 189 ? 0.299 -22.172 -20.484 1 91.44 189 PRO A O 1
ATOM 1439 N N . LEU A 1 190 ? -1.793 -22.641 -21.141 1 93.44 190 LEU A N 1
ATOM 1440 C CA . LEU A 1 190 ? -2.152 -23.188 -19.828 1 93.44 190 LEU A CA 1
ATOM 1441 C C . LEU A 1 190 ? -2.365 -24.703 -19.922 1 93.44 190 LEU A C 1
ATOM 1443 O O . LEU A 1 190 ? -2.922 -25.188 -20.906 1 93.44 190 LEU A O 1
ATOM 1447 N N . ASN A 1 191 ? -1.866 -25.406 -18.922 1 87.19 191 ASN A N 1
ATOM 1448 C CA . ASN A 1 191 ? -2.24 -26.797 -18.797 1 87.19 191 ASN A CA 1
ATOM 1449 C C . ASN A 1 191 ? -3.734 -26.969 -18.531 1 87.19 191 ASN A C 1
ATOM 1451 O O . ASN A 1 191 ? -4.273 -26.375 -17.594 1 87.19 191 ASN A O 1
ATOM 1455 N N . PRO A 1 192 ? -4.402 -27.75 -19.297 1 84.44 192 PRO A N 1
ATOM 1456 C CA . PRO A 1 192 ? -5.852 -27.891 -19.125 1 84.44 192 PRO A CA 1
ATOM 1457 C C . PRO A 1 192 ? -6.219 -28.625 -17.844 1 84.44 192 PRO A C 1
ATOM 1459 O O . PRO A 1 192 ? -7.332 -28.453 -17.328 1 84.44 192 PRO A O 1
ATOM 1462 N N . GLU A 1 193 ? -5.363 -29.453 -17.375 1 83.19 193 GLU A N 1
ATOM 1463 C CA . GLU A 1 193 ? -5.629 -30.172 -16.141 1 83.19 193 GLU A CA 1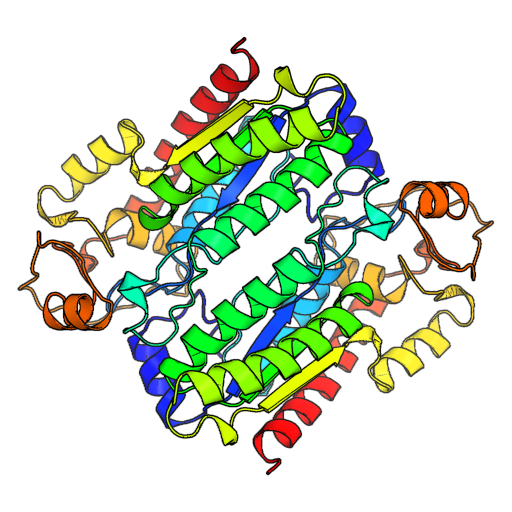
ATOM 1464 C C . GLU A 1 193 ? -5.289 -29.312 -14.922 1 83.19 193 GLU A C 1
ATOM 1466 O O . GLU A 1 193 ? -4.129 -28.938 -14.719 1 83.19 193 GLU A O 1
ATOM 1471 N N . VAL A 1 194 ? -6.355 -29 -14.219 1 85.56 194 VAL A N 1
ATOM 1472 C CA . VAL A 1 194 ? -6.18 -28.172 -13.031 1 85.56 194 VAL A CA 1
ATOM 1473 C C . VAL A 1 194 ? -6.922 -28.797 -11.852 1 85.56 194 VAL A C 1
ATOM 1475 O O . VAL A 1 194 ? -8.117 -29.078 -11.938 1 85.56 194 VAL A O 1
ATOM 1478 N N . ASN A 1 195 ? -6.121 -29.031 -10.742 1 84.38 195 ASN A N 1
ATOM 1479 C CA . ASN A 1 195 ? -6.75 -29.531 -9.531 1 84.38 195 ASN A CA 1
ATOM 1480 C C . ASN A 1 195 ? -7.723 -28.516 -8.938 1 84.38 195 ASN A C 1
ATOM 1482 O O . ASN A 1 195 ? -7.52 -27.312 -9.07 1 84.38 195 ASN A O 1
ATOM 1486 N N . SER A 1 196 ? -8.812 -28.922 -8.359 1 77.88 196 SER A N 1
ATOM 1487 C CA . SER A 1 196 ? -9.797 -27.984 -7.828 1 77.88 196 SER A CA 1
ATOM 1488 C C . SER A 1 196 ? -9.766 -27.969 -6.305 1 77.88 196 SER A C 1
ATOM 1490 O O . SER A 1 196 ? -9.734 -26.891 -5.695 1 77.88 196 SER A O 1
ATOM 1492 N N . SER A 1 197 ? -10.125 -28.922 -5.707 1 71.06 197 SER A N 1
ATOM 1493 C CA . SER A 1 197 ? -10.375 -28.766 -4.277 1 71.06 197 SER A CA 1
ATOM 1494 C C . SER A 1 197 ? -9.5 -29.703 -3.459 1 71.06 197 SER A C 1
ATOM 1496 O O . SER A 1 197 ? -9.531 -30.922 -3.666 1 71.06 197 SER A O 1
ATOM 1498 N N . HIS A 1 198 ? -8.594 -29.062 -2.766 1 76.75 198 HIS A N 1
ATOM 1499 C CA . HIS A 1 198 ? -7.824 -29.734 -1.715 1 76.75 198 HIS A CA 1
ATOM 1500 C C . HIS A 1 198 ? -7.59 -28.797 -0.535 1 76.75 198 HIS A C 1
ATOM 1502 O O . HIS A 1 198 ? -7.543 -27.578 -0.705 1 76.75 198 H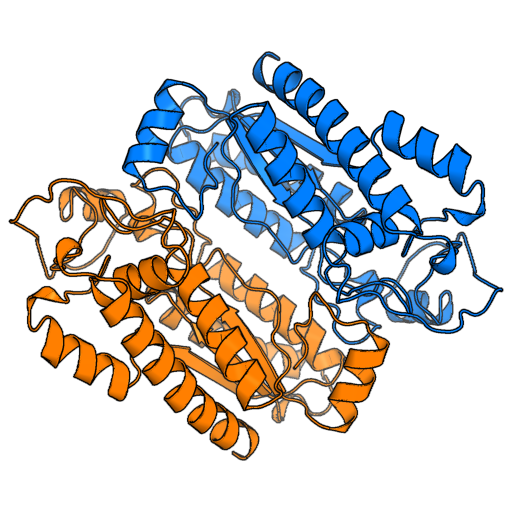IS A O 1
ATOM 1508 N N . ALA A 1 199 ? -7.516 -29.391 0.656 1 81.44 199 ALA A N 1
ATOM 1509 C CA . ALA A 1 199 ? -7.18 -28.609 1.843 1 81.44 199 ALA A CA 1
ATOM 1510 C C . ALA A 1 199 ? -5.801 -27.969 1.703 1 81.44 199 ALA A C 1
ATOM 1512 O O . ALA A 1 199 ? -4.91 -28.531 1.063 1 81.44 199 ALA A O 1
ATOM 1513 N N . ILE A 1 200 ? -5.688 -26.797 2.223 1 81.69 200 ILE A N 1
ATOM 1514 C CA . ILE A 1 200 ? -4.453 -26.016 2.119 1 81.69 200 ILE A CA 1
ATOM 1515 C C . ILE A 1 200 ? -3.691 -26.094 3.441 1 81.69 200 ILE A C 1
ATOM 1517 O O . ILE A 1 200 ? -4.211 -25.688 4.484 1 81.69 200 ILE A O 1
ATOM 1521 N N . TYR A 1 201 ? -2.527 -26.578 3.463 1 85.5 201 TYR A N 1
ATOM 1522 C CA . TYR A 1 201 ? -1.746 -26.734 4.684 1 85.5 201 TYR A CA 1
ATOM 1523 C C . TYR A 1 201 ? -0.511 -25.828 4.656 1 85.5 201 TYR A C 1
ATOM 1525 O O . TYR A 1 201 ? -0.369 -24.938 5.484 1 85.5 201 TYR A O 1
ATOM 1533 N N . SER A 1 202 ? 0.455 -26.094 3.791 1 92.06 202 SER A N 1
ATOM 1534 C CA . SER A 1 202 ? 1.683 -25.312 3.703 1 92.06 202 SER A CA 1
ATOM 1535 C C . SER A 1 202 ? 1.92 -24.812 2.279 1 92.06 202 SER A C 1
ATOM 1537 O O . SER A 1 202 ? 1.286 -25.281 1.337 1 92.06 202 SER A O 1
ATOM 1539 N N . ALA A 1 203 ? 2.758 -23.828 2.221 1 95.94 203 ALA A N 1
ATOM 1540 C CA . ALA A 1 203 ? 3.117 -23.312 0.905 1 95.94 203 ALA A CA 1
ATOM 1541 C C . ALA A 1 203 ? 3.676 -24.422 0.01 1 95.94 203 ALA A C 1
ATOM 1543 O O . ALA A 1 203 ? 3.342 -24.484 -1.175 1 95.94 203 ALA A O 1
ATOM 1544 N N . ALA A 1 204 ? 4.504 -25.266 0.595 1 94.75 204 ALA A N 1
ATOM 1545 C CA . ALA A 1 204 ? 5.09 -26.375 -0.155 1 94.75 204 ALA A CA 1
ATOM 1546 C C . ALA A 1 204 ? 4.012 -27.359 -0.62 1 94.75 204 ALA A C 1
ATOM 1548 O O . ALA A 1 204 ? 4.043 -27.828 -1.759 1 94.75 204 ALA A O 1
ATOM 1549 N N . ASP A 1 205 ? 3.104 -27.672 0.247 1 95.12 205 ASP A N 1
ATOM 1550 C CA . ASP A 1 205 ? 1.995 -28.562 -0.1 1 95.12 205 ASP A CA 1
ATOM 1551 C C . ASP A 1 205 ? 1.126 -27.953 -1.195 1 95.12 205 ASP A C 1
ATOM 1553 O O . ASP A 1 205 ? 0.708 -28.641 -2.125 1 95.12 205 ASP A O 1
ATOM 1557 N N . PHE A 1 206 ? 0.872 -26.656 -1.105 1 95 206 PHE A N 1
ATOM 1558 C CA . PHE A 1 206 ? 0.089 -25.953 -2.111 1 95 206 PHE A CA 1
ATOM 1559 C C . PHE A 1 206 ? 0.746 -26.062 -3.482 1 95 206 PHE A C 1
ATOM 1561 O O . PHE A 1 206 ? 0.089 -26.406 -4.465 1 95 206 PHE A O 1
ATOM 1568 N N . ARG A 1 207 ? 1.956 -25.844 -3.533 1 94.75 207 ARG A N 1
ATOM 1569 C CA . ARG A 1 207 ? 2.691 -25.875 -4.793 1 94.75 207 ARG A CA 1
ATOM 1570 C C . ARG A 1 207 ? 2.678 -27.281 -5.398 1 94.75 207 ARG A C 1
ATOM 1572 O O . ARG A 1 207 ? 2.574 -27.438 -6.617 1 94.75 207 ARG A O 1
ATOM 1579 N N . ARG A 1 208 ? 2.805 -28.266 -4.57 1 93.94 208 ARG A N 1
ATOM 1580 C CA . ARG A 1 208 ? 2.768 -29.656 -5.039 1 93.94 208 ARG A CA 1
ATOM 1581 C C . ARG A 1 208 ? 1.405 -30 -5.633 1 93.94 208 ARG A C 1
ATOM 1583 O O . ARG A 1 208 ? 1.321 -30.656 -6.668 1 93.94 208 ARG A O 1
ATOM 1590 N N . ARG A 1 209 ? 0.375 -29.516 -5.004 1 93.38 209 ARG A N 1
ATOM 1591 C CA . ARG A 1 209 ? -0.985 -29.859 -5.398 1 93.38 209 ARG A CA 1
ATOM 1592 C C . ARG A 1 209 ? -1.457 -29.016 -6.57 1 93.38 209 ARG A C 1
ATOM 1594 O O . ARG A 1 209 ? -2.258 -29.453 -7.391 1 93.38 209 ARG A O 1
ATOM 1601 N N . TYR A 1 210 ? -0.99 -27.797 -6.613 1 94.56 210 TYR A N 1
ATOM 1602 C CA . TYR A 1 210 ? -1.331 -26.844 -7.664 1 94.56 210 TYR A CA 1
ATOM 1603 C C . TYR A 1 210 ? -0.075 -26.297 -8.32 1 94.56 210 TYR A C 1
ATOM 1605 O O . TYR A 1 210 ? 0.285 -25.125 -8.109 1 94.56 210 TYR A O 1
ATOM 1613 N N . PRO A 1 211 ? 0.516 -27.047 -9.211 1 93.94 211 PRO A N 1
ATOM 1614 C CA . PRO A 1 211 ? 1.87 -26.734 -9.68 1 93.94 211 PRO A CA 1
ATOM 1615 C C . PRO A 1 211 ? 1.951 -25.422 -10.438 1 93.94 211 PRO A C 1
ATOM 1617 O O . PRO A 1 211 ? 2.992 -24.75 -10.422 1 93.94 211 PRO A O 1
ATOM 1620 N N . ASP A 1 212 ? 0.855 -25.078 -11.086 1 95.5 212 ASP A N 1
ATOM 1621 C CA . ASP A 1 212 ? 0.965 -23.812 -11.812 1 95.5 212 ASP A CA 1
ATOM 1622 C C . ASP A 1 212 ? 0.229 -22.688 -11.086 1 95.5 212 ASP A C 1
ATOM 1624 O O . ASP A 1 212 ? 0.065 -21.594 -11.625 1 95.5 212 ASP A O 1
ATOM 1628 N N . GLY A 1 213 ? -0.331 -22.953 -9.852 1 95.94 213 GLY A N 1
ATOM 1629 C CA . GLY A 1 213 ? -0.896 -21.938 -8.977 1 95.94 213 GLY A CA 1
ATOM 1630 C C . GLY A 1 213 ? -2.398 -21.781 -9.133 1 95.94 213 GLY A C 1
ATOM 1631 O O . GLY A 1 213 ? -3.045 -21.109 -8.328 1 95.94 213 GLY A O 1
ATOM 1632 N N . ARG A 1 214 ? -3 -22.406 -10.172 1 96.69 214 ARG A N 1
ATOM 1633 C CA . ARG A 1 214 ? -4.441 -22.297 -10.391 1 96.69 214 ARG A CA 1
ATOM 1634 C C . ARG A 1 214 ? -5.191 -23.328 -9.539 1 96.69 214 ARG A C 1
ATOM 1636 O O . ARG A 1 214 ? -4.707 -24.438 -9.328 1 96.69 214 ARG A O 1
ATOM 1643 N N . MET A 1 215 ? -6.324 -22.875 -9.078 1 95.69 215 MET A N 1
ATOM 1644 C CA . MET A 1 215 ? -7.215 -23.797 -8.383 1 95.69 215 MET A CA 1
ATOM 1645 C C . MET A 1 215 ? -8.523 -23.969 -9.148 1 95.69 215 MET A C 1
ATOM 1647 O O . MET A 1 215 ? -9.477 -23.219 -8.922 1 95.69 215 MET A O 1
ATOM 1651 N N . GLY A 1 216 ? -8.57 -24.922 -10.016 1 94.75 216 GLY A N 1
ATOM 1652 C CA . GLY A 1 216 ? -9.766 -25.25 -10.789 1 94.75 216 GLY A CA 1
ATOM 1653 C C . GLY A 1 216 ? -10.133 -24.172 -11.789 1 94.75 216 GLY A C 1
ATOM 1654 O O . GLY A 1 216 ? -11.219 -24.203 -12.375 1 94.75 216 GLY A O 1
ATOM 1655 N N . SER A 1 217 ? -9.305 -23.203 -11.992 1 96.56 217 SER A N 1
ATOM 1656 C CA . SER A 1 217 ? -9.656 -22 -12.758 1 96.56 217 SER A CA 1
ATOM 1657 C C . SER A 1 217 ? -9.07 -22.062 -14.164 1 96.56 217 SER A C 1
ATOM 1659 O O . SER A 1 217 ? -7.941 -22.516 -14.359 1 96.56 217 SER A O 1
ATOM 1661 N N . ASP A 1 218 ? -9.844 -21.672 -15.102 1 96.81 218 ASP A N 1
ATOM 1662 C CA . ASP A 1 218 ? -9.367 -21.469 -16.469 1 96.81 218 ASP A CA 1
ATOM 1663 C C . ASP A 1 218 ? -9.195 -19.984 -16.781 1 96.81 218 ASP A C 1
ATOM 1665 O O . ASP A 1 218 ? -10.047 -19.375 -17.438 1 96.81 218 ASP A O 1
ATOM 1669 N N . SER A 1 219 ? -8.07 -19.453 -16.438 1 97.69 219 SER A N 1
ATOM 1670 C CA . SER A 1 219 ? -7.758 -18.031 -16.531 1 97.69 219 SER A CA 1
ATOM 1671 C C . SER A 1 219 ? -7.801 -17.547 -17.984 1 97.69 219 SER A C 1
ATOM 1673 O O . SER A 1 219 ? -7.918 -16.344 -18.234 1 97.69 219 SER A O 1
ATOM 1675 N N . SER A 1 220 ? -7.699 -18.438 -18.969 1 96.75 220 SER A N 1
ATOM 1676 C CA . SER A 1 220 ? -7.617 -18.078 -20.375 1 96.75 220 SER A CA 1
ATOM 1677 C C . SER A 1 220 ? -8.953 -17.562 -20.891 1 96.75 220 SER A C 1
ATOM 1679 O O . SER A 1 220 ? -9.016 -16.953 -21.969 1 96.75 220 SER A O 1
ATOM 1681 N N . LEU A 1 221 ? -9.969 -17.75 -20.125 1 97.56 221 LEU A N 1
ATOM 1682 C CA . LEU A 1 221 ? -11.305 -17.312 -20.531 1 97.56 221 LEU A CA 1
ATOM 1683 C C . LEU A 1 221 ? -11.484 -15.82 -20.281 1 97.56 221 LEU A C 1
ATOM 1685 O O . LEU A 1 221 ? -12.445 -15.211 -20.766 1 97.56 221 LEU A O 1
ATOM 1689 N N . ALA A 1 222 ? -10.609 -15.211 -19.547 1 98.44 222 ALA A N 1
ATOM 1690 C CA . ALA A 1 222 ? -10.695 -13.797 -19.203 1 98.44 222 ALA A CA 1
ATOM 1691 C C . ALA A 1 222 ? -10.594 -12.914 -20.438 1 98.44 222 ALA A C 1
ATOM 1693 O O . ALA A 1 222 ? -9.781 -13.172 -21.328 1 98.44 222 ALA A O 1
ATOM 1694 N N . THR A 1 223 ? -11.43 -11.93 -20.516 1 98.5 223 THR A N 1
ATOM 1695 C CA . THR A 1 223 ? -11.305 -10.867 -21.5 1 98.5 223 THR A CA 1
ATOM 1696 C C . THR A 1 223 ? -11.5 -9.5 -20.844 1 98.5 223 THR A C 1
ATOM 1698 O O . THR A 1 223 ? -12.18 -9.383 -19.828 1 98.5 223 THR A O 1
ATOM 1701 N N . PRO A 1 224 ? -10.93 -8.445 -21.453 1 98.75 224 PRO A N 1
ATOM 1702 C CA . PRO A 1 224 ? -11.156 -7.102 -20.922 1 98.75 224 PRO A CA 1
ATOM 1703 C C . PRO A 1 224 ? -12.633 -6.734 -20.859 1 98.75 224 PRO A C 1
ATOM 1705 O O . PRO A 1 224 ? -13.062 -6.043 -19.922 1 98.75 224 PRO A O 1
ATOM 1708 N N . GLU A 1 225 ? -13.398 -7.164 -21.828 1 98.81 225 GLU A N 1
ATOM 1709 C CA . GLU A 1 225 ? -14.828 -6.887 -21.844 1 98.81 225 GLU A CA 1
ATOM 1710 C C . GLU A 1 225 ? -15.531 -7.504 -20.641 1 98.81 225 GLU A C 1
ATOM 1712 O O . GLU A 1 225 ? -16.375 -6.863 -20 1 98.81 225 GLU A O 1
ATOM 1717 N N . HIS A 1 226 ? -15.195 -8.773 -20.344 1 98.94 226 HIS A N 1
ATOM 1718 C CA . HIS A 1 226 ? -15.727 -9.391 -19.125 1 98.94 226 HIS A CA 1
ATOM 1719 C C . HIS A 1 226 ? -15.312 -8.602 -17.891 1 98.94 226 HIS A C 1
ATOM 1721 O O . HIS A 1 226 ? -16.125 -8.406 -16.969 1 98.94 226 HIS A O 1
ATOM 1727 N N . GLY A 1 227 ? -14.055 -8.148 -17.859 1 98.94 227 GLY A N 1
ATOM 1728 C CA . GLY A 1 227 ? -13.539 -7.391 -16.734 1 98.94 227 GLY A CA 1
ATOM 1729 C C . GLY A 1 227 ? -14.336 -6.129 -16.453 1 98.94 227 GLY A C 1
ATOM 1730 O O . GLY A 1 227 ? -14.602 -5.805 -15.289 1 98.94 227 GLY A O 1
ATOM 1731 N N . GLN A 1 228 ? -14.664 -5.461 -17.516 1 98.94 228 GLN A N 1
ATOM 1732 C CA . GLN A 1 228 ? -15.477 -4.258 -17.375 1 98.94 228 GLN A CA 1
ATOM 1733 C C . GLN A 1 228 ? -16.828 -4.582 -16.75 1 98.94 228 GLN A C 1
ATOM 1735 O O . GLN A 1 228 ? -17.328 -3.832 -15.914 1 98.94 228 GLN A O 1
ATOM 1740 N N . GLN A 1 229 ? -17.422 -5.688 -17.156 1 98.94 229 GLN A N 1
ATOM 1741 C CA . GLN A 1 229 ? -18.703 -6.102 -16.609 1 98.94 229 GLN A CA 1
ATOM 1742 C C . GLN A 1 229 ? -18.609 -6.414 -15.117 1 98.94 229 GLN A C 1
ATOM 1744 O O . GLN A 1 229 ? -19.453 -5.984 -14.328 1 98.94 229 GLN A O 1
ATOM 1749 N N . PHE A 1 230 ? -17.594 -7.148 -14.75 1 98.94 230 PHE A N 1
ATOM 1750 C CA . PHE A 1 230 ? -17.375 -7.473 -13.344 1 98.94 230 PHE A CA 1
ATOM 1751 C C . PHE A 1 230 ? -17.156 -6.211 -12.523 1 98.94 230 PHE A C 1
ATOM 1753 O O . PHE A 1 230 ? -17.719 -6.055 -11.438 1 98.94 230 PHE A O 1
ATOM 1760 N N . TYR A 1 231 ? -16.312 -5.336 -13.062 1 98.94 231 TYR A N 1
ATOM 1761 C CA . TYR A 1 231 ? -16.031 -4.066 -12.398 1 98.94 231 TYR A CA 1
ATOM 1762 C C . TYR A 1 231 ? -17.312 -3.285 -12.148 1 98.94 231 TYR A C 1
ATOM 1764 O O . TYR A 1 231 ? -17.547 -2.816 -11.039 1 98.94 231 TYR A O 1
ATOM 1772 N N . GLN A 1 232 ? -18.109 -3.189 -13.148 1 98.88 232 GLN A N 1
ATOM 1773 C CA . GLN A 1 232 ? -19.344 -2.412 -13.062 1 98.88 232 GLN A CA 1
ATOM 1774 C C . GLN A 1 232 ? -20.312 -3.031 -12.062 1 98.88 232 GLN A C 1
ATOM 1776 O O . GLN A 1 232 ? -20.938 -2.32 -11.266 1 98.88 232 GLN A O 1
ATOM 1781 N N . ARG A 1 233 ? -20.453 -4.355 -12.094 1 98.88 233 ARG A N 1
ATOM 1782 C CA . ARG A 1 233 ? -21.328 -5.043 -11.156 1 98.88 233 ARG A CA 1
ATOM 1783 C C . ARG A 1 233 ? -20.859 -4.844 -9.719 1 98.88 233 ARG A C 1
ATOM 1785 O O . ARG A 1 233 ? -21.672 -4.551 -8.828 1 98.88 233 ARG A O 1
ATOM 1792 N N . ALA A 1 234 ? -19.594 -5.008 -9.484 1 98.94 234 ALA A N 1
ATOM 1793 C CA . ALA A 1 234 ? -19.031 -4.867 -8.148 1 98.94 234 ALA A CA 1
ATOM 1794 C C . ALA A 1 234 ? -19.219 -3.447 -7.621 1 98.94 234 ALA A C 1
ATOM 1796 O O . ALA A 1 234 ? -19.656 -3.252 -6.484 1 98.94 234 ALA A O 1
ATOM 1797 N N . VAL A 1 235 ? -18.875 -2.438 -8.461 1 98.88 235 VAL A N 1
ATOM 1798 C CA . VAL A 1 235 ? -18.953 -1.038 -8.055 1 98.88 235 VAL A CA 1
ATOM 1799 C C . VAL A 1 235 ? -20.406 -0.685 -7.715 1 98.88 235 VAL A C 1
ATOM 1801 O O . VAL A 1 235 ? -20.672 -0.065 -6.68 1 98.88 235 VAL A O 1
ATOM 1804 N N . GLN A 1 236 ? -21.297 -1.147 -8.57 1 98.81 236 GLN A N 1
ATOM 1805 C CA . GLN A 1 236 ? -22.703 -0.83 -8.336 1 98.81 236 GLN A CA 1
ATOM 1806 C C . GLN A 1 236 ? -23.203 -1.469 -7.043 1 98.81 236 GLN A C 1
ATOM 1808 O O . GLN A 1 236 ? -23.781 -0.79 -6.195 1 98.81 236 GLN A O 1
ATOM 1813 N N . GLU A 1 237 ? -22.984 -2.682 -6.902 1 98.88 237 GLU A N 1
ATOM 1814 C CA . GLU A 1 237 ? -23.516 -3.398 -5.742 1 98.88 237 GLU A CA 1
ATOM 1815 C C . GLU A 1 237 ? -22.859 -2.906 -4.453 1 98.88 237 GLU A C 1
ATOM 1817 O O . GLU A 1 237 ? -23.531 -2.732 -3.436 1 98.88 237 GLU A O 1
ATOM 1822 N N . LEU A 1 238 ? -21.594 -2.693 -4.457 1 98.88 238 LEU A N 1
ATOM 1823 C CA . LEU A 1 238 ? -20.891 -2.275 -3.248 1 98.88 238 LEU A CA 1
ATOM 1824 C C . LEU A 1 238 ? -21.203 -0.822 -2.91 1 98.88 238 LEU A C 1
ATOM 1826 O O . LEU A 1 238 ? -21.141 -0.426 -1.743 1 98.88 238 LEU A O 1
ATOM 1830 N N . SER A 1 239 ? -21.5 0 -3.939 1 98.81 239 SER A N 1
ATOM 1831 C CA . SER A 1 239 ? -21.969 1.353 -3.656 1 98.81 239 SER A CA 1
ATOM 1832 C C . SER A 1 239 ? -23.266 1.331 -2.846 1 98.81 239 SER A C 1
ATOM 1834 O O . SER A 1 239 ? -23.406 2.086 -1.883 1 98.81 239 SER A O 1
ATOM 1836 N N . ASP A 1 240 ? -24.156 0.442 -3.246 1 98.62 240 ASP A N 1
ATOM 1837 C CA . ASP A 1 240 ? -25.422 0.303 -2.52 1 98.62 240 ASP A CA 1
ATOM 1838 C C . ASP A 1 240 ? -25.188 -0.219 -1.104 1 98.62 240 ASP A C 1
ATOM 1840 O O . ASP A 1 240 ? -25.781 0.28 -0.146 1 98.62 240 ASP A O 1
ATOM 1844 N N . ARG A 1 241 ? -24.344 -1.154 -0.967 1 98.62 241 ARG A N 1
ATOM 1845 C CA . ARG A 1 241 ? -24.031 -1.731 0.337 1 98.62 241 ARG A CA 1
ATOM 1846 C C . ARG A 1 241 ? -23.391 -0.7 1.252 1 98.62 241 ARG A C 1
ATOM 1848 O O . ARG A 1 241 ? -23.656 -0.671 2.455 1 98.62 241 ARG A O 1
ATOM 1855 N N . TYR A 1 242 ? -22.484 0.082 0.72 1 98.56 242 TYR A N 1
ATOM 1856 C CA . TYR A 1 242 ? -21.844 1.123 1.506 1 98.56 242 TYR A CA 1
ATOM 1857 C C . TYR A 1 242 ? -22.859 2.111 2.057 1 98.56 242 TYR A C 1
ATOM 1859 O O . TYR A 1 242 ? -22.797 2.498 3.225 1 98.56 242 TYR A O 1
ATOM 1867 N N . ARG A 1 243 ? -23.797 2.557 1.175 1 98.06 243 ARG A N 1
ATOM 1868 C CA . ARG A 1 243 ? -24.844 3.484 1.61 1 98.06 243 ARG A CA 1
ATOM 1869 C C . ARG A 1 243 ? -25.656 2.889 2.75 1 98.06 243 ARG A C 1
ATOM 1871 O O . ARG A 1 243 ? -25.984 3.582 3.721 1 98.06 243 ARG A O 1
ATOM 1878 N N . GLN A 1 244 ? -25.969 1.595 2.596 1 98.12 244 GLN A N 1
ATOM 1879 C CA . GLN A 1 244 ? -26.703 0.907 3.652 1 98.12 244 GLN A CA 1
ATOM 1880 C C . GLN A 1 244 ? -25.875 0.814 4.93 1 98.12 244 GLN A C 1
ATOM 1882 O O . GLN A 1 244 ? -26.406 0.992 6.031 1 98.12 244 GLN A O 1
ATOM 1887 N N . PHE A 1 245 ? -24.672 0.535 4.824 1 97.94 245 PHE A N 1
ATOM 1888 C CA . PHE A 1 245 ? -23.734 0.406 5.941 1 97.94 245 PHE A CA 1
ATOM 1889 C C . PHE A 1 245 ? -23.672 1.704 6.738 1 97.94 245 PHE A C 1
ATOM 1891 O O . PHE A 1 245 ? -23.656 1.682 7.973 1 97.94 245 PHE A O 1
ATOM 1898 N N . LEU A 1 246 ? -23.625 2.889 6.008 1 96.69 246 LEU A N 1
ATOM 1899 C CA . LEU A 1 246 ? -23.531 4.191 6.656 1 96.69 246 LEU A CA 1
ATOM 1900 C C . LEU A 1 246 ? -24.781 4.488 7.477 1 96.69 246 LEU A C 1
ATOM 1902 O O . LEU A 1 246 ? -24.719 5.227 8.461 1 96.69 246 LEU A O 1
ATOM 1906 N N . GLN A 1 247 ? -25.891 3.914 7.078 1 93.88 247 GLN A N 1
ATOM 1907 C CA . GLN A 1 247 ? -27.172 4.219 7.711 1 93.88 247 GLN A CA 1
ATOM 1908 C C . GLN A 1 247 ? -27.469 3.242 8.844 1 93.88 247 GLN A C 1
ATOM 1910 O O . GLN A 1 247 ? -28.359 3.49 9.664 1 93.88 247 GLN A O 1
ATOM 1915 N N . ALA A 1 248 ? -26.766 2.182 8.797 1 88.5 248 ALA A N 1
ATOM 1916 C CA . ALA A 1 248 ? -27.062 1.137 9.773 1 88.5 248 ALA A CA 1
ATOM 1917 C C . ALA A 1 248 ? -26.656 1.575 11.18 1 88.5 248 ALA A C 1
ATOM 1919 O O . ALA A 1 248 ? -25.656 2.287 11.352 1 88.5 248 ALA A O 1
ATOM 1920 N N . ASP A 1 249 ? -27.484 1.257 12.164 1 78.12 249 ASP A N 1
ATOM 1921 C CA . ASP A 1 249 ? -27.234 1.586 13.57 1 78.12 249 ASP A CA 1
ATOM 1922 C C . ASP A 1 249 ? -26.156 0.674 14.164 1 78.12 249 ASP A C 1
ATOM 1924 O O . ASP A 1 249 ? -26.047 -0.49 13.773 1 78.12 249 ASP A O 1
ATOM 1928 N N . MET B 1 1 ? 10.727 -2.084 -17.547 1 62.12 1 MET B N 1
ATOM 1929 C CA . MET B 1 1 ? 11.109 -2.965 -16.438 1 62.12 1 MET B CA 1
ATOM 1930 C C . MET B 1 1 ? 9.953 -3.131 -15.461 1 62.12 1 MET B C 1
ATOM 1932 O O . MET B 1 1 ? 9.164 -2.207 -15.258 1 62.12 1 MET B O 1
ATOM 1936 N N . PRO B 1 2 ? 9.875 -4.469 -14.797 1 82.69 2 PRO B N 1
ATOM 1937 C CA . PRO B 1 2 ? 8.539 -4.918 -14.414 1 82.69 2 PRO B CA 1
ATOM 1938 C C . PRO B 1 2 ? 8.141 -4.48 -13.008 1 82.69 2 PRO B C 1
ATOM 1940 O O . PRO B 1 2 ? 9.016 -4.301 -12.148 1 82.69 2 PRO B O 1
ATOM 1943 N N . LEU B 1 3 ? 7.277 -3.771 -12.867 1 97.81 3 LEU B N 1
ATOM 1944 C CA . LEU B 1 3 ? 6.543 -3.666 -11.609 1 97.81 3 LEU B CA 1
ATOM 1945 C C . LEU B 1 3 ? 6.051 -5.035 -11.156 1 97.81 3 LEU B C 1
ATOM 1947 O O . LEU B 1 3 ? 5.426 -5.766 -11.93 1 97.81 3 LEU B O 1
ATOM 1951 N N . LEU B 1 4 ? 6.438 -5.336 -9.898 1 98.75 4 LEU B N 1
ATOM 1952 C CA . LEU B 1 4 ? 6.055 -6.648 -9.391 1 98.75 4 LEU B CA 1
ATOM 1953 C C . LEU B 1 4 ? 4.555 -6.879 -9.555 1 98.75 4 LEU B C 1
ATOM 1955 O O . LEU B 1 4 ? 4.133 -7.945 -10.008 1 98.75 4 LEU B O 1
ATOM 1959 N N . HIS B 1 5 ? 3.73 -5.84 -9.219 1 98.44 5 HIS B N 1
ATOM 1960 C CA . HIS B 1 5 ? 2.283 -6.027 -9.219 1 98.44 5 HIS B CA 1
ATOM 1961 C C . HIS B 1 5 ? 1.75 -6.23 -10.625 1 98.44 5 HIS B C 1
ATOM 1963 O O . HIS B 1 5 ? 0.608 -6.664 -10.805 1 98.44 5 HIS B O 1
ATOM 1969 N N . LEU B 1 6 ? 2.564 -6.016 -11.672 1 98.25 6 LEU B N 1
ATOM 1970 C CA . LEU B 1 6 ? 2.135 -6.223 -13.047 1 98.25 6 LEU B CA 1
ATOM 1971 C C . LEU B 1 6 ? 2.887 -7.387 -13.688 1 98.25 6 LEU B C 1
ATOM 1973 O O . LEU B 1 6 ? 2.848 -7.562 -14.906 1 98.25 6 LEU B O 1
ATOM 1977 N N . SER B 1 7 ? 3.596 -8.164 -12.859 1 98.12 7 SER B N 1
ATOM 1978 C CA . SER B 1 7 ? 4.324 -9.344 -13.305 1 98.12 7 SER B CA 1
ATOM 1979 C C . SER B 1 7 ? 3.596 -10.625 -12.914 1 98.12 7 SER B C 1
ATOM 1981 O O . SER B 1 7 ? 2.707 -10.602 -12.062 1 98.12 7 SER B O 1
ATOM 1983 N N . THR B 1 8 ? 3.949 -11.688 -13.594 1 97.69 8 THR B N 1
ATOM 1984 C CA . THR B 1 8 ? 3.531 -13.023 -13.172 1 97.69 8 THR B CA 1
ATOM 1985 C C . THR B 1 8 ? 4.645 -13.719 -12.391 1 97.69 8 THR B C 1
ATOM 1987 O O . THR B 1 8 ? 5.801 -13.297 -12.438 1 97.69 8 THR B O 1
ATOM 1990 N N . TRP B 1 9 ? 4.27 -14.766 -11.656 1 97.94 9 TRP B N 1
ATOM 1991 C CA . TRP B 1 9 ? 5.301 -15.43 -10.859 1 97.94 9 TRP B CA 1
ATOM 1992 C C . TRP B 1 9 ? 6.34 -16.094 -11.758 1 97.94 9 TRP B C 1
ATOM 1994 O O . TRP B 1 9 ? 7.527 -16.125 -11.43 1 97.94 9 TRP B O 1
ATOM 2004 N N . PRO B 1 10 ? 5.957 -16.609 -12.984 1 97.44 10 PRO B N 1
ATOM 2005 C CA . PRO B 1 10 ? 7.016 -17.125 -13.859 1 97.44 10 PRO B CA 1
ATOM 2006 C C . PRO B 1 10 ? 8 -16.031 -14.289 1 97.44 10 PRO B C 1
ATOM 2008 O O . PRO B 1 10 ? 9.195 -16.297 -14.414 1 97.44 10 PRO B O 1
ATOM 2011 N N . GLU B 1 11 ? 7.5 -14.852 -14.539 1 97.38 11 GLU B N 1
ATOM 2012 C CA . GLU B 1 11 ? 8.375 -13.742 -14.891 1 97.38 11 GLU B CA 1
ATOM 2013 C C . GLU B 1 11 ? 9.32 -13.391 -13.742 1 97.38 11 GLU B C 1
ATOM 2015 O O . GLU B 1 11 ? 10.477 -13.039 -13.969 1 97.38 11 GLU B O 1
ATOM 2020 N N . VAL B 1 12 ? 8.812 -13.453 -12.523 1 98.19 12 VAL B N 1
ATOM 2021 C CA . VAL B 1 12 ? 9.641 -13.203 -11.352 1 98.19 12 VAL B CA 1
ATOM 2022 C C . VAL B 1 12 ? 10.719 -14.281 -11.234 1 98.19 12 VAL B C 1
ATOM 2024 O O . VAL B 1 12 ? 11.875 -13.984 -10.93 1 98.19 12 VAL B O 1
ATOM 2027 N N . GLU B 1 13 ? 10.289 -15.516 -11.438 1 97.5 13 GLU B N 1
ATOM 2028 C CA . GLU B 1 13 ? 11.242 -16.609 -11.438 1 97.5 13 GLU B CA 1
ATOM 2029 C C . GLU B 1 13 ? 12.359 -16.375 -12.453 1 97.5 13 GLU B C 1
ATOM 2031 O O . GLU B 1 13 ? 13.539 -16.578 -12.141 1 97.5 13 GLU B O 1
ATOM 2036 N N . ALA B 1 14 ? 11.977 -15.977 -13.633 1 97.25 14 ALA B N 1
ATOM 2037 C CA . ALA B 1 14 ? 12.961 -15.672 -14.68 1 97.25 14 ALA B CA 1
ATOM 2038 C C . ALA B 1 14 ? 13.867 -14.523 -14.258 1 97.25 14 ALA B C 1
ATOM 2040 O O . ALA B 1 14 ? 15.078 -14.555 -14.508 1 97.25 14 ALA B O 1
ATOM 2041 N N . TYR B 1 15 ? 13.312 -13.539 -13.656 1 97.56 15 TYR B N 1
ATOM 2042 C CA . TYR B 1 15 ? 14.055 -12.383 -13.172 1 97.56 15 TYR B CA 1
ATOM 2043 C C . TYR B 1 15 ? 15.141 -12.812 -12.188 1 97.56 15 TYR B C 1
ATOM 2045 O O . TYR B 1 15 ? 16.266 -12.305 -12.234 1 97.56 15 TYR B O 1
ATOM 2053 N N . LEU B 1 16 ? 14.844 -13.742 -11.352 1 97.19 16 LEU B N 1
ATOM 2054 C CA . LEU B 1 16 ? 15.742 -14.195 -10.297 1 97.19 16 LEU B CA 1
ATOM 2055 C C . LEU B 1 16 ? 16.969 -14.891 -10.883 1 97.19 16 LEU B C 1
ATOM 2057 O O . LEU B 1 16 ? 17.969 -15.078 -10.195 1 97.19 16 LEU B O 1
ATOM 2061 N N . ASN B 1 17 ? 16.828 -15.312 -12.156 1 96.75 17 ASN B N 1
ATOM 2062 C CA . ASN B 1 17 ? 17.984 -15.898 -12.836 1 96.75 17 ASN B CA 1
ATOM 2063 C C . ASN B 1 17 ? 18.984 -14.828 -13.25 1 96.75 17 ASN B C 1
ATOM 2065 O O . ASN B 1 17 ? 20.141 -15.141 -13.547 1 96.75 17 ASN B O 1
ATOM 2069 N N . THR B 1 18 ? 18.562 -13.555 -13.242 1 95.25 18 THR B N 1
ATOM 2070 C CA . THR B 1 18 ? 19.422 -12.492 -13.75 1 95.25 18 THR B CA 1
ATOM 2071 C C . THR B 1 18 ? 19.797 -11.523 -12.633 1 95.25 18 THR B C 1
ATOM 2073 O O . THR B 1 18 ? 20.844 -10.867 -12.695 1 95.25 18 THR B O 1
ATOM 2076 N N . SER B 1 19 ? 18.938 -11.375 -11.664 1 96.56 19 SER B N 1
ATOM 2077 C CA . SER B 1 19 ? 19.172 -10.445 -10.555 1 96.56 19 SER B CA 1
ATOM 2078 C C . SER B 1 19 ? 18.5 -10.922 -9.281 1 96.56 19 SER B C 1
ATOM 2080 O O . SER B 1 19 ? 17.391 -11.469 -9.32 1 96.56 19 SER B O 1
ATOM 2082 N N . LYS B 1 20 ? 19.125 -10.625 -8.133 1 97.12 20 LYS B N 1
ATOM 2083 C CA . LYS B 1 20 ? 18.562 -10.938 -6.824 1 97.12 20 LYS B CA 1
ATOM 2084 C C . LYS B 1 20 ? 18.125 -9.664 -6.094 1 97.12 20 LYS B C 1
ATOM 2086 O O . LYS B 1 20 ? 17.859 -9.695 -4.891 1 97.12 20 LYS B O 1
ATOM 2091 N N . GLY B 1 21 ? 18.188 -8.547 -6.848 1 97.94 21 GLY B N 1
ATOM 2092 C CA . GLY B 1 21 ? 17.859 -7.262 -6.262 1 97.94 21 GLY B CA 1
ATOM 2093 C C . GLY B 1 21 ? 16.406 -6.863 -6.469 1 97.94 21 GLY B C 1
ATOM 2094 O O . GLY B 1 21 ? 15.812 -7.188 -7.5 1 97.94 21 GLY B O 1
ATOM 2095 N N . MET B 1 22 ? 15.844 -6.172 -5.504 1 98.56 22 MET B N 1
ATOM 2096 C CA . MET B 1 22 ? 14.516 -5.574 -5.602 1 98.56 22 MET B CA 1
ATOM 2097 C C . MET B 1 22 ? 14.5 -4.184 -4.98 1 98.56 22 MET B C 1
ATOM 2099 O O . MET B 1 22 ? 15.125 -3.955 -3.941 1 98.56 22 MET B O 1
ATOM 2103 N N . ILE B 1 23 ? 13.781 -3.283 -5.609 1 98.88 23 ILE B N 1
ATOM 2104 C CA . ILE B 1 23 ? 13.508 -1.964 -5.051 1 98.88 23 ILE B CA 1
ATOM 2105 C C . ILE B 1 23 ? 12.156 -1.972 -4.344 1 98.88 23 ILE B C 1
ATOM 2107 O O . ILE B 1 23 ? 11.172 -2.492 -4.875 1 98.88 23 ILE B O 1
ATOM 2111 N N . ILE B 1 24 ? 12.078 -1.468 -3.141 1 98.94 24 ILE B N 1
ATOM 2112 C CA . ILE B 1 24 ? 10.828 -1.378 -2.393 1 98.94 24 ILE B CA 1
ATOM 2113 C C . ILE B 1 24 ? 10.57 0.075 -2.004 1 98.94 24 ILE B C 1
ATOM 2115 O O . ILE B 1 24 ? 11.281 0.642 -1.174 1 98.94 24 ILE B O 1
ATOM 2119 N N . PRO B 1 25 ? 9.562 0.693 -2.596 1 98.94 25 PRO B N 1
ATOM 2120 C CA . PRO B 1 25 ? 9.195 2.047 -2.176 1 98.94 25 PRO B CA 1
ATOM 2121 C C . PRO B 1 25 ? 8.414 2.066 -0.861 1 98.94 25 PRO B C 1
ATOM 2123 O O . PRO B 1 25 ? 7.562 1.209 -0.632 1 98.94 25 PRO B O 1
ATOM 2126 N N . ILE B 1 26 ? 8.75 3.014 0.011 1 98.94 26 ILE B N 1
ATOM 2127 C CA . ILE B 1 26 ? 8.039 3.172 1.276 1 98.94 26 ILE B CA 1
ATOM 2128 C C . ILE B 1 26 ? 7.891 4.656 1.602 1 98.94 26 ILE B C 1
ATOM 2130 O O . ILE B 1 26 ? 8.812 5.441 1.382 1 98.94 26 ILE B O 1
ATOM 2134 N N . GLY B 1 27 ? 6.734 5.027 1.989 1 98.81 27 GLY B N 1
ATOM 2135 C CA . GLY B 1 27 ? 6.438 6.375 2.453 1 98.81 27 GLY B CA 1
ATOM 2136 C C . GLY B 1 27 ? 5.594 6.398 3.713 1 98.81 27 GLY B C 1
ATOM 2137 O O . GLY B 1 27 ? 5.91 5.719 4.691 1 98.81 27 GLY B O 1
ATOM 2138 N N . SER B 1 28 ? 4.648 7.309 3.693 1 98.75 28 SER B N 1
ATOM 2139 C CA . SER B 1 28 ? 3.684 7.527 4.766 1 98.75 28 SER B CA 1
ATOM 2140 C C . SER B 1 28 ? 2.393 8.141 4.23 1 98.75 28 SER B C 1
ATOM 2142 O O . SER B 1 28 ? 2.367 8.672 3.121 1 98.75 28 SER B O 1
ATOM 2144 N N . THR B 1 29 ? 1.316 7.871 4.918 1 98.81 29 THR B N 1
ATOM 2145 C CA . THR B 1 29 ? 0.082 8.633 4.77 1 98.81 29 THR B CA 1
ATOM 2146 C C . THR B 1 29 ? -0.107 9.586 5.945 1 98.81 29 THR B C 1
ATOM 2148 O O . THR B 1 29 ? -0.566 9.18 7.016 1 98.81 29 THR B O 1
ATOM 2151 N N . GLU B 1 30 ? 0.234 10.859 5.727 1 98.81 30 GLU B N 1
ATOM 2152 C CA . GLU B 1 30 ? 0.261 11.836 6.816 1 98.81 30 GLU B CA 1
ATOM 2153 C C . GLU B 1 30 ? 0.082 13.258 6.293 1 98.81 30 GLU B C 1
ATOM 2155 O O . GLU B 1 30 ? 0.203 13.5 5.09 1 98.81 30 GLU B O 1
ATOM 2160 N N . GLN B 1 31 ? -0.133 14.156 7.234 1 98.5 31 GLN B N 1
ATOM 2161 C CA . GLN B 1 31 ? -0.322 15.555 6.875 1 98.5 31 GLN B CA 1
ATOM 2162 C C . GLN B 1 31 ? 0.95 16.141 6.273 1 98.5 31 GLN B C 1
ATOM 2164 O O . GLN B 1 31 ? 2.059 15.766 6.652 1 98.5 31 GLN B O 1
ATOM 2169 N N . HIS B 1 32 ? 0.795 17.094 5.305 1 98.38 32 HIS B N 1
ATOM 2170 C CA . HIS B 1 32 ? 1.894 17.859 4.715 1 98.38 32 HIS B CA 1
ATOM 2171 C C . HIS B 1 32 ? 1.537 19.328 4.578 1 98.38 32 HIS B C 1
ATOM 2173 O O . HIS B 1 32 ? 1.763 19.938 3.527 1 98.38 32 HIS B O 1
ATOM 2179 N N . GLY B 1 33 ? 1.024 19.891 5.707 1 97.31 33 GLY B N 1
ATOM 2180 C CA . GLY B 1 33 ? 0.567 21.281 5.66 1 97.31 33 GLY B CA 1
ATOM 2181 C C . GLY B 1 33 ? -0.726 21.453 4.887 1 97.31 33 GLY B C 1
ATOM 2182 O O . GLY B 1 33 ? -1.306 20.469 4.406 1 97.31 33 GLY B O 1
ATOM 2183 N N . PRO B 1 34 ? -1.164 22.688 4.758 1 96.69 34 PRO B N 1
ATOM 2184 C CA . PRO B 1 34 ? -2.473 22.969 4.156 1 96.69 34 PRO B CA 1
ATOM 2185 C C . PRO B 1 34 ? -2.506 22.672 2.658 1 96.69 34 PRO B C 1
ATOM 2187 O O . PRO B 1 34 ? -3.58 22.469 2.09 1 96.69 34 PRO B O 1
ATOM 2190 N N . MET B 1 35 ? -1.346 22.594 2.068 1 95.88 35 MET B N 1
ATOM 2191 C CA . MET B 1 35 ? -1.319 22.5 0.611 1 95.88 35 MET B CA 1
ATOM 2192 C C . MET B 1 35 ? -0.814 21.125 0.167 1 95.88 35 MET B C 1
ATOM 2194 O O . MET B 1 35 ? -1.003 20.734 -0.986 1 95.88 35 MET B O 1
ATOM 2198 N N . GLY B 1 36 ? -0.138 20.469 1.041 1 98 36 GLY B N 1
ATOM 2199 C CA . GLY B 1 36 ? 0.456 19.203 0.666 1 98 36 GLY B CA 1
ATOM 2200 C C . GLY B 1 36 ? -0.511 18.031 0.773 1 98 36 GLY B C 1
ATOM 2201 O O . GLY B 1 36 ? -1.372 18.016 1.655 1 98 36 GLY B O 1
ATOM 2202 N N . LEU B 1 37 ? -0.354 17.094 -0.081 1 98.62 37 LEU B N 1
ATOM 2203 C CA . LEU B 1 37 ? -1.227 15.93 -0.122 1 98.62 37 LEU B CA 1
ATOM 2204 C C . LEU B 1 37 ? -0.893 14.961 1.009 1 98.62 37 LEU B C 1
ATOM 2206 O O . LEU B 1 37 ? 0.276 14.797 1.367 1 98.62 37 LEU B O 1
ATOM 2210 N N . MET B 1 38 ? -1.864 14.234 1.488 1 98.69 38 MET B N 1
ATOM 2211 C CA . MET B 1 38 ? -1.695 13.234 2.543 1 98.69 38 MET B CA 1
ATOM 2212 C C . MET B 1 38 ? -0.731 12.141 2.105 1 98.69 38 MET B C 1
ATOM 2214 O O . MET B 1 38 ? -0.006 11.578 2.928 1 98.69 38 MET B O 1
ATOM 2218 N N . GLY B 1 39 ? -0.705 11.812 0.812 1 98.81 39 GLY B N 1
ATOM 2219 C CA . GLY B 1 39 ? 0.092 10.711 0.298 1 98.81 39 GLY B CA 1
ATOM 2220 C C . GLY B 1 39 ? 1.453 11.148 -0.211 1 98.81 39 GLY B C 1
ATOM 2221 O O . GLY B 1 39 ? 2.15 10.375 -0.87 1 98.81 39 GLY B O 1
ATOM 2222 N N . THR B 1 40 ? 1.925 12.367 0.074 1 98.88 40 THR B N 1
ATOM 2223 C CA . THR B 1 40 ? 3.131 12.953 -0.5 1 98.88 40 THR B CA 1
ATOM 2224 C C . THR B 1 40 ? 4.309 11.992 -0.38 1 98.88 40 THR B C 1
ATOM 2226 O O . THR B 1 40 ? 4.949 11.656 -1.378 1 98.88 40 THR B O 1
ATOM 2229 N N . ASP B 1 41 ? 4.539 11.477 0.778 1 98.94 41 ASP B N 1
ATOM 2230 C CA . ASP B 1 41 ? 5.699 10.625 1.032 1 98.94 41 ASP B CA 1
ATOM 2231 C C . ASP B 1 41 ? 5.66 9.367 0.167 1 98.94 41 ASP B C 1
ATOM 2233 O O . ASP B 1 41 ? 6.66 9.016 -0.463 1 98.94 41 ASP B O 1
ATOM 2237 N N . ALA B 1 42 ? 4.523 8.719 0.149 1 98.94 42 ALA B N 1
ATOM 2238 C CA . ALA B 1 42 ? 4.371 7.465 -0.591 1 98.94 42 ALA B CA 1
ATOM 2239 C C . ALA B 1 42 ? 4.383 7.715 -2.096 1 98.94 42 ALA B C 1
ATOM 2241 O O . ALA B 1 42 ? 4.969 6.941 -2.855 1 98.94 42 ALA B O 1
ATOM 2242 N N . LEU B 1 43 ? 3.703 8.789 -2.529 1 98.88 43 LEU B N 1
ATOM 2243 C CA . LEU B 1 43 ? 3.639 9.125 -3.947 1 98.88 43 LEU B CA 1
ATOM 2244 C C . LEU B 1 43 ? 5.031 9.414 -4.5 1 98.88 43 LEU B C 1
ATOM 2246 O O . LEU B 1 43 ? 5.387 8.93 -5.578 1 98.88 43 LEU B O 1
ATOM 2250 N N . CYS B 1 44 ? 5.805 10.18 -3.746 1 98.94 44 CYS B N 1
ATOM 2251 C CA . CYS B 1 44 ? 7.164 10.484 -4.176 1 98.94 44 CYS B CA 1
ATOM 2252 C C . CYS B 1 44 ? 8.008 9.227 -4.254 1 98.94 44 CYS B C 1
ATOM 2254 O O . CYS B 1 44 ? 8.656 8.969 -5.273 1 98.94 44 CYS B O 1
ATOM 2256 N N . ALA B 1 45 ? 7.996 8.445 -3.209 1 98.94 45 ALA B N 1
ATOM 2257 C CA . ALA B 1 45 ? 8.797 7.227 -3.16 1 98.94 45 ALA B CA 1
ATOM 2258 C C . ALA B 1 45 ? 8.43 6.281 -4.297 1 98.94 45 ALA B C 1
ATOM 2260 O O . ALA B 1 45 ? 9.305 5.691 -4.934 1 98.94 45 ALA B O 1
ATOM 2261 N N . GLU B 1 46 ? 7.168 6.129 -4.539 1 98.88 46 GLU B N 1
ATOM 2262 C CA . GLU B 1 46 ? 6.68 5.234 -5.586 1 98.88 46 GLU B CA 1
ATOM 2263 C C . GLU B 1 46 ? 7.156 5.68 -6.965 1 98.88 46 GLU B C 1
ATOM 2265 O O . GLU B 1 46 ? 7.668 4.875 -7.742 1 98.88 46 GLU B O 1
ATOM 2270 N N . ALA B 1 47 ? 6.945 6.957 -7.262 1 98.88 47 ALA B N 1
ATOM 2271 C CA . ALA B 1 47 ? 7.32 7.48 -8.57 1 98.88 47 ALA B CA 1
ATOM 2272 C C . ALA B 1 47 ? 8.82 7.355 -8.805 1 98.88 47 ALA B C 1
ATOM 2274 O O . ALA B 1 47 ? 9.258 6.945 -9.883 1 98.88 47 ALA B O 1
ATOM 2275 N N . ILE B 1 48 ? 9.578 7.715 -7.801 1 98.94 48 ILE B N 1
ATOM 2276 C CA . ILE B 1 48 ? 11.031 7.676 -7.922 1 98.94 48 ILE B CA 1
ATOM 2277 C C . ILE B 1 48 ? 11.5 6.227 -8.055 1 98.94 48 ILE B C 1
ATOM 2279 O O . ILE B 1 48 ? 12.367 5.922 -8.875 1 98.94 48 ILE B O 1
ATOM 2283 N N . ALA B 1 49 ? 10.93 5.324 -7.281 1 98.94 49 ALA B N 1
ATOM 2284 C CA . ALA B 1 49 ? 11.273 3.906 -7.383 1 98.94 49 ALA B CA 1
ATOM 2285 C C . ALA B 1 49 ? 10.984 3.373 -8.781 1 98.94 49 ALA B C 1
ATOM 2287 O O . ALA B 1 49 ? 11.781 2.609 -9.344 1 98.94 49 ALA B O 1
ATOM 2288 N N . LYS B 1 50 ? 9.844 3.744 -9.344 1 98.62 50 LYS B N 1
ATOM 2289 C CA . LYS B 1 50 ? 9.508 3.328 -10.695 1 98.62 50 LYS B CA 1
ATOM 2290 C C . LYS B 1 50 ? 10.531 3.836 -11.703 1 98.62 50 LYS B C 1
ATOM 2292 O O . LYS B 1 50 ? 10.961 3.096 -12.594 1 98.62 50 LYS B O 1
ATOM 2297 N N . GLY B 1 51 ? 10.914 5.125 -11.555 1 98.69 51 GLY B N 1
ATOM 2298 C CA . GLY B 1 51 ? 11.938 5.68 -12.422 1 98.69 51 GLY B CA 1
ATOM 2299 C C . GLY B 1 51 ? 13.266 4.949 -12.328 1 98.69 51 GLY B C 1
ATOM 2300 O O . GLY B 1 51 ? 13.883 4.633 -13.344 1 98.69 51 GLY B O 1
ATOM 2301 N N . VAL B 1 52 ? 13.68 4.684 -11.078 1 98.75 52 VAL B N 1
ATOM 2302 C CA . VAL B 1 52 ? 14.93 3.955 -10.852 1 98.75 52 VAL B CA 1
ATOM 2303 C C . VAL B 1 52 ? 14.82 2.557 -11.461 1 98.75 52 VAL B C 1
ATOM 2305 O O . VAL B 1 52 ? 15.766 2.08 -12.102 1 98.75 52 VAL B O 1
ATOM 2308 N N . GLY B 1 53 ? 13.688 1.881 -11.203 1 98.38 53 GLY B N 1
ATOM 2309 C CA . GLY B 1 53 ? 13.469 0.563 -11.781 1 98.38 53 GLY B CA 1
ATOM 2310 C C . GLY B 1 53 ? 13.578 0.549 -13.289 1 98.38 53 GLY B C 1
ATOM 2311 O O . GLY B 1 53 ? 14.156 -0.371 -13.867 1 98.38 53 GLY B O 1
ATOM 2312 N N . GLU B 1 54 ? 13.016 1.536 -13.945 1 97.56 54 GLU B N 1
ATOM 2313 C CA . GLU B 1 54 ? 13.039 1.632 -15.398 1 97.56 54 GLU B CA 1
ATOM 2314 C C . GLU B 1 54 ? 14.469 1.762 -15.914 1 97.56 54 GLU B C 1
ATOM 2316 O O . GLU B 1 54 ? 14.844 1.108 -16.891 1 97.56 54 GLU B O 1
ATOM 2321 N N . ILE B 1 55 ? 15.258 2.555 -15.266 1 97.5 55 ILE B N 1
ATOM 2322 C CA . ILE B 1 55 ? 16.609 2.834 -15.703 1 97.5 55 ILE B CA 1
ATOM 2323 C C . ILE B 1 55 ? 17.5 1.622 -15.438 1 97.5 55 ILE B C 1
ATOM 2325 O O . ILE B 1 55 ? 18.344 1.263 -16.281 1 97.5 55 ILE B O 1
ATOM 2329 N N . THR B 1 56 ? 17.297 0.967 -14.344 1 97.62 56 THR B N 1
ATOM 2330 C CA . THR B 1 56 ? 18.234 -0.069 -13.891 1 97.62 56 THR B CA 1
ATOM 2331 C C . THR B 1 56 ? 17.703 -1.455 -14.266 1 97.62 56 THR B C 1
ATOM 2333 O O . THR B 1 56 ? 18.406 -2.457 -14.07 1 97.62 56 THR B O 1
ATOM 2336 N N . GLN B 1 57 ? 16.469 -1.563 -14.703 1 96.38 57 GLN B N 1
ATOM 2337 C CA . GLN B 1 57 ? 15.781 -2.818 -15.008 1 96.38 57 GLN B CA 1
ATOM 2338 C C . GLN B 1 57 ? 15.586 -3.654 -13.75 1 96.38 57 GLN B C 1
ATOM 2340 O O . GLN B 1 57 ? 15.609 -4.887 -13.805 1 96.38 57 GLN B O 1
ATOM 2345 N N . ALA B 1 58 ? 15.508 -2.938 -12.641 1 97.62 58 ALA B N 1
ATOM 2346 C CA . ALA B 1 58 ? 15.25 -3.596 -11.367 1 97.62 58 ALA B CA 1
ATOM 2347 C C . ALA B 1 58 ? 13.75 -3.82 -11.156 1 97.62 58 ALA B C 1
ATOM 2349 O O . ALA B 1 58 ? 12.93 -2.975 -11.531 1 97.62 58 ALA B O 1
ATOM 2350 N N . LEU B 1 59 ? 13.406 -4.977 -10.586 1 98.5 59 LEU B N 1
ATOM 2351 C CA . LEU B 1 59 ? 12.031 -5.23 -10.164 1 98.5 59 LEU B CA 1
ATOM 2352 C C . LEU B 1 59 ? 11.648 -4.324 -9 1 98.5 59 LEU B C 1
ATOM 2354 O O . LEU B 1 59 ? 12.406 -4.18 -8.039 1 98.5 59 LEU B O 1
ATOM 2358 N N . VAL B 1 60 ? 10.477 -3.643 -9.109 1 98.88 60 VAL B N 1
ATOM 2359 C CA . VAL B 1 60 ? 9.977 -2.756 -8.062 1 98.88 60 VAL B CA 1
ATOM 2360 C C . VAL B 1 60 ? 8.789 -3.408 -7.359 1 98.88 60 VAL B C 1
ATOM 2362 O O . VAL B 1 60 ? 7.809 -3.787 -8.008 1 98.88 60 VAL B O 1
ATOM 2365 N N . GLY B 1 61 ? 8.891 -3.564 -6.062 1 98.75 61 GLY B N 1
ATOM 2366 C CA . GLY B 1 61 ? 7.824 -4.141 -5.254 1 98.75 61 GLY B CA 1
ATOM 2367 C C . GLY B 1 61 ? 6.688 -3.176 -4.988 1 98.75 61 GLY B C 1
ATOM 2368 O O . GLY B 1 61 ? 6.734 -2.02 -5.41 1 98.75 61 GLY B O 1
ATOM 2369 N N . PRO B 1 62 ? 5.621 -3.686 -4.332 1 98.62 62 PRO B N 1
ATOM 2370 C CA . PRO B 1 62 ? 4.488 -2.814 -4 1 98.62 62 PRO B CA 1
ATOM 2371 C C . PRO B 1 62 ? 4.867 -1.703 -3.025 1 98.62 62 PRO B C 1
ATOM 2373 O O . PRO B 1 62 ? 5.672 -1.923 -2.113 1 98.62 62 PRO B O 1
ATOM 2376 N N . THR B 1 63 ? 4.281 -0.56 -3.197 1 98.75 63 THR B N 1
ATOM 2377 C CA . THR B 1 63 ? 4.547 0.58 -2.328 1 98.75 63 THR B CA 1
ATOM 2378 C C . THR B 1 63 ? 3.947 0.355 -0.943 1 98.75 63 THR B C 1
ATOM 2380 O O . THR B 1 63 ? 2.795 -0.066 -0.82 1 98.75 63 THR B O 1
ATOM 2383 N N . ILE B 1 64 ? 4.754 0.556 0.077 1 98.88 64 ILE B N 1
ATOM 2384 C CA . ILE B 1 64 ? 4.27 0.638 1.449 1 98.88 64 ILE B CA 1
ATOM 2385 C C . ILE B 1 64 ? 3.828 2.068 1.757 1 98.88 64 ILE B C 1
ATOM 2387 O O . ILE B 1 64 ? 4.66 2.928 2.055 1 98.88 64 ILE B O 1
ATOM 2391 N N . SER B 1 65 ? 2.562 2.33 1.735 1 98.75 65 SER B N 1
ATOM 2392 C CA . SER B 1 65 ? 2.037 3.691 1.697 1 98.75 65 SER B CA 1
ATOM 2393 C C . SER B 1 65 ? 1.856 4.254 3.104 1 98.75 65 SER B C 1
ATOM 2395 O O . SER B 1 65 ? 1.651 5.457 3.273 1 98.75 65 SER B O 1
ATOM 2397 N N . VAL B 1 66 ? 1.847 3.348 4.07 1 98.88 66 VAL B N 1
ATOM 2398 C CA . VAL B 1 66 ? 1.694 3.762 5.461 1 98.88 66 VAL B CA 1
ATOM 2399 C C . VAL B 1 66 ? 2.928 3.35 6.262 1 98.88 66 VAL B C 1
ATOM 2401 O O . VAL B 1 66 ? 3.289 2.17 6.297 1 98.88 66 VAL B O 1
ATOM 2404 N N . GLY B 1 67 ? 3.609 4.277 6.773 1 98.69 67 GLY B N 1
ATOM 2405 C CA . GLY B 1 67 ? 4.785 4.059 7.598 1 98.69 67 GLY B CA 1
ATOM 2406 C C . GLY B 1 67 ? 4.609 4.535 9.031 1 98.69 67 GLY B C 1
ATOM 2407 O O . GLY B 1 67 ? 3.543 4.355 9.617 1 98.69 67 GLY B O 1
ATOM 2408 N N . MET B 1 68 ? 5.695 4.996 9.641 1 98.62 68 MET B N 1
ATOM 2409 C CA . MET B 1 68 ? 5.68 5.465 11.023 1 98.62 68 MET B CA 1
ATOM 2410 C C . MET B 1 68 ? 5.547 6.984 11.086 1 98.62 68 MET B C 1
ATOM 2412 O O . MET B 1 68 ? 6.496 7.707 10.773 1 98.62 68 MET B O 1
ATOM 2416 N N . ALA B 1 69 ? 4.352 7.445 11.445 1 98.19 69 ALA B N 1
ATOM 2417 C CA . ALA B 1 69 ? 4.066 8.875 11.477 1 98.19 69 ALA B CA 1
ATOM 2418 C C . ALA B 1 69 ? 3.244 9.242 12.711 1 98.19 69 ALA B C 1
ATOM 2420 O O . ALA B 1 69 ? 2.361 10.102 12.641 1 98.19 69 ALA B O 1
ATOM 2421 N N . LEU B 1 70 ? 3.502 8.664 13.859 1 97.5 70 LEU B N 1
ATOM 2422 C CA . LEU B 1 70 ? 2.729 8.852 15.078 1 97.5 70 LEU B CA 1
ATOM 2423 C C . LEU B 1 70 ? 2.658 10.32 15.453 1 97.5 70 LEU B C 1
ATOM 2425 O O . LEU B 1 70 ? 1.62 10.805 15.914 1 97.5 70 LEU B O 1
ATOM 2429 N N . HIS B 1 71 ? 3.68 11.062 15.234 1 96 71 HIS B N 1
ATOM 2430 C CA . HIS B 1 71 ? 3.754 12.461 15.648 1 96 71 HIS B CA 1
ATOM 2431 C C . HIS B 1 71 ? 2.824 13.336 14.805 1 96 71 HIS B C 1
ATOM 2433 O O . HIS B 1 71 ? 2.549 14.477 15.172 1 96 71 HIS B O 1
ATOM 2439 N N . HIS B 1 72 ? 2.277 12.797 13.695 1 97.62 72 HIS B N 1
ATOM 2440 C CA . HIS B 1 72 ? 1.411 13.578 12.82 1 97.62 72 HIS B CA 1
ATOM 2441 C C . HIS B 1 72 ? -0.055 13.211 13.023 1 97.62 72 HIS B C 1
ATOM 2443 O O . HIS B 1 72 ? -0.938 13.773 12.375 1 97.62 72 HIS B O 1
ATOM 2449 N N . THR B 1 73 ? -0.381 12.352 13.984 1 97.81 73 THR B N 1
ATOM 2450 C CA . THR B 1 73 ? -1.705 11.75 14.078 1 97.81 73 THR B CA 1
ATOM 2451 C C . THR B 1 73 ? -2.707 12.734 14.68 1 97.81 73 THR B C 1
ATOM 2453 O O . THR B 1 73 ? -3.906 12.453 14.719 1 97.81 73 THR B O 1
ATOM 2456 N N . ALA B 1 74 ? -2.295 13.914 15.07 1 97.56 74 ALA B N 1
ATOM 2457 C CA . ALA B 1 74 ? -3.225 14.945 15.523 1 97.56 74 ALA B CA 1
ATOM 2458 C C . ALA B 1 74 ? -3.826 15.695 14.336 1 97.56 74 ALA B C 1
ATOM 2460 O O . ALA B 1 74 ? -4.695 16.547 14.516 1 97.56 74 ALA B O 1
ATOM 2461 N N . PHE B 1 75 ? -3.393 15.445 13.156 1 98.19 75 PHE B N 1
ATOM 2462 C CA . PHE B 1 75 ? -3.973 15.977 11.93 1 98.19 75 PHE B CA 1
ATOM 2463 C C . PHE B 1 75 ? -4.852 14.93 11.25 1 98.19 75 PHE B C 1
ATOM 2465 O O . PHE B 1 75 ? -4.379 13.852 10.891 1 98.19 75 PHE B O 1
ATOM 2472 N N . PRO B 1 76 ? -6.109 15.273 11 1 97.88 76 PRO B N 1
ATOM 2473 C CA . PRO B 1 76 ? -7.035 14.273 10.469 1 97.88 76 PRO B CA 1
ATOM 2474 C C . PRO B 1 76 ? -6.598 13.727 9.109 1 97.88 76 PRO B C 1
ATOM 2476 O O . PRO B 1 76 ? -6.125 14.484 8.266 1 97.88 76 PRO B O 1
ATOM 2479 N N . GLY B 1 77 ? -6.797 12.367 8.992 1 98 77 GLY B N 1
ATOM 2480 C CA . GLY B 1 77 ? -6.426 11.68 7.766 1 98 77 GLY B CA 1
ATOM 2481 C C . GLY B 1 77 ? -5.098 10.961 7.863 1 98 77 GLY B C 1
ATOM 2482 O O . GLY B 1 77 ? -4.785 10.102 7.035 1 98 77 GLY B O 1
ATOM 2483 N N . THR B 1 78 ? -4.258 11.352 8.844 1 98.81 78 THR B N 1
ATOM 2484 C CA . THR B 1 78 ? -2.986 10.672 9.062 1 98.81 78 THR B CA 1
ATOM 2485 C C . THR B 1 78 ? -3.215 9.25 9.57 1 98.81 78 THR B C 1
ATOM 2487 O O . THR B 1 78 ? -4.031 9.031 10.461 1 98.81 78 THR B O 1
ATOM 2490 N N . ILE B 1 79 ? -2.609 8.344 8.945 1 98.88 79 ILE B N 1
ATOM 2491 C CA . ILE B 1 79 ? -2.555 6.953 9.375 1 98.88 79 ILE B CA 1
ATOM 2492 C C . ILE B 1 79 ? -1.11 6.566 9.688 1 98.88 79 ILE B C 1
ATOM 2494 O O . ILE B 1 79 ? -0.204 6.828 8.898 1 98.88 79 ILE B O 1
ATOM 2498 N N . SER B 1 80 ? -0.864 5.945 10.859 1 98.81 80 SER B N 1
ATOM 2499 C CA . SER B 1 80 ? 0.498 5.559 11.211 1 98.81 80 SER B CA 1
ATOM 2500 C C . SER B 1 80 ? 0.545 4.129 11.742 1 98.81 80 SER B C 1
ATOM 2502 O O . SER B 1 80 ? -0.343 3.707 12.484 1 98.81 80 SER B O 1
ATOM 2504 N N . LEU B 1 81 ? 1.573 3.465 11.375 1 98.81 81 LEU B N 1
ATOM 2505 C CA . LEU B 1 81 ? 1.946 2.244 12.078 1 98.81 81 LEU B CA 1
ATOM 2506 C C . LEU B 1 81 ? 2.828 2.559 13.281 1 98.81 81 LEU B C 1
ATOM 2508 O O . LEU B 1 81 ? 3.678 3.451 13.219 1 98.81 81 LEU B O 1
ATOM 2512 N N . ARG B 1 82 ? 2.596 1.859 14.359 1 98.44 82 ARG B N 1
ATOM 2513 C CA . ARG B 1 82 ? 3.604 1.861 15.414 1 98.44 82 ARG B CA 1
ATOM 2514 C C . ARG B 1 82 ? 4.934 1.32 14.906 1 98.44 82 ARG B C 1
ATOM 2516 O O . ARG B 1 82 ? 4.965 0.482 14 1 98.44 82 ARG B O 1
ATOM 2523 N N . PRO B 1 83 ? 6.082 1.79 15.523 1 98.44 83 PRO B N 1
ATOM 2524 C CA . PRO B 1 83 ? 7.379 1.254 15.102 1 98.44 83 PRO B CA 1
ATOM 2525 C C . PRO B 1 83 ? 7.438 -0.27 15.172 1 98.44 83 PRO B C 1
ATOM 2527 O O . PRO B 1 83 ? 7.945 -0.916 14.258 1 98.44 83 PRO B O 1
ATOM 2530 N N . SER B 1 84 ? 6.91 -0.86 16.219 1 98.69 84 SER B N 1
ATOM 2531 C CA . SER B 1 84 ? 6.938 -2.311 16.375 1 98.69 84 SER B CA 1
ATOM 2532 C C . SER B 1 84 ? 6.148 -3.006 15.273 1 98.69 84 SER B C 1
ATOM 2534 O O . SER B 1 84 ? 6.555 -4.062 14.789 1 98.69 84 SER B O 1
ATOM 2536 N N . THR B 1 85 ? 4.969 -2.447 14.883 1 98.81 85 THR B N 1
ATOM 2537 C CA . THR B 1 85 ? 4.168 -3.008 13.805 1 98.81 85 THR B CA 1
ATOM 2538 C C . THR B 1 85 ? 4.914 -2.926 12.477 1 98.81 85 THR B C 1
ATOM 2540 O O . THR B 1 85 ? 4.957 -3.898 11.719 1 98.81 85 THR B O 1
ATOM 2543 N N . LEU B 1 86 ? 5.492 -1.761 12.203 1 98.88 86 LEU B N 1
ATOM 2544 C CA . LEU B 1 86 ? 6.223 -1.578 10.953 1 98.88 86 LEU B CA 1
ATOM 2545 C C . LEU B 1 86 ? 7.398 -2.543 10.859 1 98.88 86 LEU B C 1
ATOM 2547 O O . LEU B 1 86 ? 7.688 -3.08 9.789 1 98.88 86 LEU B O 1
ATOM 2551 N N . MET B 1 87 ? 8.102 -2.766 11.938 1 98.88 87 MET B N 1
ATOM 2552 C CA . MET B 1 87 ? 9.211 -3.711 11.945 1 98.88 87 MET B CA 1
ATOM 2553 C C . MET B 1 87 ? 8.734 -5.109 11.562 1 98.88 87 MET B C 1
ATOM 2555 O O . MET B 1 87 ? 9.422 -5.816 10.82 1 98.88 87 MET B O 1
ATOM 2559 N N . LEU B 1 88 ? 7.543 -5.516 12.047 1 98.81 88 LEU B N 1
ATOM 2560 C CA . LEU B 1 88 ? 6.988 -6.824 11.711 1 98.81 88 LEU B CA 1
ATOM 2561 C C . LEU B 1 88 ? 6.613 -6.887 10.234 1 98.81 88 LEU B C 1
ATOM 2563 O O . LEU B 1 88 ? 6.785 -7.926 9.586 1 98.81 88 LEU B O 1
ATOM 2567 N N . VAL B 1 89 ? 6.066 -5.801 9.695 1 98.94 89 VAL B N 1
ATOM 2568 C CA . VAL B 1 89 ? 5.723 -5.727 8.281 1 98.94 89 VAL B CA 1
ATOM 2569 C C . VAL B 1 89 ? 6.973 -5.941 7.434 1 98.94 89 VAL B C 1
ATOM 2571 O O . VAL B 1 89 ? 6.988 -6.789 6.539 1 98.94 89 VAL B O 1
ATOM 2574 N N . ILE B 1 90 ? 8.031 -5.207 7.766 1 98.88 90 ILE B N 1
ATOM 2575 C CA . ILE B 1 90 ? 9.273 -5.301 7.004 1 98.88 90 ILE B CA 1
ATOM 2576 C C . ILE B 1 90 ? 9.836 -6.715 7.102 1 98.88 90 ILE B C 1
ATOM 2578 O O . ILE B 1 90 ? 10.273 -7.289 6.102 1 98.88 90 ILE B O 1
ATOM 2582 N N . ARG B 1 91 ? 9.836 -7.277 8.273 1 98.69 91 ARG B N 1
ATOM 2583 C CA . ARG B 1 91 ? 10.305 -8.648 8.477 1 98.69 91 ARG B CA 1
ATOM 2584 C C . ARG B 1 91 ? 9.539 -9.625 7.586 1 98.69 91 ARG B C 1
ATOM 2586 O O . ARG B 1 91 ? 10.148 -10.453 6.906 1 98.69 91 ARG B O 1
ATOM 2593 N N . ASP B 1 92 ? 8.227 -9.547 7.625 1 98.81 92 ASP B N 1
ATOM 2594 C CA . ASP B 1 92 ? 7.406 -10.484 6.859 1 98.81 92 ASP B CA 1
ATOM 2595 C C . ASP B 1 92 ? 7.645 -10.32 5.359 1 98.81 92 ASP B C 1
ATOM 2597 O O . ASP B 1 92 ? 7.668 -11.312 4.625 1 98.81 92 ASP B O 1
ATOM 2601 N N . TYR B 1 93 ? 7.773 -9.031 4.875 1 98.81 93 TYR B N 1
ATOM 2602 C CA . TYR B 1 93 ? 8.133 -8.773 3.486 1 98.81 93 TYR B CA 1
ATOM 2603 C C . TYR B 1 93 ? 9.422 -9.508 3.111 1 98.81 93 TYR B C 1
ATOM 2605 O O . TYR B 1 93 ? 9.445 -10.281 2.148 1 98.81 93 TYR B O 1
ATOM 2613 N N . LEU B 1 94 ? 10.43 -9.305 3.896 1 98.56 94 LEU B N 1
ATOM 2614 C CA . LEU B 1 94 ? 11.766 -9.758 3.541 1 98.56 94 LEU B CA 1
ATOM 2615 C C . LEU B 1 94 ? 11.883 -11.273 3.668 1 98.56 94 LEU B C 1
ATOM 2617 O O . LEU B 1 94 ? 12.5 -11.922 2.82 1 98.56 94 LEU B O 1
ATOM 2621 N N . VAL B 1 95 ? 11.273 -11.844 4.707 1 98.19 95 VAL B N 1
ATOM 2622 C CA . VAL B 1 95 ? 11.336 -13.297 4.871 1 98.19 95 VAL B CA 1
ATOM 2623 C C . VAL B 1 95 ? 10.711 -13.984 3.662 1 98.19 95 VAL B C 1
ATOM 2625 O O . VAL B 1 95 ? 11.266 -14.945 3.127 1 98.19 95 VAL B O 1
ATOM 2628 N N . SER B 1 96 ? 9.539 -13.477 3.189 1 98 96 SER B N 1
ATOM 2629 C CA . SER B 1 96 ? 8.875 -14.023 2.01 1 98 96 SER B CA 1
ATOM 2630 C C . SER B 1 96 ? 9.789 -13.969 0.789 1 98 96 SER B C 1
ATOM 2632 O O . SER B 1 96 ? 9.938 -14.961 0.074 1 98 96 SER B O 1
ATOM 2634 N N . LEU B 1 97 ? 10.422 -12.867 0.583 1 98.44 97 LEU B N 1
ATOM 2635 C CA . LEU B 1 97 ? 11.188 -12.609 -0.632 1 98.44 97 LEU B CA 1
ATOM 2636 C C . LEU B 1 97 ? 12.531 -13.336 -0.587 1 98.44 97 LEU B C 1
ATOM 2638 O O . LEU B 1 97 ? 13 -13.844 -1.607 1 98.44 97 LEU B O 1
ATOM 2642 N N . VAL B 1 98 ? 13.164 -13.414 0.61 1 98.38 98 VAL B N 1
ATOM 2643 C CA . VAL B 1 98 ? 14.438 -14.109 0.752 1 98.38 98 VAL B CA 1
ATOM 2644 C C . VAL B 1 98 ? 14.25 -15.602 0.498 1 98.38 98 VAL B C 1
ATOM 2646 O O . VAL B 1 98 ? 15.078 -16.234 -0.152 1 98.38 98 VAL B O 1
ATOM 2649 N N . ARG B 1 99 ? 13.172 -16.188 0.97 1 96.94 99 ARG B N 1
ATOM 2650 C CA . ARG B 1 99 ? 12.875 -17.594 0.737 1 96.94 99 ARG B CA 1
ATOM 2651 C C . ARG B 1 99 ? 12.711 -17.875 -0.752 1 96.94 99 ARG B C 1
ATOM 2653 O O . ARG B 1 99 ? 13.016 -18.984 -1.216 1 96.94 99 ARG B O 1
ATOM 2660 N N . ALA B 1 100 ? 12.297 -16.859 -1.485 1 96.75 100 ALA B N 1
ATOM 2661 C CA . ALA B 1 100 ? 12.07 -17.016 -2.92 1 96.75 100 ALA B CA 1
ATOM 2662 C C . ALA B 1 100 ? 13.367 -16.828 -3.703 1 96.75 100 ALA B C 1
ATOM 2664 O O . ALA B 1 100 ? 13.414 -17.109 -4.906 1 96.75 100 ALA B O 1
ATOM 2665 N N . GLY B 1 101 ? 14.391 -16.25 -3.047 1 97.06 101 GLY B N 1
ATOM 2666 C CA . GLY B 1 101 ? 15.68 -16.172 -3.717 1 97.06 101 GLY B CA 1
ATOM 2667 C C . GLY B 1 101 ? 16.234 -14.758 -3.795 1 97.06 101 GLY B C 1
ATOM 2668 O O . GLY B 1 101 ? 17.375 -14.555 -4.223 1 97.06 101 GLY B O 1
ATOM 2669 N N . PHE B 1 102 ? 15.508 -13.742 -3.404 1 98 102 PHE B N 1
ATOM 2670 C CA . PHE B 1 102 ? 16.016 -12.375 -3.389 1 98 102 PHE B CA 1
ATOM 2671 C C . PHE B 1 102 ? 17.031 -12.188 -2.268 1 98 102 PHE B C 1
ATOM 2673 O O . PHE B 1 102 ? 16.938 -12.828 -1.218 1 98 102 PHE B O 1
ATOM 2680 N N . GLN B 1 103 ? 17.969 -11.188 -2.49 1 97.75 103 GLN B N 1
ATOM 2681 C CA . GLN B 1 103 ? 19.016 -11.008 -1.484 1 97.75 103 GLN B CA 1
ATOM 2682 C C . GLN B 1 103 ? 19.359 -9.531 -1.312 1 97.75 103 GLN B C 1
ATOM 2684 O O . GLN B 1 103 ? 20 -9.148 -0.325 1 97.75 103 GLN B O 1
ATOM 2689 N N . ARG B 1 104 ? 19.094 -8.719 -2.242 1 98.38 104 ARG B N 1
ATOM 2690 C CA . ARG B 1 104 ? 19.438 -7.301 -2.236 1 98.38 104 ARG B CA 1
ATOM 2691 C C . ARG B 1 104 ? 18.172 -6.434 -2.252 1 98.38 104 ARG B C 1
ATOM 2693 O O . ARG B 1 104 ? 17.453 -6.402 -3.248 1 98.38 104 ARG B O 1
ATOM 2700 N N . PHE B 1 105 ? 18 -5.754 -1.135 1 98.81 105 PHE B N 1
ATOM 2701 C CA . PHE B 1 105 ? 16.781 -4.961 -0.984 1 98.81 105 PHE B CA 1
ATOM 2702 C C . PHE B 1 105 ? 17.125 -3.479 -0.849 1 98.81 105 PHE B C 1
ATOM 2704 O O . PHE B 1 105 ? 17.781 -3.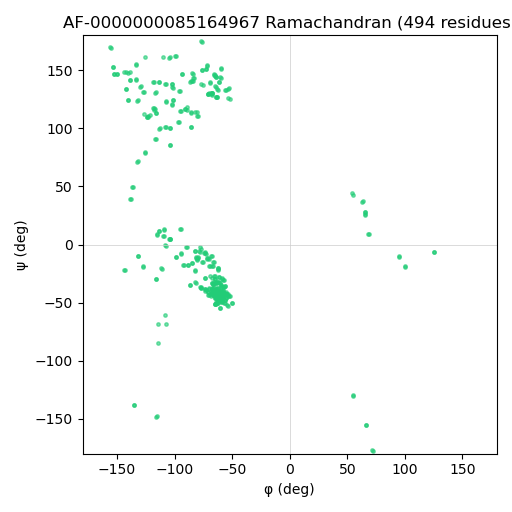07 0.112 1 98.81 105 PHE B O 1
ATOM 2711 N N . PHE B 1 106 ? 16.672 -2.693 -1.819 1 98.88 106 PHE B N 1
ATOM 2712 C CA . PHE B 1 106 ? 16.891 -1.253 -1.881 1 98.88 106 PHE B CA 1
ATOM 2713 C C . PHE B 1 106 ? 15.609 -0.492 -1.584 1 98.88 106 PHE B C 1
ATOM 2715 O O . PHE B 1 106 ? 14.75 -0.354 -2.457 1 98.88 106 PHE B O 1
ATOM 2722 N N . PHE B 1 107 ? 15.531 0.009 -0.336 1 98.94 107 PHE B N 1
ATOM 2723 C CA . PHE B 1 107 ? 14.336 0.738 0.084 1 98.94 107 PHE B CA 1
ATOM 2724 C C . PHE B 1 107 ? 14.438 2.209 -0.299 1 98.94 107 PHE B C 1
ATOM 2726 O O . PHE B 1 107 ? 15.289 2.934 0.22 1 98.94 107 PHE B O 1
ATOM 2733 N N . ILE B 1 108 ? 13.594 2.66 -1.208 1 98.94 108 ILE B N 1
ATOM 2734 C CA . ILE B 1 108 ? 13.484 4.086 -1.502 1 98.94 108 ILE B CA 1
ATOM 2735 C C . ILE B 1 108 ? 12.406 4.711 -0.618 1 98.94 108 ILE B C 1
ATOM 2737 O O . ILE B 1 108 ? 11.227 4.387 -0.743 1 98.94 108 ILE B O 1
ATOM 2741 N N . ASN B 1 109 ? 12.828 5.613 0.22 1 98.94 109 ASN B N 1
ATOM 2742 C CA . ASN B 1 109 ? 12.016 6.113 1.321 1 98.94 109 ASN B CA 1
ATOM 2743 C C . ASN B 1 109 ? 11.656 7.586 1.13 1 98.94 109 ASN B C 1
ATOM 2745 O O . ASN B 1 109 ? 12.484 8.375 0.682 1 98.94 109 ASN B O 1
ATOM 2749 N N . GLY B 1 110 ? 10.391 7.891 1.491 1 98.88 110 GLY B N 1
ATOM 2750 C CA . GLY B 1 110 ? 9.922 9.258 1.328 1 98.88 110 GLY B CA 1
ATOM 2751 C C . GLY B 1 110 ? 9.594 9.938 2.645 1 98.88 110 GLY B C 1
ATOM 2752 O O . GLY B 1 110 ? 9.062 11.055 2.658 1 98.88 110 GLY B O 1
ATOM 2753 N N . HIS B 1 111 ? 9.93 9.297 3.764 1 98.75 111 HIS B N 1
ATOM 2754 C CA . HIS B 1 111 ? 9.469 9.812 5.047 1 98.75 111 HIS B CA 1
ATOM 2755 C C . HIS B 1 111 ? 10.547 9.688 6.113 1 98.75 111 HIS B C 1
ATOM 2757 O O . HIS B 1 111 ? 11.039 8.586 6.383 1 98.75 111 HIS B O 1
ATOM 2763 N N . GLY B 1 112 ? 10.906 10.781 6.754 1 97.94 112 GLY B N 1
ATOM 2764 C CA . GLY B 1 112 ? 11.93 10.789 7.781 1 97.94 112 GLY B CA 1
ATOM 2765 C C . GLY B 1 112 ? 11.609 9.883 8.953 1 97.94 112 GLY B C 1
ATOM 2766 O O . GLY B 1 112 ? 12.516 9.281 9.547 1 97.94 112 GLY B O 1
ATOM 2767 N N . GLY B 1 113 ? 10.352 9.75 9.336 1 97.38 113 GLY B N 1
ATOM 2768 C CA . GLY B 1 113 ? 9.93 8.953 10.477 1 97.38 113 GLY B CA 1
ATOM 2769 C C . GLY B 1 113 ? 10.172 7.465 10.289 1 97.38 113 GLY B C 1
ATOM 2770 O O . GLY B 1 113 ? 10.133 6.703 11.258 1 97.38 113 GLY B O 1
ATOM 2771 N N . ASN B 1 114 ? 10.414 7.059 9.102 1 98.75 114 ASN B N 1
ATOM 2772 C CA . ASN B 1 114 ? 10.641 5.648 8.812 1 98.75 114 ASN B CA 1
ATOM 2773 C C . ASN B 1 114 ? 12.086 5.242 9.102 1 98.75 114 ASN B C 1
ATOM 2775 O O . ASN B 1 114 ? 12.383 4.051 9.227 1 98.75 114 ASN B O 1
ATOM 2779 N N . ILE B 1 115 ? 13.008 6.199 9.117 1 98.5 115 ILE B N 1
ATOM 2780 C CA . ILE B 1 115 ? 14.438 5.938 9.016 1 98.5 115 ILE B CA 1
ATOM 2781 C C . ILE B 1 115 ? 14.891 5.066 10.188 1 98.5 115 ILE B C 1
ATOM 2783 O O . ILE B 1 115 ? 15.453 3.988 9.992 1 98.5 115 ILE B O 1
ATOM 2787 N N . ALA B 1 116 ? 14.609 5.508 11.43 1 98.31 116 ALA B N 1
ATOM 2788 C CA . ALA B 1 116 ? 15.047 4.758 12.602 1 98.31 116 ALA B CA 1
ATOM 2789 C C . ALA B 1 116 ? 14.406 3.375 12.641 1 98.31 116 ALA B C 1
ATOM 2791 O O . ALA B 1 116 ? 15.07 2.383 12.945 1 98.31 116 ALA B O 1
ATOM 2792 N N . THR B 1 117 ? 13.125 3.27 12.336 1 98.69 117 THR B N 1
ATOM 2793 C CA . THR B 1 117 ? 12.375 2.021 12.406 1 98.69 117 THR B CA 1
ATOM 2794 C C . THR B 1 117 ? 12.867 1.033 11.359 1 98.69 117 THR B C 1
ATOM 2796 O O . THR B 1 117 ? 12.984 -0.163 11.625 1 98.69 117 THR B O 1
ATOM 2799 N N . LEU B 1 118 ? 13.141 1.517 10.117 1 98.75 118 LEU B N 1
ATOM 2800 C CA . LEU B 1 118 ? 13.633 0.637 9.062 1 98.75 118 LEU B CA 1
ATOM 2801 C C . LEU B 1 118 ? 15.008 0.072 9.422 1 98.75 118 LEU B C 1
ATOM 2803 O O . LEU B 1 118 ? 15.266 -1.116 9.219 1 98.75 118 LEU B O 1
ATOM 2807 N N . LYS B 1 119 ? 15.867 0.91 9.961 1 98.38 119 LYS B N 1
ATOM 2808 C CA . LYS B 1 119 ? 17.188 0.427 10.367 1 98.38 119 LYS B CA 1
ATOM 2809 C C . LYS B 1 119 ? 17.062 -0.651 11.445 1 98.38 119 LYS B C 1
ATOM 2811 O O . LYS B 1 119 ? 17.766 -1.669 11.383 1 98.38 119 LYS B O 1
ATOM 2816 N N . ALA B 1 120 ? 16.219 -0.427 12.414 1 98.62 120 ALA B N 1
ATOM 2817 C CA . ALA B 1 120 ? 15.969 -1.427 13.445 1 98.62 120 ALA B CA 1
ATOM 2818 C C . ALA B 1 120 ? 15.391 -2.705 12.844 1 98.62 120 ALA B C 1
ATOM 2820 O O . ALA B 1 120 ? 15.766 -3.811 13.242 1 98.62 120 ALA B O 1
ATOM 2821 N N . ALA B 1 121 ? 14.453 -2.57 11.906 1 98.75 121 ALA B N 1
ATOM 2822 C CA . ALA B 1 121 ? 13.82 -3.715 11.25 1 98.75 121 ALA B CA 1
ATOM 2823 C C . ALA B 1 121 ? 14.852 -4.559 10.508 1 98.75 121 ALA B C 1
ATOM 2825 O O . ALA B 1 121 ? 14.805 -5.789 10.555 1 98.75 121 ALA B O 1
ATOM 2826 N N . PHE B 1 122 ? 15.789 -3.865 9.781 1 98.19 122 PHE B N 1
ATOM 2827 C CA . PHE B 1 122 ? 16.828 -4.578 9.055 1 98.19 122 PHE B CA 1
ATOM 2828 C C . PHE B 1 122 ? 17.672 -5.426 10 1 98.19 122 PHE B C 1
ATOM 2830 O O . PHE B 1 122 ? 17.859 -6.621 9.773 1 98.19 122 PHE B O 1
ATOM 2837 N N . ALA B 1 123 ? 18.125 -4.82 11.094 1 97.69 123 ALA B N 1
ATOM 2838 C CA . ALA B 1 123 ? 18.953 -5.516 12.062 1 97.69 123 ALA B CA 1
ATOM 2839 C C . ALA B 1 123 ? 18.25 -6.742 12.625 1 97.69 123 ALA B C 1
ATOM 2841 O O . ALA B 1 123 ? 18.844 -7.828 12.695 1 97.69 123 ALA B O 1
ATOM 2842 N N . GLU B 1 124 ? 17.062 -6.574 12.969 1 97.56 124 GLU B N 1
ATOM 2843 C CA . GLU B 1 124 ? 16.297 -7.688 13.523 1 97.56 124 GLU B CA 1
ATOM 2844 C C .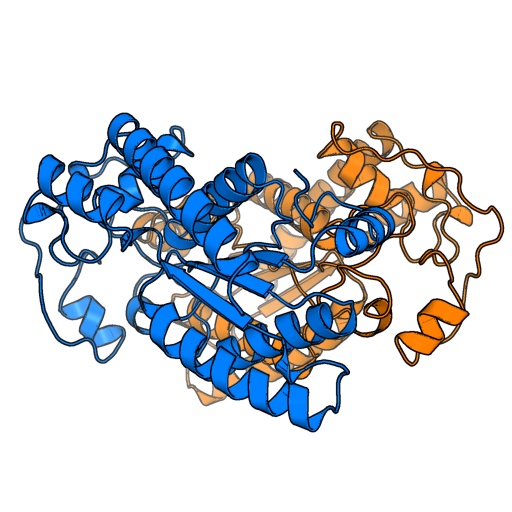 GLU B 1 124 ? 16.031 -8.766 12.477 1 97.56 124 GLU B C 1
ATOM 2846 O O . GLU B 1 124 ? 16.078 -9.961 12.789 1 97.56 124 GLU B O 1
ATOM 2851 N N . THR B 1 125 ? 15.75 -8.344 11.289 1 97.56 125 THR B N 1
ATOM 2852 C CA . THR B 1 125 ? 15.422 -9.289 10.234 1 97.56 125 THR B CA 1
ATOM 2853 C C . THR B 1 125 ? 16.641 -10.141 9.875 1 97.56 125 THR B C 1
ATOM 2855 O O . THR B 1 125 ? 16.516 -11.344 9.633 1 97.56 125 THR B O 1
ATOM 2858 N N . TYR B 1 126 ? 17.844 -9.531 9.891 1 96.69 126 TYR B N 1
ATOM 2859 C CA . TYR B 1 126 ? 19.062 -10.305 9.664 1 96.69 126 TYR B CA 1
ATOM 2860 C C . TYR B 1 126 ? 19.172 -11.453 10.664 1 96.69 126 TYR B C 1
ATOM 2862 O O . TYR B 1 126 ? 19.484 -12.586 10.289 1 96.69 126 TYR B O 1
ATOM 2870 N N . ALA B 1 127 ? 18.891 -11.18 11.867 1 96.56 127 ALA B N 1
ATOM 2871 C CA . ALA B 1 127 ? 18.969 -12.195 12.914 1 96.56 127 ALA B CA 1
ATOM 2872 C C . ALA B 1 127 ? 17.922 -13.281 12.703 1 96.56 127 ALA B C 1
ATOM 2874 O O . ALA B 1 127 ? 18.219 -14.469 12.859 1 96.56 127 ALA B O 1
ATOM 2875 N N . ILE B 1 128 ? 16.734 -12.852 12.367 1 97.12 128 ILE B N 1
ATOM 2876 C CA . ILE B 1 128 ? 15.633 -13.781 12.18 1 97.12 128 ILE B CA 1
ATOM 2877 C C . ILE B 1 128 ? 15.945 -14.719 11.008 1 97.12 128 ILE B C 1
ATOM 2879 O O . ILE B 1 128 ? 15.672 -15.914 11.078 1 97.12 128 ILE B O 1
ATOM 2883 N N . LEU B 1 129 ? 16.453 -14.18 9.938 1 96.94 129 LEU B N 1
ATOM 2884 C CA . LEU B 1 129 ? 16.797 -14.984 8.766 1 96.94 129 LEU B CA 1
ATOM 2885 C C . LEU B 1 129 ? 17.828 -16.047 9.133 1 96.94 129 LEU B C 1
ATOM 2887 O O . LEU B 1 129 ? 17.75 -17.188 8.641 1 96.94 129 LEU B O 1
ATOM 2891 N N . THR B 1 130 ? 18.734 -15.695 10 1 94.25 130 THR B N 1
ATOM 2892 C CA . THR B 1 130 ? 19.734 -16.641 10.484 1 94.25 130 THR B CA 1
ATOM 2893 C C . THR B 1 130 ? 19.078 -17.703 11.359 1 94.25 130 THR B C 1
ATOM 2895 O O . THR B 1 130 ? 19.359 -18.906 11.219 1 94.25 130 THR B O 1
ATOM 2898 N N . ASP B 1 131 ? 18.219 -17.297 12.18 1 96 131 ASP B N 1
ATOM 2899 C CA . ASP B 1 131 ? 17.531 -18.203 13.086 1 96 131 ASP B CA 1
ATOM 2900 C C . ASP B 1 131 ? 16.688 -19.219 12.305 1 96 131 ASP B C 1
ATOM 2902 O O . ASP B 1 131 ? 16.547 -20.359 12.719 1 96 131 ASP B O 1
ATOM 2906 N N . LEU B 1 132 ? 16.172 -18.797 11.18 1 95.12 132 LEU B N 1
ATOM 2907 C CA . LEU B 1 132 ? 15.328 -19.641 10.352 1 95.12 132 LEU B CA 1
ATOM 2908 C C . LEU B 1 132 ? 16.156 -20.578 9.477 1 95.12 132 LEU B C 1
ATOM 2910 O O . LEU B 1 132 ? 15.617 -21.422 8.766 1 95.12 132 LEU B O 1
ATOM 2914 N N . GLN B 1 133 ? 17.422 -20.359 9.422 1 94.56 133 GLN B N 1
ATOM 2915 C CA . GLN B 1 133 ? 18.375 -21.172 8.688 1 94.56 133 GLN B CA 1
ATOM 2916 C C . GLN B 1 133 ? 18.094 -21.156 7.188 1 94.56 133 GLN B C 1
ATOM 2918 O O . GLN B 1 133 ? 18.109 -22.188 6.523 1 94.56 133 GLN B O 1
ATOM 2923 N N . ILE B 1 134 ? 17.688 -20.031 6.734 1 93.5 134 ILE B N 1
ATOM 2924 C CA . ILE B 1 134 ? 17.5 -19.844 5.297 1 93.5 134 ILE B CA 1
ATOM 2925 C C . ILE B 1 134 ? 18.844 -19.891 4.586 1 93.5 134 ILE B C 1
ATOM 2927 O O . ILE B 1 134 ? 19.797 -19.219 5.008 1 93.5 134 ILE B O 1
ATOM 2931 N N . PRO B 1 135 ? 18.953 -20.656 3.555 1 91.31 135 PRO B N 1
ATOM 2932 C CA . PRO B 1 135 ? 20.234 -20.719 2.834 1 91.31 135 PRO B CA 1
ATOM 2933 C C . PRO B 1 135 ? 20.703 -19.344 2.369 1 91.31 135 PRO B C 1
ATOM 2935 O O . PRO B 1 135 ? 19.906 -18.547 1.865 1 91.31 135 PRO B O 1
ATOM 2938 N N . GLU B 1 136 ? 21.953 -19.047 2.602 1 91.75 136 GLU B N 1
ATOM 2939 C CA . GLU B 1 136 ? 22.625 -17.828 2.154 1 91.75 136 GLU B CA 1
ATOM 2940 C C . GLU B 1 136 ? 22.031 -16.594 2.826 1 91.75 136 GLU B C 1
ATOM 2942 O O . GLU B 1 136 ? 22.094 -15.492 2.275 1 91.75 136 GLU B O 1
ATOM 2947 N N . ALA B 1 137 ? 21.469 -16.828 3.979 1 92.31 137 ALA B N 1
ATOM 2948 C CA . ALA B 1 137 ? 20.891 -15.719 4.73 1 92.31 137 ALA B CA 1
ATOM 2949 C C . ALA B 1 137 ? 21.922 -14.633 5.012 1 92.31 137 ALA B C 1
ATOM 2951 O O . ALA B 1 137 ? 21.594 -13.445 5.074 1 92.31 137 ALA B O 1
ATOM 2952 N N . ASP B 1 138 ? 23.156 -14.984 5.156 1 92.69 138 ASP B N 1
ATOM 2953 C CA . ASP B 1 138 ? 24.219 -14.047 5.5 1 92.69 138 ASP B CA 1
ATOM 2954 C C . ASP B 1 138 ? 24.562 -13.141 4.316 1 92.69 138 ASP B C 1
ATOM 2956 O O . ASP B 1 138 ? 25.266 -12.141 4.477 1 92.69 138 ASP B O 1
ATOM 2960 N N . GLN B 1 139 ? 24 -13.422 3.156 1 95.19 139 GLN B N 1
ATOM 2961 C CA . GLN B 1 139 ? 24.266 -12.633 1.958 1 95.19 139 GLN B CA 1
ATOM 2962 C C . GLN B 1 139 ? 23.203 -11.539 1.776 1 95.19 139 GLN B C 1
ATOM 2964 O O . GLN B 1 139 ? 23.359 -10.656 0.927 1 95.19 139 GLN B O 1
ATOM 2969 N N . VAL B 1 140 ? 22.188 -11.586 2.588 1 97.62 140 VAL B N 1
ATOM 2970 C CA . VAL B 1 140 ? 21.094 -10.625 2.457 1 97.62 140 VAL B CA 1
ATOM 2971 C C . VAL B 1 140 ? 21.578 -9.242 2.881 1 97.62 140 VAL B C 1
ATOM 2973 O O . VAL B 1 140 ? 22.266 -9.094 3.889 1 97.62 140 VAL B O 1
ATOM 2976 N N . ARG B 1 141 ? 21.328 -8.211 2.043 1 98 141 ARG B N 1
ATOM 2977 C CA . ARG B 1 141 ? 21.672 -6.816 2.314 1 98 141 ARG B CA 1
ATOM 2978 C C . ARG B 1 141 ? 20.469 -5.91 2.074 1 98 141 ARG B C 1
ATOM 2980 O O . ARG B 1 141 ? 19.734 -6.074 1.089 1 98 141 ARG B O 1
ATOM 2987 N N . CYS B 1 142 ? 20.266 -5 2.992 1 98.5 142 CYS B N 1
ATOM 2988 C CA . CYS B 1 142 ? 19.281 -3.947 2.836 1 98.5 142 CYS B CA 1
ATOM 2989 C C . CYS B 1 142 ? 19.938 -2.572 2.834 1 98.5 142 CYS B C 1
ATOM 2991 O O . CYS B 1 142 ? 20.891 -2.332 3.58 1 98.5 142 CYS B O 1
ATOM 2993 N N . GLU B 1 143 ? 19.469 -1.727 2.006 1 98.44 143 GLU B N 1
ATOM 2994 C CA . GLU B 1 143 ? 19.891 -0.332 1.982 1 98.44 143 GLU B CA 1
ATOM 2995 C C . GLU B 1 143 ? 18.703 0.615 2.045 1 98.44 143 GLU B C 1
ATOM 2997 O O . GLU B 1 143 ? 17.672 0.376 1.399 1 98.44 143 GLU B O 1
ATOM 3002 N N . LEU B 1 144 ? 18.812 1.534 2.891 1 98.69 144 LEU B N 1
ATOM 3003 C CA . LEU B 1 144 ? 17.812 2.592 2.996 1 98.69 144 LEU B CA 1
ATOM 3004 C C . LEU B 1 144 ? 18.234 3.82 2.197 1 98.69 144 LEU B C 1
ATOM 3006 O O . LEU B 1 144 ? 19.234 4.473 2.531 1 98.69 144 LEU B O 1
ATOM 3010 N N . ALA B 1 145 ? 17.453 4.102 1.178 1 98.75 145 ALA B N 1
ATOM 3011 C CA . ALA B 1 145 ? 17.734 5.242 0.305 1 98.75 145 ALA B CA 1
ATOM 3012 C C . ALA B 1 145 ? 16.656 6.316 0.445 1 98.75 145 ALA B C 1
ATOM 3014 O O . ALA B 1 145 ? 15.602 6.227 -0.18 1 98.75 145 ALA B O 1
ATOM 3015 N N . ASN B 1 146 ? 16.969 7.332 1.221 1 98.88 146 ASN B N 1
ATOM 3016 C CA . ASN B 1 146 ? 16.078 8.484 1.361 1 98.88 146 ASN B CA 1
ATOM 3017 C C . ASN B 1 146 ? 16.219 9.445 0.184 1 98.88 146 ASN B C 1
ATOM 3019 O O . ASN B 1 146 ? 17.219 10.172 0.085 1 98.88 146 ASN B O 1
ATOM 3023 N N . TRP B 1 147 ? 15.211 9.508 -0.632 1 98.94 147 TRP B N 1
ATOM 3024 C CA . TRP B 1 147 ? 15.375 10.266 -1.868 1 98.94 147 TRP B CA 1
ATOM 3025 C C . TRP B 1 147 ? 15.625 11.742 -1.574 1 98.94 147 TRP B C 1
ATOM 3027 O O . TRP B 1 147 ? 16.391 12.406 -2.281 1 98.94 147 TRP B O 1
ATOM 3037 N N . PHE B 1 148 ? 15.039 12.289 -0.497 1 98.69 148 PHE B N 1
ATOM 3038 C CA . PHE B 1 148 ? 15.078 13.703 -0.146 1 98.69 148 PHE B CA 1
ATOM 3039 C C . PHE B 1 148 ? 16.406 14.055 0.502 1 98.69 148 PHE B C 1
ATOM 3041 O O . PHE B 1 148 ? 16.672 15.227 0.776 1 98.69 148 PHE B O 1
ATOM 3048 N N . MET B 1 149 ? 17.234 13.062 0.749 1 98.44 149 MET B N 1
ATOM 3049 C CA . MET B 1 149 ? 18.547 13.297 1.339 1 98.44 149 MET B CA 1
ATOM 3050 C C . MET B 1 149 ? 19.656 13.086 0.307 1 98.44 149 MET B C 1
ATOM 3052 O O . MET B 1 149 ? 20.844 13.188 0.628 1 98.44 149 MET B O 1
ATOM 3056 N N . CYS B 1 150 ? 19.328 12.719 -0.936 1 98.62 150 CYS B N 1
ATOM 3057 C CA . CYS B 1 150 ? 20.328 12.672 -2.004 1 98.62 150 CYS B CA 1
ATOM 3058 C C . CYS B 1 150 ? 21.078 13.992 -2.117 1 98.62 150 CYS B C 1
ATOM 3060 O O . CYS B 1 150 ? 20.453 15.062 -2.145 1 98.62 150 CYS B O 1
ATOM 3062 N N . PRO B 1 151 ? 22.344 13.938 -2.232 1 98.5 151 PRO B N 1
ATOM 3063 C CA . PRO B 1 151 ? 23.125 15.164 -2.309 1 98.5 151 PRO B CA 1
ATOM 3064 C C . PRO B 1 151 ? 22.672 16.094 -3.424 1 98.5 151 PRO B C 1
ATOM 3066 O O . PRO B 1 151 ? 22.547 17.312 -3.213 1 98.5 151 PRO B O 1
ATOM 3069 N N . SER B 1 152 ? 22.391 15.586 -4.559 1 98.62 152 SER B N 1
ATOM 3070 C CA . SER B 1 152 ? 21.953 16.422 -5.684 1 98.62 152 SER B CA 1
ATOM 3071 C C . SER B 1 152 ? 20.594 17.047 -5.426 1 98.62 152 SER B C 1
ATOM 3073 O O . SER B 1 152 ? 20.312 18.156 -5.891 1 98.62 152 SER B O 1
ATOM 3075 N N . VAL B 1 153 ? 19.719 16.312 -4.711 1 98.88 153 VAL B N 1
ATOM 3076 C CA . VAL B 1 153 ? 18.391 16.828 -4.363 1 98.88 153 VAL B CA 1
ATOM 3077 C C . VAL B 1 153 ? 18.531 17.938 -3.322 1 98.88 153 VAL B C 1
ATOM 3079 O O . VAL B 1 153 ? 17.906 19 -3.459 1 98.88 153 VAL B O 1
ATOM 3082 N N . VAL B 1 154 ? 19.375 17.703 -2.338 1 98.69 154 VAL B N 1
ATOM 3083 C CA . VAL B 1 154 ? 19.594 18.672 -1.271 1 98.69 154 VAL B CA 1
ATOM 3084 C C . VAL B 1 154 ? 20.188 19.953 -1.853 1 98.69 154 VAL B C 1
ATOM 3086 O O . VAL B 1 154 ? 19.781 21.062 -1.483 1 98.69 154 VAL B O 1
ATOM 3089 N N . GLN B 1 155 ? 21.094 19.781 -2.742 1 98.75 155 GLN B N 1
ATOM 3090 C CA . GLN B 1 155 ? 21.719 20.938 -3.381 1 98.75 155 GLN B CA 1
ATOM 3091 C C . GLN B 1 155 ? 20.688 21.75 -4.164 1 98.75 155 GLN B C 1
ATOM 3093 O O . GLN B 1 155 ? 20.672 22.984 -4.074 1 98.75 155 GLN B O 1
ATOM 3098 N N . LEU B 1 156 ? 19.875 21.078 -4.914 1 98.88 156 LEU B N 1
ATOM 3099 C CA . LEU B 1 156 ? 18.844 21.766 -5.695 1 98.88 156 LEU B CA 1
ATOM 3100 C C . LEU B 1 156 ? 17.875 22.5 -4.785 1 98.88 156 LEU B C 1
ATOM 3102 O O . LEU B 1 156 ? 17.484 23.641 -5.07 1 98.88 156 LEU B O 1
ATOM 3106 N N . ALA B 1 157 ? 17.453 21.875 -3.701 1 98.81 157 ALA B N 1
ATOM 3107 C CA . ALA B 1 157 ? 16.531 22.5 -2.75 1 98.81 157 ALA B CA 1
ATOM 3108 C C . ALA B 1 157 ? 17.141 23.766 -2.158 1 98.81 157 ALA B C 1
ATOM 3110 O O . ALA B 1 157 ? 16.438 24.766 -1.981 1 98.81 157 ALA B O 1
ATOM 3111 N N . ARG B 1 158 ? 18.422 23.703 -1.83 1 98.44 158 ARG B N 1
ATOM 3112 C CA . ARG B 1 158 ? 19.109 24.859 -1.3 1 98.44 158 ARG B CA 1
ATOM 3113 C C . ARG B 1 158 ? 19.141 26 -2.32 1 98.44 158 ARG B C 1
ATOM 3115 O O . ARG B 1 158 ? 18.938 27.156 -1.969 1 98.44 158 ARG B O 1
ATOM 3122 N N . GLU B 1 159 ? 19.375 25.688 -3.533 1 98.75 159 GLU B N 1
ATOM 3123 C CA . GLU B 1 159 ? 19.453 26.688 -4.605 1 98.75 159 GLU B CA 1
ATOM 3124 C C . GLU B 1 159 ? 18.094 27.328 -4.859 1 98.75 159 GLU B C 1
ATOM 3126 O O . GLU B 1 159 ? 18.016 28.531 -5.094 1 98.75 159 GLU B O 1
ATOM 3131 N N . LEU B 1 160 ? 17.078 26.547 -4.773 1 98.75 160 LEU B N 1
ATOM 3132 C CA . LEU B 1 160 ? 15.758 27.016 -5.16 1 98.75 160 LEU B CA 1
ATOM 3133 C C . LEU B 1 160 ? 15.062 27.719 -3.994 1 98.75 160 LEU B C 1
ATOM 3135 O O . LEU B 1 160 ? 14.336 28.703 -4.191 1 98.75 160 LEU B O 1
ATOM 3139 N N . TYR B 1 161 ? 15.312 27.203 -2.709 1 98.31 161 TYR B N 1
ATOM 3140 C CA . TYR B 1 161 ? 14.414 27.609 -1.637 1 98.31 161 TYR B CA 1
ATOM 3141 C C . TYR B 1 161 ? 15.195 28.172 -0.45 1 98.31 161 TYR B C 1
ATOM 3143 O O . TYR B 1 161 ? 14.633 28.828 0.417 1 98.31 161 TYR B O 1
ATOM 3151 N N . GLY B 1 162 ? 16.5 27.859 -0.366 1 97.31 162 GLY B N 1
ATOM 3152 C CA . GLY B 1 162 ? 17.297 28.281 0.774 1 97.31 162 GLY B CA 1
ATOM 3153 C C . GLY B 1 162 ? 16.719 27.844 2.105 1 97.31 162 GLY B C 1
ATOM 3154 O O . GLY B 1 162 ? 16.391 26.672 2.287 1 97.31 162 GLY B O 1
ATOM 3155 N N . ASP B 1 163 ? 16.594 28.781 2.992 1 94.38 163 ASP B N 1
ATOM 3156 C CA . ASP B 1 163 ? 16.141 28.484 4.348 1 94.38 163 ASP B CA 1
ATOM 3157 C C . ASP B 1 163 ? 14.633 28.203 4.363 1 94.38 163 ASP B C 1
ATOM 3159 O O . ASP B 1 163 ? 14.102 27.703 5.359 1 94.38 163 ASP B O 1
ATOM 3163 N N . ARG B 1 164 ? 13.984 28.406 3.281 1 96.62 164 ARG B N 1
ATOM 3164 C CA . ARG B 1 164 ? 12.539 28.25 3.221 1 96.62 164 ARG B CA 1
ATOM 3165 C C . ARG B 1 164 ? 12.164 26.812 2.846 1 96.62 164 ARG B C 1
ATOM 3167 O O . ARG B 1 164 ? 10.984 26.469 2.801 1 96.62 164 ARG B O 1
ATOM 3174 N N . GLU B 1 165 ? 13.172 25.922 2.59 1 97.06 165 GLU B N 1
ATOM 3175 C CA . GLU B 1 165 ? 12.922 24.5 2.389 1 97.06 165 GLU B CA 1
ATOM 3176 C C . GLU B 1 165 ? 12.273 23.875 3.621 1 97.06 165 GLU B C 1
ATOM 3178 O O . GLU B 1 165 ? 11.273 23.156 3.51 1 97.06 165 GLU B O 1
ATOM 3183 N N . GLY B 1 166 ? 12.906 24.234 4.762 1 95.81 166 GLY B N 1
ATOM 3184 C CA . GLY B 1 166 ? 12.406 23.656 5.996 1 95.81 166 GLY B CA 1
ATOM 3185 C C . GLY B 1 166 ? 12.617 22.156 6.086 1 95.81 166 GLY B C 1
ATOM 3186 O O . GLY B 1 166 ? 13.57 21.625 5.504 1 95.81 166 GLY B O 1
ATOM 3187 N N . SER B 1 167 ? 11.695 21.453 6.957 1 95.19 167 SER B N 1
ATOM 3188 C CA . SER B 1 167 ? 11.984 20.047 7.211 1 95.19 167 SER B CA 1
ATOM 3189 C C . SER B 1 167 ? 10.734 19.188 7.023 1 95.19 167 SER B C 1
ATOM 3191 O O . SER B 1 167 ? 10.828 17.953 6.961 1 95.19 167 SER B O 1
ATOM 3193 N N . HIS B 1 168 ? 9.594 19.703 6.867 1 96.75 168 HIS B N 1
ATOM 3194 C CA . HIS B 1 168 ? 8.359 18.984 6.621 1 96.75 168 HIS B CA 1
ATOM 3195 C C . HIS B 1 168 ? 7.363 19.828 5.84 1 96.75 168 HIS B C 1
ATOM 3197 O O . HIS B 1 168 ? 7.27 21.047 6.055 1 96.75 168 HIS B O 1
ATOM 3203 N N . ALA B 1 169 ? 6.594 19.125 5.016 1 97.69 169 ALA B N 1
ATOM 3204 C CA . ALA B 1 169 ? 5.766 19.844 4.043 1 97.69 169 ALA B CA 1
ATOM 3205 C C . ALA B 1 169 ? 6.613 20.781 3.188 1 97.69 169 ALA B C 1
ATOM 3207 O O . ALA B 1 169 ? 6.262 21.953 3.008 1 97.69 169 ALA B O 1
ATOM 3208 N N . THR B 1 170 ? 7.723 20.281 2.781 1 98.06 170 THR B N 1
ATOM 3209 C CA . THR B 1 170 ? 8.719 21.109 2.092 1 98.06 170 THR B CA 1
ATOM 3210 C C . THR B 1 170 ? 8.25 21.438 0.677 1 98.06 170 THR B C 1
ATOM 3212 O O . THR B 1 170 ? 7.512 20.672 0.063 1 98.06 170 THR B O 1
ATOM 3215 N N . PRO B 1 171 ? 8.719 22.594 0.209 1 98.44 171 PRO B N 1
ATOM 3216 C CA . PRO B 1 171 ? 8.406 22.859 -1.196 1 98.44 171 PRO B CA 1
ATOM 3217 C C . PRO B 1 171 ? 8.945 21.797 -2.141 1 98.44 171 PRO B C 1
ATOM 3219 O O . PRO B 1 171 ? 8.336 21.516 -3.176 1 98.44 171 PRO B O 1
ATOM 3222 N N . SER B 1 172 ? 10.055 21.094 -1.85 1 98.81 172 SER B N 1
ATOM 3223 C CA . SER B 1 172 ? 10.617 20.078 -2.725 1 98.81 172 SER B CA 1
ATOM 3224 C C . SER B 1 172 ? 9.664 18.891 -2.877 1 98.81 172 SER B C 1
ATOM 3226 O O . SER B 1 172 ? 9.359 18.484 -3.996 1 98.81 172 SER B O 1
ATOM 3228 N N . GLU B 1 173 ? 9.188 18.344 -1.781 1 98.81 173 GLU B N 1
ATOM 3229 C CA . GLU B 1 173 ? 8.312 17.172 -1.883 1 98.81 173 GLU B CA 1
ATOM 3230 C C . GLU B 1 173 ? 6.957 17.562 -2.473 1 98.81 173 GLU B C 1
ATOM 3232 O O . GLU B 1 173 ? 6.375 16.797 -3.246 1 98.81 173 GLU B O 1
ATOM 3237 N N . VAL B 1 174 ? 6.449 18.75 -2.094 1 98.81 174 VAL B N 1
ATOM 3238 C CA . VAL B 1 174 ? 5.199 19.234 -2.672 1 98.81 174 VAL B CA 1
ATOM 3239 C C . VAL B 1 174 ? 5.367 19.422 -4.18 1 98.81 174 VAL B C 1
ATOM 3241 O O . VAL B 1 174 ? 4.473 19.078 -4.953 1 98.81 174 VAL B O 1
ATOM 3244 N N . ALA B 1 175 ? 6.496 19.922 -4.605 1 98.88 175 ALA B N 1
ATOM 3245 C CA . ALA B 1 175 ? 6.777 20.125 -6.023 1 98.88 175 ALA B CA 1
ATOM 3246 C C . ALA B 1 175 ? 6.742 18.812 -6.789 1 98.88 175 ALA B C 1
ATOM 3248 O O . ALA B 1 175 ? 6.199 18.734 -7.895 1 98.88 175 ALA B O 1
ATOM 3249 N N . VAL B 1 176 ? 7.34 17.781 -6.207 1 98.94 176 VAL B N 1
ATOM 3250 C CA . VAL B 1 176 ? 7.332 16.469 -6.863 1 98.94 176 VAL B CA 1
ATOM 3251 C C . VAL B 1 176 ? 5.895 15.992 -7.043 1 98.94 176 VAL B C 1
ATOM 3253 O O . VAL B 1 176 ? 5.527 15.5 -8.109 1 98.94 176 VAL B O 1
ATOM 3256 N N . THR B 1 177 ? 5.039 16.172 -6.035 1 98.88 177 THR B N 1
ATOM 3257 C CA . THR B 1 177 ? 3.658 15.727 -6.168 1 98.88 177 THR B CA 1
ATOM 3258 C C . THR B 1 177 ? 2.916 16.562 -7.207 1 98.88 177 THR B C 1
ATOM 3260 O O . THR B 1 177 ? 2.041 16.047 -7.91 1 98.88 177 THR B O 1
ATOM 3263 N N . GLN B 1 178 ? 3.27 17.828 -7.305 1 98.81 178 GLN B N 1
ATOM 3264 C CA . GLN B 1 178 ? 2.641 18.672 -8.312 1 98.81 178 GLN B CA 1
ATOM 3265 C C . GLN B 1 178 ? 3.029 18.234 -9.719 1 98.81 178 GLN B C 1
ATOM 3267 O O . GLN B 1 178 ? 2.219 18.297 -10.648 1 98.81 178 GLN B O 1
ATOM 3272 N N . PHE B 1 179 ? 4.262 17.875 -9.883 1 98.88 179 PHE B N 1
ATOM 3273 C CA . PHE B 1 179 ? 4.738 17.344 -11.148 1 98.88 179 PHE B CA 1
ATOM 3274 C C . PHE B 1 179 ? 3.996 16.062 -11.508 1 98.88 179 PHE B C 1
ATOM 3276 O O . PHE B 1 179 ? 3.572 15.875 -12.648 1 98.88 179 PHE B O 1
ATOM 3283 N N . LEU B 1 180 ? 3.771 15.18 -10.531 1 98.69 180 LEU B N 1
ATOM 3284 C CA . LEU B 1 180 ? 3.176 13.867 -10.734 1 98.69 180 LEU B CA 1
ATOM 3285 C C . LEU B 1 180 ? 1.666 13.977 -10.93 1 98.69 180 LEU B C 1
ATOM 3287 O O . LEU B 1 180 ? 1.072 13.203 -11.68 1 98.69 180 LEU B O 1
ATOM 3291 N N . TYR B 1 181 ? 1.053 14.883 -10.195 1 98.06 181 TYR B N 1
ATOM 3292 C CA . TYR B 1 181 ? -0.396 15.039 -10.172 1 98.06 181 TYR B CA 1
ATOM 3293 C C . TYR B 1 181 ? -0.784 16.516 -10.336 1 98.06 181 TYR B C 1
ATOM 3295 O O . TYR B 1 181 ? -1.362 17.109 -9.422 1 98.06 181 TYR B O 1
ATOM 3303 N N . PRO B 1 182 ? -0.606 17.031 -11.523 1 98.25 182 PRO B N 1
ATOM 3304 C CA . PRO B 1 182 ? -0.914 18.453 -11.727 1 98.25 182 PRO B CA 1
ATOM 3305 C C . PRO B 1 182 ? -2.389 18.766 -11.492 1 98.25 182 PRO B C 1
ATOM 3307 O O . PRO B 1 182 ? -2.725 19.906 -11.125 1 98.25 182 PRO B O 1
ATOM 3310 N N . GLU B 1 183 ? -3.213 17.766 -11.578 1 96.44 183 GLU B N 1
ATOM 3311 C CA . GLU B 1 183 ? -4.648 17.953 -11.398 1 96.44 183 GLU B CA 1
ATOM 3312 C C . GLU B 1 183 ? -5.016 18.047 -9.922 1 96.44 183 GLU B C 1
ATOM 3314 O O . GLU B 1 183 ? -6.129 18.438 -9.57 1 96.44 183 GLU B O 1
ATOM 3319 N N . ALA B 1 184 ? -4.086 17.719 -9.047 1 97.12 184 ALA B N 1
ATOM 3320 C CA . ALA B 1 184 ? -4.367 17.688 -7.613 1 97.12 184 ALA B CA 1
ATOM 3321 C C . ALA B 1 184 ? -3.672 18.828 -6.887 1 97.12 184 ALA B C 1
ATOM 3323 O O . ALA B 1 184 ? -3.555 18.812 -5.66 1 97.12 184 ALA B O 1
ATOM 3324 N N . ILE B 1 185 ? -3.148 19.844 -7.613 1 98 185 ILE B N 1
ATOM 3325 C CA . ILE B 1 185 ? -2.463 20.984 -7.016 1 98 185 ILE B CA 1
ATOM 3326 C C . ILE B 1 185 ? -3.438 21.781 -6.148 1 98 185 ILE B C 1
ATOM 3328 O O . ILE B 1 185 ? -4.551 22.094 -6.578 1 98 185 ILE B O 1
ATOM 3332 N N . LYS B 1 186 ? -3.025 21.984 -4.914 1 96.75 186 LYS B N 1
ATOM 3333 C CA . LYS B 1 186 ? -3.805 22.781 -3.973 1 96.75 186 LYS B CA 1
ATOM 3334 C C . LYS B 1 186 ? -3.225 24.188 -3.834 1 96.75 186 LYS B C 1
ATOM 3336 O O . LYS B 1 186 ? -2.006 24.359 -3.785 1 96.75 186 LYS B O 1
ATOM 3341 N N . ARG B 1 187 ? -4.133 25.141 -3.865 1 92.88 187 ARG B N 1
ATOM 3342 C CA . ARG B 1 187 ? -3.74 26.531 -3.65 1 92.88 187 ARG B CA 1
ATOM 3343 C C . ARG B 1 187 ? -4.52 27.156 -2.496 1 92.88 187 ARG B C 1
ATOM 3345 O O . ARG B 1 187 ? -5.73 27.359 -2.596 1 92.88 187 ARG B O 1
ATOM 3352 N N . VAL B 1 188 ? -3.773 27.375 -1.434 1 93.69 188 VAL B N 1
ATOM 3353 C CA . VAL B 1 188 ? -4.375 27.969 -0.243 1 93.69 188 VAL B CA 1
ATOM 3354 C C . VAL B 1 188 ? -3.42 29 0.361 1 93.69 188 VAL B C 1
ATOM 3356 O O . VAL B 1 188 ? -2.199 28.875 0.232 1 93.69 188 VAL B O 1
ATOM 3359 N N . PRO B 1 189 ? -4.008 30.031 0.967 1 91.38 189 PRO B N 1
ATOM 3360 C CA . PRO B 1 189 ? -3.137 30.969 1.684 1 91.38 189 PRO B CA 1
ATOM 3361 C C . PRO B 1 189 ? -2.398 30.312 2.85 1 91.38 189 PRO B C 1
ATOM 3363 O O . PRO B 1 189 ? -2.986 29.516 3.586 1 91.38 189 PRO B O 1
ATOM 3366 N N . LEU B 1 190 ? -1.143 30.594 2.896 1 93.44 190 LEU B N 1
ATOM 3367 C CA . LEU B 1 190 ? -0.334 30.062 3.986 1 93.44 190 LEU B CA 1
ATOM 3368 C C . LEU B 1 190 ? 0.033 31.156 4.977 1 93.44 190 LEU B C 1
ATOM 3370 O O . LEU B 1 190 ? 0.321 32.281 4.578 1 93.44 190 LEU B O 1
ATOM 3374 N N . ASN B 1 191 ? -0.052 30.812 6.238 1 86.94 191 ASN B N 1
ATOM 3375 C CA . ASN B 1 191 ? 0.52 31.703 7.242 1 86.94 191 ASN B CA 1
ATOM 3376 C C . ASN B 1 191 ? 2.029 31.844 7.074 1 86.94 191 ASN B C 1
ATOM 3378 O O . ASN B 1 191 ? 2.754 30.844 7.062 1 86.94 191 ASN B O 1
ATOM 3382 N N . PRO B 1 192 ? 2.52 33.031 6.988 1 84.31 192 PRO B N 1
ATOM 3383 C CA . PRO B 1 192 ? 3.957 33.219 6.777 1 84.31 192 PRO B CA 1
ATOM 3384 C C . PRO B 1 192 ? 4.793 32.781 7.984 1 84.31 192 PRO B C 1
ATOM 3386 O O . PRO B 1 192 ? 5.977 32.469 7.844 1 84.31 192 PRO B O 1
ATOM 3389 N N . GLU B 1 193 ? 4.234 32.875 9.133 1 83.06 193 GLU B N 1
ATOM 3390 C CA . GLU B 1 193 ? 4.953 32.469 10.344 1 83.06 193 GLU B CA 1
ATOM 3391 C C . GLU B 1 193 ? 4.918 30.969 10.531 1 83.06 193 GLU B C 1
ATOM 3393 O O . GLU B 1 193 ? 3.844 30.391 10.688 1 83.06 193 GLU B O 1
ATOM 3398 N N . VAL B 1 194 ? 6.105 30.422 10.422 1 85.38 194 VAL B N 1
ATOM 3399 C CA . VAL B 1 194 ? 6.223 28.969 10.57 1 85.38 194 VAL B CA 1
ATOM 3400 C C . VAL B 1 194 ? 7.371 28.641 11.523 1 85.38 194 VAL B C 1
ATOM 3402 O O . VAL B 1 194 ? 8.508 29.094 11.312 1 85.38 194 VAL B O 1
ATOM 3405 N N . ASN B 1 195 ? 7.004 27.875 12.594 1 84.19 195 ASN B N 1
ATOM 3406 C CA . ASN B 1 195 ? 8.055 27.406 13.5 1 84.19 195 ASN B CA 1
ATOM 3407 C C . ASN B 1 195 ? 9.008 26.438 12.812 1 84.19 195 ASN B C 1
ATOM 3409 O O . ASN B 1 195 ? 8.602 25.703 11.906 1 84.19 195 ASN B O 1
ATOM 3413 N N . SER B 1 196 ? 10.266 26.438 13.141 1 77.88 196 SER B N 1
ATOM 3414 C CA . SER B 1 196 ? 11.227 25.578 12.461 1 77.88 196 SER B CA 1
ATOM 3415 C C . SER B 1 196 ? 11.68 24.438 13.367 1 77.88 196 SER B C 1
ATOM 3417 O O . SER B 1 196 ? 11.805 23.297 12.93 1 77.88 196 SER B O 1
ATOM 3419 N N . SER B 1 197 ? 12.219 24.734 14.375 1 72 197 SER B N 1
ATOM 3420 C CA . SER B 1 197 ? 12.883 23.641 15.07 1 72 197 SER B CA 1
ATOM 3421 C C . SER B 1 197 ? 12.422 23.547 16.531 1 72 197 SER B C 1
ATOM 3423 O O . SER B 1 197 ? 12.523 24.516 17.281 1 72 197 SER B O 1
ATOM 3425 N N . HIS B 1 198 ? 11.734 22.469 16.766 1 77.06 198 HIS B N 1
ATOM 3426 C CA . HIS B 1 198 ? 11.414 22.031 18.125 1 77.06 198 HIS B CA 1
ATOM 3427 C C . HIS B 1 198 ? 11.438 20.516 18.219 1 77.06 198 HIS B C 1
ATOM 3429 O O . HIS B 1 198 ? 11.188 19.812 17.234 1 77.06 198 HIS B O 1
ATOM 3435 N N . ALA B 1 199 ? 11.812 20.047 19.406 1 81.69 199 ALA B N 1
ATOM 3436 C CA . ALA B 1 199 ? 11.758 18.609 19.656 1 81.69 199 ALA B CA 1
ATOM 3437 C C . ALA B 1 199 ? 10.336 18.078 19.5 1 81.69 199 ALA B C 1
ATOM 3439 O O . ALA B 1 199 ? 9.367 18.781 19.797 1 81.69 199 ALA B O 1
ATOM 3440 N N . ILE B 1 200 ? 10.25 16.906 18.984 1 81.56 200 ILE B N 1
ATOM 3441 C CA . ILE B 1 200 ? 8.953 16.281 18.719 1 81.56 200 ILE B CA 1
ATOM 3442 C C . ILE B 1 200 ? 8.648 15.258 19.797 1 81.56 200 ILE B C 1
ATOM 3444 O O . ILE B 1 200 ? 9.422 14.32 20.016 1 81.56 200 ILE B O 1
ATOM 3448 N N . TYR B 1 201 ? 7.613 15.406 20.469 1 86.12 201 TYR B N 1
ATOM 3449 C CA . TYR B 1 201 ? 7.207 14.492 21.531 1 86.12 201 TYR B CA 1
ATOM 3450 C C . TYR B 1 201 ? 5.914 13.773 21.172 1 86.12 201 TYR B C 1
ATOM 3452 O O . TYR B 1 201 ? 5.898 12.906 20.281 1 86.12 201 TYR B O 1
ATOM 3460 N N . SER B 1 202 ? 4.75 14.367 21.422 1 92.12 202 SER B N 1
ATOM 3461 C CA . SER B 1 202 ? 3.461 13.734 21.141 1 92.12 202 SER B CA 1
ATOM 3462 C C . SER B 1 202 ? 2.748 14.422 19.984 1 92.12 202 SER B C 1
ATOM 3464 O O . SER B 1 202 ? 3.125 15.523 19.578 1 92.12 202 SER B O 1
ATOM 3466 N N . ALA B 1 203 ? 1.822 13.711 19.453 1 96 203 ALA B N 1
ATOM 3467 C CA . ALA B 1 203 ? 1.019 14.273 18.375 1 96 203 ALA B CA 1
ATOM 3468 C C . ALA B 1 203 ? 0.372 15.594 18.797 1 96 203 ALA B C 1
ATOM 3470 O O . ALA B 1 203 ? 0.345 16.562 18.031 1 96 203 ALA B O 1
ATOM 3471 N N . ALA B 1 204 ? -0.11 15.625 20.031 1 94.75 204 ALA B N 1
ATOM 3472 C CA . ALA B 1 204 ? -0.735 16.844 20.547 1 94.75 204 ALA B CA 1
ATOM 3473 C C . ALA B 1 204 ? 0.275 17.984 20.656 1 94.75 204 ALA B C 1
ATOM 3475 O O . ALA B 1 204 ? -0.033 19.125 20.312 1 94.75 204 ALA B O 1
ATOM 3476 N N . ASP B 1 205 ? 1.438 17.672 21.156 1 95.19 205 ASP B N 1
ATOM 3477 C CA . ASP B 1 205 ? 2.502 18.672 21.25 1 95.19 205 ASP B CA 1
ATOM 3478 C C . ASP B 1 205 ? 2.908 19.172 19.875 1 95.19 205 ASP B C 1
ATOM 3480 O O . ASP B 1 205 ? 3.119 20.375 19.688 1 95.19 205 ASP B O 1
ATOM 3484 N N . PHE B 1 206 ? 3.002 18.297 18.906 1 95 206 PHE B N 1
ATOM 3485 C CA . PHE B 1 206 ? 3.34 18.656 17.531 1 95 206 PHE B CA 1
ATOM 3486 C C . PHE B 1 206 ? 2.322 19.641 16.969 1 95 206 PHE B C 1
ATOM 3488 O O . PHE B 1 206 ? 2.693 20.688 16.422 1 95 206 PHE B O 1
ATOM 3495 N N . ARG B 1 207 ? 1.126 19.375 17.141 1 94.75 207 ARG B N 1
ATOM 3496 C CA . ARG B 1 207 ? 0.057 20.219 16.609 1 94.75 207 ARG B CA 1
ATOM 3497 C C . ARG B 1 207 ? 0.08 21.609 17.266 1 94.75 207 ARG B C 1
ATOM 3499 O O . ARG B 1 207 ? -0.172 22.609 16.594 1 94.75 207 ARG B O 1
ATOM 3506 N N . ARG B 1 208 ? 0.351 21.641 18.531 1 93.94 208 ARG B N 1
ATOM 3507 C CA . ARG B 1 208 ? 0.435 22.922 19.25 1 93.94 208 ARG B CA 1
ATOM 3508 C C . ARG B 1 208 ? 1.589 23.766 18.719 1 93.94 208 ARG B C 1
ATOM 3510 O O . ARG B 1 208 ? 1.449 24.969 18.547 1 93.94 208 ARG B O 1
ATOM 3517 N N . ARG B 1 209 ? 2.682 23.125 18.438 1 93.44 209 ARG B N 1
ATOM 3518 C CA . ARG B 1 209 ? 3.896 23.828 18.031 1 93.44 209 ARG B CA 1
ATOM 3519 C C . ARG B 1 209 ? 3.867 24.172 16.547 1 93.44 209 ARG B C 1
ATOM 3521 O O . ARG B 1 209 ? 4.438 25.188 16.125 1 93.44 209 ARG B O 1
ATOM 3528 N N . TYR B 1 210 ? 3.252 23.344 15.781 1 94.62 210 TYR B N 1
ATOM 3529 C CA . TYR B 1 210 ? 3.121 23.516 14.344 1 94.62 210 TYR B CA 1
ATOM 3530 C C . TYR B 1 210 ? 1.659 23.453 13.914 1 94.62 210 TYR B C 1
ATOM 3532 O O . TYR B 1 210 ? 1.224 22.469 13.305 1 94.62 210 TYR B O 1
ATOM 3540 N N . PRO B 1 211 ? 0.935 24.516 14.094 1 93.88 211 PRO B N 1
ATOM 3541 C CA . PRO B 1 211 ? -0.526 24.469 14 1 93.88 211 PRO B CA 1
ATOM 3542 C C . PRO B 1 211 ? -1.017 24.125 12.594 1 93.88 211 PRO B C 1
ATOM 3544 O O . PRO B 1 211 ? -2.082 23.531 12.438 1 93.88 211 PRO B O 1
ATOM 3547 N N . ASP B 1 212 ? -0.229 24.516 11.617 1 95.38 212 ASP B N 1
ATOM 3548 C CA . ASP B 1 212 ? -0.73 24.188 10.289 1 95.38 212 ASP B CA 1
ATOM 3549 C C . ASP B 1 212 ? 0.031 23.016 9.695 1 95.38 212 ASP B C 1
ATOM 3551 O O . ASP B 1 212 ? -0.132 22.688 8.516 1 95.38 212 ASP B O 1
ATOM 3555 N N . GLY B 1 213 ? 0.975 22.359 10.453 1 95.88 213 GLY B N 1
ATOM 3556 C CA . GLY B 1 213 ? 1.63 21.125 10.078 1 95.88 213 GLY B CA 1
ATOM 3557 C C . GLY B 1 213 ? 2.975 21.328 9.406 1 95.88 213 GLY B C 1
ATOM 3558 O O . GLY B 1 213 ? 3.73 20.375 9.203 1 95.88 213 GLY B O 1
ATOM 3559 N N . ARG B 1 214 ? 3.316 22.594 9.039 1 96.69 214 ARG B N 1
ATOM 3560 C CA . ARG B 1 214 ? 4.594 22.891 8.398 1 96.69 214 ARG B CA 1
ATOM 3561 C C . ARG B 1 214 ? 5.703 23.047 9.438 1 96.69 214 ARG B C 1
ATOM 3563 O O . ARG B 1 214 ? 5.465 23.578 10.523 1 96.69 214 ARG B O 1
ATOM 3570 N N . MET B 1 215 ? 6.844 22.578 9.047 1 95.69 215 MET B N 1
ATOM 3571 C CA . MET B 1 215 ? 8.023 22.797 9.875 1 95.69 215 MET B CA 1
ATOM 3572 C C . MET B 1 215 ? 9.055 23.641 9.133 1 95.69 215 MET B C 1
ATOM 3574 O O . MET B 1 215 ? 9.914 23.109 8.43 1 95.69 215 MET B O 1
ATOM 3578 N N . GLY B 1 216 ? 8.969 24.938 9.289 1 94.75 216 GLY B N 1
ATOM 3579 C CA . GLY B 1 216 ? 9.906 25.875 8.695 1 94.75 216 GLY B CA 1
ATOM 3580 C C . GLY B 1 216 ? 9.797 25.953 7.18 1 94.75 216 GLY B C 1
ATOM 3581 O O . GLY B 1 216 ? 10.641 26.562 6.52 1 94.75 216 GLY B O 1
ATOM 3582 N N . SER B 1 217 ? 8.812 25.344 6.602 1 96.56 217 SER B N 1
ATOM 3583 C CA . SER B 1 217 ? 8.742 25.156 5.156 1 96.56 217 SER B CA 1
ATOM 3584 C C . SER B 1 217 ? 7.773 26.141 4.516 1 96.56 217 SER B C 1
ATOM 3586 O O . SER B 1 217 ? 6.715 26.422 5.078 1 96.56 217 SER B O 1
ATOM 3588 N N . ASP B 1 218 ? 8.164 26.672 3.42 1 96.81 218 ASP B N 1
ATOM 3589 C CA . ASP B 1 218 ? 7.266 2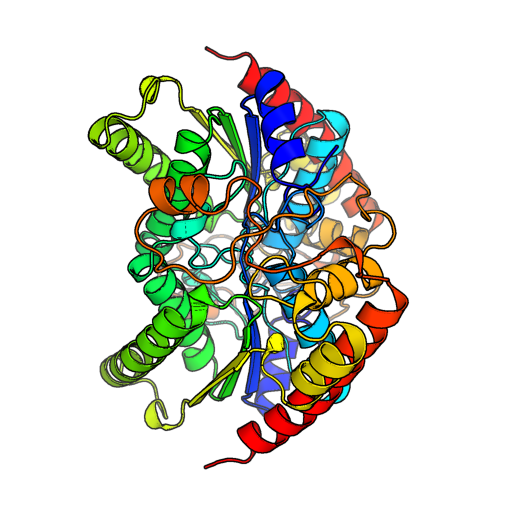7.469 2.588 1 96.81 218 ASP B CA 1
ATOM 3590 C C . ASP B 1 218 ? 6.805 26.688 1.364 1 96.81 218 ASP B C 1
ATOM 3592 O O . ASP B 1 218 ? 7.328 26.875 0.265 1 96.81 218 ASP B O 1
ATOM 3596 N N . SER B 1 219 ? 5.777 25.922 1.519 1 97.69 219 SER B N 1
ATOM 3597 C CA . SER B 1 219 ? 5.258 25 0.514 1 97.69 219 SER B CA 1
ATOM 3598 C C . SER B 1 219 ? 4.797 25.734 -0.735 1 97.69 219 SER B C 1
ATOM 3600 O O . SER B 1 219 ? 4.664 25.141 -1.805 1 97.69 219 SER B O 1
ATOM 3602 N N . SER B 1 220 ? 4.52 27.047 -0.648 1 96.75 220 SER B N 1
ATOM 3603 C CA . SER B 1 220 ? 3.963 27.812 -1.754 1 96.75 220 SER B CA 1
ATOM 3604 C C . SER B 1 220 ? 4.996 28.031 -2.857 1 96.75 220 SER B C 1
ATOM 3606 O O . SER B 1 220 ? 4.648 28.422 -3.973 1 96.75 220 SER B O 1
ATOM 3608 N N . LEU B 1 221 ? 6.207 27.734 -2.566 1 97.5 221 LEU B N 1
ATOM 3609 C CA . LEU B 1 221 ? 7.285 27.922 -3.535 1 97.5 221 LEU B CA 1
ATOM 3610 C C . LEU B 1 221 ? 7.332 26.766 -4.527 1 97.5 221 LEU B C 1
ATOM 3612 O O . LEU B 1 221 ? 8.008 26.859 -5.555 1 97.5 221 LEU B O 1
ATOM 3616 N N . ALA B 1 222 ? 6.637 25.703 -4.262 1 98.44 222 ALA B N 1
ATOM 3617 C CA . ALA B 1 222 ? 6.637 24.516 -5.105 1 98.44 222 ALA B CA 1
ATOM 3618 C C . ALA B 1 222 ? 6.039 24.812 -6.477 1 98.44 222 ALA B C 1
ATOM 3620 O O . ALA B 1 222 ? 5.039 25.531 -6.582 1 98.44 222 ALA B O 1
ATOM 3621 N N . THR B 1 223 ? 6.668 24.328 -7.488 1 98.5 223 THR B N 1
ATOM 3622 C CA . THR B 1 223 ? 6.102 24.312 -8.836 1 98.5 223 THR B CA 1
ATOM 3623 C C . THR B 1 223 ? 6.297 22.953 -9.492 1 98.5 223 THR B C 1
ATOM 3625 O O . THR B 1 223 ? 7.227 22.219 -9.156 1 98.5 223 THR B O 1
ATOM 3628 N N . PRO B 1 224 ? 5.414 22.609 -10.461 1 98.75 224 PRO B N 1
ATOM 3629 C CA . PRO B 1 224 ? 5.602 21.359 -11.18 1 98.75 224 PRO B CA 1
ATOM 3630 C C . PRO B 1 224 ? 6.965 21.266 -11.859 1 98.75 224 PRO B C 1
ATOM 3632 O O . PRO B 1 224 ? 7.555 20.172 -11.93 1 98.75 224 PRO B O 1
ATOM 3635 N N . GLU B 1 225 ? 7.453 22.359 -12.375 1 98.81 225 GLU B N 1
ATOM 3636 C CA . GLU B 1 225 ? 8.758 22.391 -13.031 1 98.81 225 GLU B CA 1
ATOM 3637 C C . GLU B 1 225 ? 9.875 22.016 -12.055 1 98.81 225 GLU B C 1
ATOM 3639 O O . GLU B 1 225 ? 10.766 21.234 -12.391 1 98.81 225 GLU B O 1
ATOM 3644 N N . HIS B 1 226 ? 9.828 22.609 -10.844 1 98.94 226 HIS B N 1
ATOM 3645 C CA . HIS B 1 226 ? 10.781 22.219 -9.812 1 98.94 226 HIS B CA 1
ATOM 3646 C C . HIS B 1 226 ? 10.664 20.719 -9.5 1 98.94 226 HIS B C 1
ATOM 3648 O O . HIS B 1 226 ? 11.672 20.047 -9.328 1 98.94 226 HIS B O 1
ATOM 3654 N N . GLY B 1 227 ? 9.422 20.219 -9.43 1 98.94 227 GLY B N 1
ATOM 3655 C CA . GLY B 1 227 ? 9.172 18.828 -9.133 1 98.94 227 GLY B CA 1
ATOM 3656 C C . GLY B 1 227 ? 9.836 17.875 -10.125 1 98.94 227 GLY B C 1
ATOM 3657 O O . GLY B 1 227 ? 10.391 16.859 -9.734 1 98.94 227 GLY B O 1
ATOM 3658 N N . GLN B 1 228 ? 9.727 18.25 -11.367 1 98.94 228 GLN B N 1
ATOM 3659 C CA . GLN B 1 228 ? 10.375 17.453 -12.406 1 98.94 228 GLN B CA 1
ATOM 3660 C C . GLN B 1 228 ? 11.883 17.406 -12.203 1 98.94 228 GLN B C 1
ATOM 3662 O O . GLN B 1 228 ? 12.508 16.359 -12.383 1 98.94 228 GLN B O 1
ATOM 3667 N N . GLN B 1 229 ? 12.469 18.531 -11.82 1 98.94 229 GLN B N 1
ATOM 3668 C CA . GLN B 1 229 ? 13.906 18.578 -11.578 1 98.94 229 GLN B CA 1
ATOM 3669 C C . GLN B 1 229 ? 14.305 17.688 -10.406 1 98.94 229 GLN B C 1
ATOM 3671 O O . GLN B 1 229 ? 15.281 16.938 -10.492 1 98.94 229 GLN B O 1
ATOM 3676 N N . PHE B 1 230 ? 13.562 17.766 -9.336 1 98.94 230 PHE B N 1
ATOM 3677 C CA . PHE B 1 230 ? 13.836 16.938 -8.172 1 98.94 230 PHE B CA 1
ATOM 3678 C C . PHE B 1 230 ? 13.703 15.461 -8.523 1 98.94 230 PHE B C 1
ATOM 3680 O O . PHE B 1 230 ? 14.547 14.641 -8.148 1 98.94 230 PHE B O 1
ATOM 3687 N N . TYR B 1 231 ? 12.617 15.148 -9.234 1 98.94 231 TYR B N 1
ATOM 3688 C CA . TYR B 1 231 ? 12.383 13.773 -9.672 1 98.94 231 TYR B CA 1
ATOM 3689 C C . TYR B 1 231 ? 13.555 13.25 -10.477 1 98.94 231 TYR B C 1
ATOM 3691 O O . TYR B 1 231 ? 14.062 12.156 -10.211 1 98.94 231 TYR B O 1
ATOM 3699 N N . GLN B 1 232 ? 14 14.023 -11.406 1 98.88 232 GLN B N 1
ATOM 3700 C CA . GLN B 1 232 ? 15.078 13.609 -12.289 1 98.88 232 GLN B CA 1
ATOM 3701 C C . GLN B 1 232 ? 16.391 13.43 -11.523 1 98.88 232 GLN B C 1
ATOM 3703 O O . GLN B 1 232 ? 17.109 12.461 -11.742 1 98.88 232 GLN B O 1
ATOM 3708 N N . ARG B 1 233 ? 16.688 14.359 -10.617 1 98.88 233 ARG B N 1
ATOM 3709 C CA . ARG B 1 233 ? 17.906 14.258 -9.812 1 98.88 233 ARG B CA 1
ATOM 3710 C C . ARG B 1 233 ? 17.875 13.008 -8.938 1 98.88 233 ARG B C 1
ATOM 3712 O O . ARG B 1 233 ? 18.859 12.273 -8.852 1 98.88 233 ARG B O 1
ATOM 3719 N N . ALA B 1 234 ? 16.75 12.766 -8.289 1 98.94 234 ALA B N 1
ATOM 3720 C CA . ALA B 1 234 ? 16.609 11.609 -7.402 1 98.94 234 ALA B CA 1
ATOM 3721 C C . ALA B 1 234 ? 16.75 10.305 -8.172 1 98.94 234 ALA B C 1
ATOM 3723 O O . ALA B 1 234 ? 17.484 9.406 -7.758 1 98.94 234 ALA B O 1
ATOM 3724 N N . VAL B 1 235 ? 16.031 10.203 -9.32 1 98.88 235 VAL B N 1
ATOM 3725 C CA . VAL B 1 235 ? 16.047 8.977 -10.125 1 98.88 235 VAL B CA 1
ATOM 3726 C C . VAL B 1 235 ? 17.453 8.688 -10.609 1 98.88 235 VAL B C 1
ATOM 3728 O O . VAL B 1 235 ? 17.938 7.555 -10.516 1 98.88 235 VAL B O 1
ATOM 3731 N N . GLN B 1 236 ? 18.109 9.75 -11.07 1 98.81 236 GLN B N 1
ATOM 3732 C CA . GLN B 1 236 ? 19.453 9.555 -11.586 1 98.81 236 GLN B CA 1
ATOM 3733 C C . GLN B 1 236 ? 20.406 9.109 -10.484 1 98.81 236 GLN B C 1
ATOM 3735 O O . GLN B 1 236 ? 21.125 8.109 -10.633 1 98.81 236 GLN B O 1
ATOM 3740 N N . GLU B 1 237 ? 20.422 9.789 -9.445 1 98.88 237 GLU B N 1
ATOM 3741 C CA . GLU B 1 237 ? 21.375 9.492 -8.367 1 98.88 237 GLU B CA 1
ATOM 3742 C C . GLU B 1 237 ? 21.078 8.133 -7.738 1 98.88 237 GLU B C 1
ATOM 3744 O O . GLU B 1 237 ? 22 7.367 -7.449 1 98.88 237 GLU B O 1
ATOM 3749 N N . LEU B 1 238 ? 19.859 7.816 -7.516 1 98.88 238 LEU B N 1
ATOM 3750 C CA . LEU B 1 238 ? 19.5 6.559 -6.867 1 98.88 238 LEU B CA 1
ATOM 3751 C C . LEU B 1 238 ? 19.703 5.383 -7.816 1 98.88 238 LEU B C 1
ATOM 3753 O O . LEU B 1 238 ? 19.953 4.258 -7.375 1 98.88 238 LEU B O 1
ATOM 3757 N N . SER B 1 239 ? 19.562 5.629 -9.133 1 98.81 239 SER B N 1
ATOM 3758 C CA . SER B 1 239 ? 19.906 4.582 -10.094 1 98.81 239 SER B CA 1
ATOM 3759 C C . SER B 1 239 ? 21.375 4.184 -9.977 1 98.81 239 SER B C 1
ATOM 3761 O O . SER B 1 239 ? 21.703 2.994 -9.977 1 98.81 239 SER B O 1
ATOM 3763 N N . ASP B 1 240 ? 22.219 5.191 -9.844 1 98.62 240 ASP B N 1
ATOM 3764 C CA . ASP B 1 240 ? 23.641 4.93 -9.688 1 98.62 240 ASP B CA 1
ATOM 3765 C C . ASP B 1 240 ? 23.922 4.211 -8.367 1 98.62 240 ASP B C 1
ATOM 3767 O O . ASP B 1 240 ? 24.703 3.26 -8.32 1 98.62 240 ASP B O 1
ATOM 3771 N N . ARG B 1 241 ? 23.297 4.629 -7.344 1 98.62 241 ARG B N 1
ATOM 3772 C CA . ARG B 1 241 ? 23.484 4.02 -6.031 1 98.62 241 ARG B CA 1
ATOM 3773 C C . ARG B 1 241 ? 23.016 2.57 -6.027 1 98.62 241 ARG B C 1
ATOM 3775 O O . ARG B 1 241 ? 23.625 1.71 -5.395 1 98.62 241 ARG B O 1
ATOM 3782 N N . TYR B 1 242 ? 21.891 2.309 -6.648 1 98.5 242 TYR B N 1
ATOM 3783 C CA . TYR B 1 242 ? 21.375 0.948 -6.73 1 98.5 242 TYR B CA 1
ATOM 3784 C C . TYR B 1 242 ? 22.375 0.028 -7.43 1 98.5 242 TYR B C 1
ATOM 3786 O O . TYR B 1 242 ? 22.609 -1.096 -6.977 1 98.5 242 TYR B O 1
ATOM 3794 N N . ARG B 1 243 ? 22.938 0.499 -8.578 1 98.06 243 ARG B N 1
ATOM 3795 C CA . ARG B 1 243 ? 23.922 -0.296 -9.305 1 98.06 243 ARG B CA 1
ATOM 3796 C C . ARG B 1 243 ? 25.125 -0.616 -8.422 1 98.06 243 ARG B C 1
ATOM 3798 O O . ARG B 1 243 ? 25.625 -1.743 -8.43 1 98.06 243 ARG B O 1
ATOM 3805 N N . GLN B 1 244 ? 25.531 0.402 -7.66 1 98.12 244 GLN B N 1
ATOM 3806 C CA . GLN B 1 244 ? 26.641 0.193 -6.734 1 98.12 244 GLN B CA 1
ATOM 3807 C C . GLN B 1 244 ? 26.266 -0.793 -5.637 1 98.12 244 GLN B C 1
ATOM 3809 O O . GLN B 1 244 ? 27.062 -1.647 -5.254 1 98.12 244 GLN B O 1
ATOM 3814 N N . PHE B 1 245 ? 25.141 -0.686 -5.125 1 98 245 PHE B N 1
ATOM 3815 C CA . PHE B 1 245 ? 24.625 -1.544 -4.066 1 98 245 PHE B CA 1
ATOM 3816 C C . PHE B 1 245 ? 24.625 -3.004 -4.504 1 98 245 PHE B C 1
ATOM 3818 O O . PHE B 1 245 ? 24.969 -3.893 -3.729 1 98 245 PHE B O 1
ATOM 3825 N N . LEU B 1 246 ? 24.203 -3.273 -5.812 1 96.75 246 LEU B N 1
ATOM 3826 C CA . LEU B 1 246 ? 24.125 -4.633 -6.332 1 96.75 246 LEU B CA 1
ATOM 3827 C C . LEU B 1 246 ? 25.516 -5.258 -6.426 1 96.75 246 LEU B C 1
ATOM 3829 O O . LEU B 1 246 ? 25.656 -6.48 -6.34 1 96.75 246 LEU B O 1
ATOM 3833 N N . GLN B 1 247 ? 26.516 -4.426 -6.59 1 93.88 247 GLN B N 1
ATOM 3834 C CA . GLN B 1 247 ? 27.875 -4.91 -6.812 1 93.88 247 GLN B CA 1
ATOM 3835 C C . GLN B 1 247 ? 28.625 -5.043 -5.496 1 93.88 247 GLN B C 1
ATOM 3837 O O . GLN B 1 247 ? 29.672 -5.684 -5.438 1 93.88 247 GLN B O 1
ATOM 3842 N N . ALA B 1 248 ? 28.094 -4.398 -4.535 1 88.38 248 ALA B N 1
ATOM 3843 C CA . ALA B 1 248 ? 28.812 -4.371 -3.258 1 88.38 248 ALA B CA 1
ATOM 3844 C C . ALA B 1 248 ? 28.812 -5.746 -2.6 1 88.38 248 ALA B C 1
ATOM 3846 O O . ALA B 1 248 ? 27.828 -6.492 -2.705 1 88.38 248 ALA B O 1
ATOM 3847 N N . ASP B 1 249 ? 29.953 -6.137 -2.023 1 77.94 249 ASP B N 1
ATOM 3848 C CA . ASP B 1 249 ? 30.109 -7.41 -1.335 1 77.94 249 ASP B CA 1
ATOM 3849 C C . ASP B 1 249 ? 29.438 -7.383 0.037 1 77.94 249 ASP B C 1
ATOM 3851 O O . ASP B 1 249 ? 29.391 -6.336 0.686 1 77.94 249 ASP B O 1
#

Foldseek 3Di:
DDAPVRDDVVVVVVVLVPALEEEEEEEAQADFFPFAHSQLWQVLRVLLRVLLCVVQVHHYYDYHRHEADQLRVLDPRGDHDDLVRRLVVLLVVCVVSVLSRHAHYEYETRYPRRVVSVVVSVVVSLVVLVVVVRPPSVRHDYDYHHLCPPPVNVVLLCVQQNQQQADGSGLQSRQLVCLVCVVSGDDDDDDPDAAADDDGDGNVVQCVRGVRNGHSHDNVSHHVVSSVVSSVSSSVRVSVVSVVSRPDD/DDAPVRDDVVVVVVVLVPALEEEEEEEAQADFFPFAHSQLWQVLSVLLRVLLCVVQVHHYYDYHRHEADQLRVLDPRGDHDDLVRRLVVLLVVCLVSVLVRHAHYEYETRYPRRVVSVVVSVVVSLVVLVVVVRPPSVRHDYDYHHLCPPPVNVVLLCVQQNQQQADGSGLQSRQLVCLVCVVSGDDDDDDPDAAADDDGDGNVVQCVRGVRNGHSHDNVSHHVVSSVVSSVSSSVRVSVVSVVSRPDD

Radius of gyration: 22.01 Å; Cα contacts (8 Å, |Δi|>4): 1141; chains: 2; bounding box: 57×63×49 Å

Secondary structure (DSSP, 8-state):
--BGGGS-HHHHHHHTTT--EEEEEE--B--BTTTB-TTHHHHHHHHHHHHHHHHHT-EE---B-----GGGTTSTT-B---HHHHHHHHHHHHHHHHHHT--EEEEEE--GGGHHHHHHHHHHHHHHHHHTT-TTGGG-EEEEEEGGG-HHHHHHHHHHHGGGS-SBS-HHHHHHHHHH-GGG-------S----------HHHHHHHSTTS-BS--GGG--HHHHHHHHHHHHHHHHHHHHHHHH--/--BGGGS-HHHHHHHHTT--EEEEEE--B--BTTTB-TTHHHHHHHHHHHHHHHHHT-EE---B-----GGGTTSTT-B---HHHHHHHHHHHHHHHHHHT--EEEEEE--GGGHHHHHHHHHHHHHHHHHTT-TTGGG-EEEEEEGGG-HHHHHHHHHHHGGGS-SBS-HHHHHHHHHH-GGG-------S----------HHHHHHHSTTS-BS--GGG--HHHHHHHHHHHHHHHHHHHHHHHH--

pLDDT: mean 96.66, std 4.63, range [62.12, 98.94]

Nearest PDB structures (foldseek):
  3no4-assembly1_B  TM=9.974E-01  e=1.577E-39  Nostoc punctiforme PCC 73102
  3a6f-assembly1_D  TM=8.785E-01  e=9.831E-17  Pseudomonas putida
  3a6g-assembly1_C  TM=8.599E-01  e=2.698E-16  Pseudomonas putida
  3a6g-assembly1_B  TM=8.632E-01  e=6.573E-16  Pseudomonas putida
  3a6j-assembly1_F  TM=8.451E-01  e=1.914E-15  Pseudomonas putida

Organism: Thermosynechococcus vestitus (strain NIES-2133 / IAM M-273 / BP-1) (NCBI:txid197221)